Protein AF-M3AFD2-F1 (afdb_monomer_lite)

Structure (mmCIF, N/CA/C/O backbone):
data_AF-M3AFD2-F1
#
_entry.id   AF-M3AFD2-F1
#
loop_
_atom_site.group_PDB
_atom_site.id
_atom_site.type_symbol
_atom_site.label_atom_id
_atom_site.label_alt_id
_atom_site.label_comp_id
_atom_site.label_asym_id
_atom_site.label_entity_id
_atom_site.label_seq_id
_atom_site.pdbx_PDB_ins_code
_atom_site.Cartn_x
_atom_site.Cartn_y
_atom_site.Cartn_z
_atom_site.occupancy
_atom_site.B_iso_or_equiv
_atom_site.auth_seq_id
_atom_site.auth_comp_id
_atom_site.auth_asym_id
_atom_site.auth_atom_id
_atom_site.pdbx_PDB_model_num
ATOM 1 N N . MET A 1 1 ? -12.419 -19.091 -5.450 1.00 85.62 1 MET A N 1
ATOM 2 C CA . MET A 1 1 ? -12.060 -19.313 -4.032 1.00 85.62 1 MET A CA 1
ATOM 3 C C . MET A 1 1 ? -11.513 -18.037 -3.408 1.00 85.62 1 MET A C 1
ATOM 5 O O . MET A 1 1 ? -12.274 -17.398 -2.707 1.00 85.62 1 MET A O 1
ATOM 9 N N . PHE A 1 2 ? -10.280 -17.598 -3.708 1.00 81.25 2 PHE A N 1
ATOM 10 C CA . PHE A 1 2 ? -9.711 -16.387 -3.085 1.00 81.25 2 PHE A CA 1
ATOM 11 C C . PHE A 1 2 ? -10.548 -15.117 -3.270 1.00 81.25 2 PHE A C 1
ATOM 13 O O . PHE A 1 2 ? -10.800 -14.411 -2.307 1.00 81.25 2 PHE A O 1
ATOM 20 N N . GLU A 1 3 ? -11.010 -14.840 -4.490 1.00 85.50 3 GLU A N 1
ATOM 21 C CA . GLU A 1 3 ? -11.864 -13.674 -4.758 1.00 85.50 3 GLU A CA 1
ATOM 22 C C . GLU A 1 3 ? -13.161 -13.707 -3.952 1.00 85.50 3 GLU A C 1
ATOM 24 O O . GLU A 1 3 ? -13.565 -12.674 -3.440 1.00 85.50 3 GLU A O 1
ATOM 29 N N . ALA A 1 4 ? -13.772 -14.884 -3.780 1.00 89.06 4 ALA A N 1
ATOM 30 C CA . ALA A 1 4 ? -14.963 -15.043 -2.947 1.00 89.06 4 ALA A CA 1
ATOM 31 C C . ALA A 1 4 ? -14.654 -14.808 -1.463 1.00 89.06 4 ALA A C 1
ATOM 33 O O . ALA A 1 4 ? -15.423 -14.139 -0.783 1.00 89.06 4 ALA A O 1
ATOM 34 N N . ALA A 1 5 ? -13.496 -15.282 -0.996 1.00 88.12 5 ALA A N 1
ATOM 35 C CA . ALA A 1 5 ? -13.005 -15.018 0.352 1.00 88.12 5 ALA A CA 1
ATOM 36 C C . ALA A 1 5 ? -12.844 -13.510 0.606 1.00 88.12 5 ALA A C 1
ATOM 38 O O . ALA A 1 5 ? -13.357 -12.983 1.584 1.00 88.12 5 ALA A O 1
ATOM 39 N N . VAL A 1 6 ? -12.196 -12.801 -0.326 1.00 84.75 6 VAL A N 1
ATOM 40 C CA . VAL A 1 6 ? -12.014 -11.343 -0.255 1.00 84.75 6 VAL A CA 1
ATOM 41 C C . VAL A 1 6 ? -13.343 -10.608 -0.383 1.00 84.75 6 VAL A C 1
ATOM 43 O O . VAL A 1 6 ? -13.569 -9.647 0.343 1.00 84.75 6 VAL A O 1
ATOM 46 N N . ALA A 1 7 ? -14.225 -11.039 -1.286 1.00 86.94 7 ALA A N 1
ATOM 47 C CA . ALA A 1 7 ? -15.531 -10.425 -1.495 1.00 86.94 7 ALA A CA 1
ATOM 48 C C . ALA A 1 7 ? -16.411 -10.488 -0.242 1.00 86.94 7 ALA A C 1
ATOM 50 O O . ALA A 1 7 ? -17.068 -9.498 0.067 1.00 86.94 7 ALA A O 1
ATOM 51 N N . ALA A 1 8 ? -16.366 -11.597 0.503 1.00 88.56 8 ALA A N 1
ATOM 52 C CA . ALA A 1 8 ? -17.115 -11.770 1.748 1.00 88.56 8 ALA A CA 1
ATOM 53 C C . ALA A 1 8 ? -16.735 -10.751 2.838 1.00 88.56 8 ALA A C 1
ATOM 55 O O . ALA A 1 8 ? -17.563 -10.414 3.679 1.00 88.56 8 ALA A O 1
ATOM 56 N N . ALA A 1 9 ? -15.509 -10.225 2.803 1.00 88.50 9 ALA A N 1
ATOM 57 C CA . ALA A 1 9 ? -15.011 -9.238 3.758 1.00 88.50 9 ALA A CA 1
ATOM 58 C C . ALA A 1 9 ? -15.078 -7.784 3.251 1.00 88.50 9 ALA A C 1
ATOM 60 O O . ALA A 1 9 ? -14.616 -6.872 3.938 1.00 88.50 9 ALA A O 1
ATOM 61 N N . ARG A 1 10 ? -15.616 -7.535 2.046 1.00 90.06 10 ARG A N 1
ATOM 62 C CA . ARG A 1 10 ? -15.718 -6.171 1.503 1.00 90.06 10 ARG A CA 1
ATOM 63 C C . ARG A 1 10 ? -16.777 -5.373 2.258 1.00 90.06 10 ARG A C 1
ATOM 65 O O . ARG A 1 10 ? -17.917 -5.839 2.315 1.00 90.06 10 ARG A O 1
ATOM 72 N N . PRO A 1 11 ? -16.478 -4.134 2.696 1.00 92.44 11 PRO A N 1
ATOM 73 C CA . PRO A 1 11 ? -17.458 -3.290 3.374 1.00 92.44 11 PRO A CA 1
ATOM 74 C C . PRO A 1 11 ? -18.758 -3.106 2.590 1.00 92.44 11 PRO A C 1
ATOM 76 O O . PRO A 1 11 ? -19.829 -3.209 3.164 1.00 92.44 11 PRO A O 1
ATOM 79 N N . SER A 1 12 ? -18.700 -2.945 1.265 1.00 91.50 12 SER A N 1
ATOM 80 C CA . SER A 1 12 ? -19.905 -2.799 0.433 1.00 91.50 12 SER A CA 1
ATOM 81 C C . SER A 1 12 ? -20.804 -4.045 0.381 1.00 91.50 12 SER A C 1
ATOM 83 O O . SER A 1 12 ? -21.891 -3.971 -0.173 1.00 91.50 12 SER A O 1
ATOM 85 N N . VAL A 1 13 ? -20.334 -5.199 0.867 1.00 91.62 13 VAL A N 1
ATOM 86 C CA . VAL A 1 13 ? -21.078 -6.469 0.880 1.00 91.62 13 VAL A CA 1
ATOM 87 C C . VAL A 1 13 ? -21.511 -6.815 2.301 1.00 91.62 13 VAL A C 1
ATOM 89 O O . VAL A 1 13 ? -22.676 -7.121 2.525 1.00 91.62 13 VAL A O 1
ATOM 92 N N . CYS A 1 14 ? -20.589 -6.764 3.266 1.00 92.50 14 CYS A N 1
ATOM 93 C CA . CYS A 1 14 ? -20.866 -7.205 4.633 1.00 92.50 14 CYS A CA 1
ATOM 94 C C . CYS A 1 14 ? -21.534 -6.139 5.512 1.00 92.50 14 CYS A C 1
ATOM 96 O O . CYS A 1 14 ? -22.181 -6.492 6.494 1.00 92.50 14 CYS A O 1
ATOM 98 N N . LEU A 1 15 ? -21.391 -4.850 5.183 1.00 95.25 15 LEU A N 1
ATOM 99 C CA . LEU A 1 15 ? -21.905 -3.753 6.004 1.00 95.25 15 LEU A CA 1
ATOM 100 C C . LEU A 1 15 ? -23.412 -3.503 5.830 1.00 95.25 15 LEU A C 1
ATOM 102 O O . LEU A 1 15 ? -24.079 -3.405 6.858 1.00 95.25 15 LEU A O 1
ATOM 106 N N . PRO A 1 16 ? -23.985 -3.433 4.606 1.00 95.00 16 PRO A N 1
ATOM 107 C CA . PRO A 1 16 ? -25.407 -3.127 4.422 1.00 95.00 16 PRO A CA 1
ATOM 108 C C . PRO A 1 16 ? -26.380 -4.001 5.234 1.00 95.00 16 PRO A C 1
ATOM 110 O O . PRO A 1 16 ? -27.239 -3.429 5.901 1.00 95.00 16 PRO A O 1
ATOM 113 N N . PRO A 1 17 ? -26.249 -5.347 5.276 1.00 94.81 17 PRO A N 1
ATOM 114 C CA . PRO A 1 17 ? -27.170 -6.178 6.058 1.00 94.81 17 PRO A CA 1
ATOM 115 C C . PRO A 1 17 ? -26.987 -6.031 7.577 1.00 94.81 17 PRO A C 1
ATOM 117 O O . PRO A 1 17 ? -27.821 -6.505 8.340 1.00 94.81 17 PRO A O 1
ATOM 120 N N . ALA A 1 18 ? -25.896 -5.407 8.026 1.00 95.88 18 ALA A N 1
ATOM 121 C CA . ALA A 1 18 ? -25.581 -5.213 9.435 1.00 95.88 18 ALA A CA 1
ATOM 122 C C . ALA A 1 18 ? -25.920 -3.805 9.948 1.00 95.88 18 ALA A C 1
ATOM 124 O O . ALA A 1 18 ? -25.705 -3.537 11.132 1.00 95.88 18 ALA A O 1
ATOM 125 N N . LEU A 1 19 ? -26.430 -2.908 9.098 1.00 96.62 19 LEU A N 1
ATOM 126 C CA . LEU A 1 19 ? -26.840 -1.567 9.509 1.00 96.62 19 LEU A CA 1
ATOM 127 C C . LEU A 1 19 ? -28.057 -1.632 10.451 1.00 96.62 19 LEU A C 1
ATOM 129 O O . LEU A 1 19 ? -28.998 -2.381 10.186 1.00 96.62 19 LEU A O 1
ATOM 133 N N . PRO A 1 20 ? -28.064 -0.881 11.566 1.00 94.81 20 PRO A N 1
ATOM 134 C CA . PRO A 1 20 ? -29.269 -0.699 12.369 1.00 94.81 20 PRO A CA 1
ATOM 135 C C . PRO A 1 20 ? -30.275 0.217 11.651 1.00 94.81 20 PRO A C 1
ATOM 137 O O . PRO A 1 20 ? -29.936 0.891 10.679 1.00 94.81 20 PRO A O 1
ATOM 140 N N . ALA A 1 21 ? -31.510 0.272 12.151 1.00 92.69 21 ALA A N 1
ATOM 141 C CA . ALA A 1 21 ? -32.467 1.282 11.710 1.00 92.69 21 ALA A CA 1
ATOM 142 C C . ALA A 1 21 ? -32.006 2.693 12.139 1.00 92.69 21 ALA A C 1
ATOM 144 O O . ALA A 1 21 ? -31.410 2.823 13.217 1.00 92.69 21 ALA A O 1
ATOM 145 N N . PRO A 1 22 ? -32.279 3.744 11.341 1.00 93.81 22 PRO A N 1
ATOM 146 C CA . PRO A 1 22 ? -32.016 5.118 11.752 1.00 93.81 22 PRO A CA 1
ATOM 147 C C . PRO A 1 22 ? -32.754 5.481 13.048 1.00 93.81 22 PRO A C 1
ATOM 149 O O . PRO A 1 22 ? -33.904 5.067 13.218 1.00 93.81 22 PRO A O 1
ATOM 152 N N . PRO A 1 23 ? -32.118 6.230 13.965 1.00 94.31 23 PRO A N 1
ATOM 153 C CA . PRO A 1 23 ? -32.773 6.677 15.185 1.00 94.31 23 PRO A CA 1
ATOM 154 C C . PRO A 1 23 ? -33.737 7.849 14.902 1.00 94.31 23 PRO A C 1
ATOM 156 O O . PRO A 1 23 ? -33.683 8.434 13.817 1.00 94.31 23 PRO A O 1
ATOM 159 N N . PRO A 1 24 ? -34.577 8.246 15.877 1.00 91.75 24 PRO A N 1
ATOM 160 C CA . PRO A 1 24 ? -35.361 9.480 15.792 1.00 91.75 24 PRO A CA 1
ATOM 161 C C . PRO A 1 24 ? -34.487 10.745 15.747 1.00 91.75 24 PRO A C 1
ATOM 163 O O . PRO A 1 24 ? -34.844 11.718 15.085 1.00 91.75 24 PRO A O 1
ATOM 166 N N . GLY A 1 25 ? -33.352 10.732 16.455 1.00 92.25 25 GLY A N 1
ATOM 167 C CA . GLY A 1 25 ? -32.385 11.825 16.500 1.00 92.25 25 GLY A CA 1
ATOM 168 C C . GLY A 1 25 ? -31.321 11.755 15.401 1.00 92.25 25 GLY A C 1
ATOM 169 O O . GLY A 1 25 ? -31.545 11.313 14.273 1.00 92.25 25 GLY A O 1
ATOM 170 N N . ARG A 1 26 ? -30.119 12.237 15.718 1.00 93.19 26 ARG A N 1
ATOM 171 C CA . ARG A 1 26 ? -28.987 12.337 14.788 1.00 93.19 26 ARG A CA 1
ATOM 172 C C . ARG A 1 26 ? -28.217 11.023 14.723 1.00 93.19 26 ARG A C 1
ATOM 174 O O . ARG A 1 26 ? -28.050 10.325 15.717 1.00 93.19 26 ARG A O 1
ATOM 181 N N . THR A 1 27 ? -27.667 10.725 13.547 1.00 97.44 27 THR A N 1
ATOM 182 C CA . THR A 1 27 ? -26.688 9.642 13.376 1.00 97.44 27 THR A CA 1
ATOM 183 C C . THR A 1 27 ? -25.282 10.219 13.262 1.00 97.44 27 THR A C 1
ATOM 185 O O . THR A 1 27 ? -24.976 10.923 12.296 1.00 97.44 27 THR A O 1
ATOM 188 N N . LEU A 1 28 ? -24.416 9.885 14.216 1.00 98.06 28 LEU A N 1
ATOM 189 C CA . LEU A 1 28 ? -22.996 10.207 14.181 1.00 98.06 28 LEU A CA 1
ATOM 190 C C . LEU A 1 28 ? -22.181 8.959 13.829 1.00 98.06 28 LEU A C 1
ATOM 192 O O . LEU A 1 28 ? -22.187 7.967 14.555 1.00 98.06 28 LEU A O 1
ATOM 196 N N . VAL A 1 29 ? -21.429 9.021 12.734 1.00 98.44 29 VAL A N 1
ATOM 197 C CA . VAL A 1 29 ? -20.534 7.944 12.308 1.00 98.44 29 VAL A CA 1
ATOM 198 C C . VAL A 1 29 ? -19.108 8.254 12.749 1.00 98.44 29 VAL A C 1
ATOM 200 O O . VAL A 1 29 ? -18.509 9.239 12.322 1.00 98.44 29 VAL A O 1
ATOM 203 N N . ILE A 1 30 ? -18.532 7.394 13.580 1.00 98.38 30 ILE A N 1
ATOM 204 C CA . ILE A 1 30 ? -17.130 7.500 14.003 1.00 98.38 30 ILE A CA 1
ATOM 205 C C . ILE A 1 30 ? -16.401 6.195 13.751 1.00 98.38 30 ILE A C 1
ATOM 207 O O . ILE A 1 30 ? -17.026 5.161 13.547 1.00 98.38 30 ILE A O 1
ATOM 211 N N . GLY A 1 31 ? -15.073 6.194 13.780 1.00 97.12 31 GLY A N 1
ATOM 212 C CA . GLY A 1 31 ? -14.350 4.933 13.680 1.00 97.12 31 GLY A CA 1
ATOM 213 C C . GLY A 1 31 ? -12.926 5.053 13.187 1.00 97.12 31 GLY A C 1
ATOM 214 O O . GLY A 1 31 ? -12.468 6.115 12.765 1.00 97.12 31 GLY A O 1
ATOM 215 N N . ALA A 1 32 ? -12.213 3.934 13.226 1.00 97.81 32 ALA A N 1
ATOM 216 C CA . ALA A 1 32 ? -10.872 3.871 12.681 1.00 97.81 32 ALA A CA 1
ATOM 217 C C . ALA A 1 32 ? -10.442 2.461 12.302 1.00 97.81 32 ALA A C 1
ATOM 219 O O . ALA A 1 32 ? -10.865 1.459 12.880 1.00 97.81 32 ALA A O 1
ATOM 220 N N . GLY A 1 33 ? -9.521 2.415 11.350 1.00 95.81 33 GLY A N 1
ATOM 221 C CA . GLY A 1 33 ? -8.950 1.185 10.831 1.00 95.81 33 GLY A CA 1
ATOM 222 C C . GLY A 1 33 ? -8.622 1.317 9.351 1.00 95.81 33 GLY A C 1
ATOM 223 O O . GLY A 1 33 ? -8.991 2.295 8.699 1.00 95.81 33 GLY A O 1
ATOM 224 N N . LYS A 1 34 ? -7.923 0.322 8.808 1.00 92.62 34 LYS A N 1
ATOM 225 C CA . LYS A 1 34 ? -7.521 0.282 7.393 1.00 92.62 34 LYS A CA 1
ATOM 226 C C . LYS A 1 34 ? -8.730 0.406 6.458 1.00 92.62 34 LYS A C 1
ATOM 228 O O . LYS A 1 34 ? -8.663 1.157 5.493 1.00 92.62 34 LYS A O 1
ATOM 233 N N . ALA A 1 35 ? -9.839 -0.249 6.805 1.00 93.75 35 ALA A N 1
ATOM 234 C CA . ALA A 1 35 ? -11.072 -0.249 6.023 1.00 93.75 35 ALA A CA 1
ATOM 235 C C . ALA A 1 35 ? -12.083 0.826 6.469 1.00 93.75 35 ALA A C 1
ATOM 237 O O . ALA A 1 35 ? -13.173 0.890 5.911 1.00 93.75 35 ALA A O 1
ATOM 238 N N . ALA A 1 36 ? -11.768 1.684 7.449 1.00 96.19 36 ALA A N 1
ATOM 239 C CA . ALA A 1 36 ? -12.758 2.601 8.026 1.00 96.19 36 ALA A CA 1
ATOM 240 C C . ALA A 1 36 ? -13.325 3.602 7.006 1.00 96.19 36 ALA A C 1
ATOM 242 O O . ALA A 1 36 ? -14.523 3.866 7.011 1.00 96.19 36 ALA A O 1
ATOM 243 N N . ALA A 1 37 ? -12.499 4.101 6.080 1.00 96.00 37 ALA A N 1
ATOM 244 C CA . ALA A 1 37 ? -12.966 4.972 4.999 1.00 96.00 37 ALA A CA 1
ATOM 245 C C . ALA A 1 37 ? -13.908 4.238 4.026 1.00 96.00 37 ALA A C 1
ATOM 247 O O . ALA A 1 37 ? -14.947 4.765 3.635 1.00 96.00 37 ALA A O 1
ATOM 248 N N . ALA A 1 38 ? -13.577 2.991 3.683 1.00 94.75 38 ALA A N 1
ATOM 249 C CA . ALA A 1 38 ? -14.403 2.134 2.840 1.00 94.75 38 ALA A CA 1
ATOM 250 C C . ALA A 1 38 ? -15.747 1.788 3.505 1.00 94.75 38 ALA A C 1
ATOM 252 O O . ALA A 1 38 ? -16.781 1.771 2.839 1.00 94.75 38 ALA A O 1
ATOM 253 N N . MET A 1 39 ? -15.729 1.540 4.817 1.00 97.50 39 MET A N 1
ATOM 254 C CA . MET A 1 39 ? -16.923 1.315 5.631 1.00 97.50 39 MET A CA 1
ATOM 255 C C . MET A 1 39 ? -17.785 2.575 5.707 1.00 97.50 39 MET A C 1
ATOM 257 O O . MET A 1 39 ? -18.984 2.485 5.480 1.00 97.50 39 MET A O 1
ATOM 261 N N . ALA A 1 40 ? -17.188 3.747 5.943 1.00 97.81 40 ALA A N 1
ATOM 262 C CA . ALA A 1 40 ? -17.909 5.020 5.971 1.00 97.81 40 ALA A CA 1
ATOM 263 C C . ALA A 1 40 ? -18.625 5.295 4.645 1.00 97.81 40 ALA A C 1
ATOM 265 O O . ALA A 1 40 ? -19.799 5.659 4.637 1.00 97.81 40 ALA A O 1
ATOM 266 N N . ARG A 1 41 ? -17.955 5.035 3.517 1.00 96.56 41 ARG A N 1
ATOM 267 C CA . ARG A 1 41 ? -18.592 5.137 2.205 1.00 96.56 41 ARG A CA 1
ATOM 268 C C . ARG A 1 41 ? -19.771 4.171 2.059 1.00 96.56 41 ARG A C 1
ATOM 270 O O . ARG A 1 41 ? -20.840 4.584 1.628 1.00 96.56 41 ARG A O 1
ATOM 277 N N . ALA A 1 42 ? -19.603 2.911 2.463 1.00 96.50 42 ALA A N 1
ATOM 278 C CA . ALA A 1 42 ? -20.684 1.929 2.406 1.00 96.50 42 ALA A CA 1
ATOM 279 C C . ALA A 1 42 ? -21.885 2.319 3.288 1.00 96.50 42 ALA A C 1
ATOM 281 O O . ALA A 1 42 ? -23.018 2.088 2.872 1.00 96.50 42 ALA A O 1
ATOM 282 N N . VAL A 1 43 ? -21.651 2.942 4.452 1.00 97.69 43 VAL A N 1
ATOM 283 C CA . VAL A 1 43 ? -22.717 3.531 5.279 1.00 97.69 43 VAL A CA 1
ATOM 284 C C . VAL A 1 43 ? -23.447 4.615 4.493 1.00 97.69 43 VAL A C 1
ATOM 286 O O . VAL A 1 43 ? -24.655 4.524 4.338 1.00 97.69 43 VAL A O 1
ATOM 289 N N . GLU A 1 44 ? -22.745 5.606 3.938 1.00 95.69 44 GLU A N 1
ATOM 290 C CA . GLU A 1 44 ? -23.394 6.683 3.174 1.00 95.69 44 GLU A CA 1
ATOM 291 C C . GLU A 1 44 ? -24.191 6.206 1.962 1.00 95.69 44 GLU A C 1
ATOM 293 O O . GLU A 1 44 ? -25.154 6.862 1.574 1.00 95.69 44 GLU A O 1
ATOM 298 N N . ASP A 1 45 ? -23.760 5.122 1.324 1.00 94.81 45 ASP A N 1
ATOM 299 C CA . ASP A 1 45 ? -24.439 4.573 0.153 1.00 94.81 45 ASP A CA 1
ATOM 300 C C . ASP A 1 45 ? -25.740 3.831 0.523 1.00 94.81 45 ASP A C 1
ATOM 302 O O . ASP A 1 45 ? -26.614 3.704 -0.329 1.00 94.81 45 ASP A O 1
ATOM 306 N N . HIS A 1 46 ? -25.892 3.373 1.775 1.00 95.81 46 HIS A N 1
ATOM 307 C CA . HIS A 1 46 ? -27.027 2.542 2.217 1.00 95.81 46 HIS A CA 1
ATOM 308 C C . HIS A 1 46 ? -27.835 3.141 3.380 1.00 95.81 46 HIS A C 1
ATOM 310 O O . HIS A 1 46 ? -28.832 2.555 3.798 1.00 95.81 46 HIS A O 1
ATOM 316 N N . TRP A 1 47 ? -27.431 4.293 3.917 1.00 95.81 47 TRP A N 1
ATOM 317 C CA . TRP A 1 47 ? -28.129 4.965 5.009 1.00 95.81 47 TRP A CA 1
ATOM 318 C C . TRP A 1 47 ? -29.183 5.937 4.479 1.00 95.81 47 TRP A C 1
ATOM 320 O O . TRP A 1 47 ? -28.879 6.833 3.693 1.00 95.81 47 TRP A O 1
ATOM 330 N N . SER A 1 48 ? -30.425 5.789 4.939 1.00 87.81 48 SER A N 1
ATOM 331 C CA . SER A 1 48 ? -31.569 6.586 4.480 1.00 87.81 48 SER A CA 1
ATOM 332 C C . SER A 1 48 ? -31.778 7.901 5.246 1.00 87.81 48 SER A C 1
ATOM 334 O O . SER A 1 48 ? -32.536 8.752 4.787 1.00 87.81 48 SER A O 1
ATOM 336 N N . GLY A 1 49 ? -31.107 8.101 6.387 1.00 87.69 49 GLY A N 1
ATOM 337 C CA . GLY A 1 49 ? -31.271 9.280 7.249 1.00 87.69 49 GLY A CA 1
ATOM 338 C C . GLY A 1 49 ? -30.190 10.366 7.101 1.00 87.69 49 GLY A C 1
ATOM 339 O O . GLY A 1 49 ? -29.201 10.199 6.372 1.00 87.69 49 GLY A O 1
ATOM 340 N N . PRO A 1 50 ? -30.335 11.500 7.815 1.00 90.31 50 PRO A N 1
ATOM 341 C CA . PRO A 1 50 ? -29.242 12.444 8.004 1.00 90.31 50 PRO A CA 1
ATOM 342 C C . PRO A 1 50 ? -28.123 11.780 8.813 1.00 90.31 50 PRO A C 1
ATOM 344 O O . PRO A 1 50 ? -28.367 11.068 9.787 1.00 90.31 50 PRO A O 1
ATOM 347 N N . LEU A 1 51 ? -26.882 12.014 8.397 1.00 95.88 51 LEU A N 1
ATOM 348 C CA . LEU A 1 51 ? -25.702 11.536 9.104 1.00 95.88 51 LEU A CA 1
ATOM 349 C C . LEU A 1 51 ? -24.574 12.552 8.971 1.00 95.88 51 LEU A C 1
ATOM 351 O O . LEU A 1 51 ? -24.485 13.259 7.964 1.00 95.88 51 LEU A O 1
ATOM 355 N N . SER A 1 52 ? -23.701 12.579 9.966 1.00 96.88 52 SER A N 1
ATOM 356 C CA . SER A 1 52 ? -22.418 13.282 9.954 1.00 96.88 52 SER A CA 1
ATOM 357 C C . SER A 1 52 ? -21.372 12.396 10.622 1.00 96.88 52 SER A C 1
ATOM 359 O O . SER A 1 52 ? -21.708 11.358 11.197 1.00 96.88 52 SER A O 1
ATOM 361 N N . GLY A 1 53 ? -20.090 12.743 10.534 1.00 97.25 53 GLY A N 1
ATOM 362 C CA . GLY A 1 53 ? -19.094 11.906 11.182 1.00 97.25 53 GLY A CA 1
ATOM 363 C C . GLY A 1 53 ? -17.648 12.213 10.860 1.00 97.25 53 GLY A C 1
ATOM 364 O O . GLY A 1 53 ? -17.342 13.071 10.036 1.00 97.25 53 GLY A O 1
ATOM 365 N N . LEU A 1 54 ? -16.769 11.450 11.502 1.00 98.06 54 LEU A N 1
ATOM 366 C CA . LEU A 1 54 ? -15.330 11.460 11.281 1.00 98.06 54 LEU A CA 1
ATOM 367 C C . LEU A 1 54 ? -14.785 10.042 11.444 1.00 98.06 54 LEU A C 1
ATOM 369 O O . LEU A 1 54 ? -14.882 9.457 12.521 1.00 98.06 54 LEU A O 1
ATOM 373 N N . VAL A 1 55 ? -14.134 9.518 10.408 1.00 98.38 55 VAL A N 1
ATOM 374 C CA . VAL A 1 55 ? -13.378 8.261 10.476 1.00 98.38 55 VAL A CA 1
ATOM 375 C C . VAL A 1 55 ? -11.897 8.486 10.198 1.00 98.38 55 VAL A C 1
ATOM 377 O O . VAL A 1 55 ? -11.522 9.416 9.486 1.00 98.38 55 VAL A O 1
ATOM 380 N N . VAL A 1 56 ? -11.035 7.624 10.742 1.00 98.00 56 VAL A N 1
ATOM 381 C CA . VAL A 1 56 ? -9.583 7.676 10.506 1.00 98.00 56 VAL A CA 1
ATOM 382 C C . VAL A 1 56 ? -9.099 6.425 9.788 1.00 98.00 56 VAL A C 1
ATOM 384 O O . VAL A 1 56 ? -9.276 5.301 10.259 1.00 98.00 56 VAL A O 1
ATOM 387 N N . THR A 1 57 ? -8.411 6.630 8.670 1.00 97.19 57 THR A N 1
ATOM 388 C CA . THR A 1 57 ? -7.717 5.583 7.912 1.00 97.19 57 THR A CA 1
ATOM 389 C C . THR A 1 57 ? -6.224 5.900 7.777 1.00 97.19 57 THR A C 1
ATOM 391 O O . THR A 1 57 ? -5.728 6.909 8.272 1.00 97.19 57 THR A O 1
ATOM 394 N N . ARG A 1 58 ? -5.469 5.024 7.118 1.00 94.06 58 ARG A N 1
ATOM 395 C CA . ARG A 1 58 ? -4.043 5.217 6.830 1.00 94.06 58 ARG A CA 1
ATOM 396 C C . ARG A 1 58 ? -3.820 6.182 5.657 1.00 94.06 58 ARG A C 1
ATOM 398 O O . ARG A 1 58 ? -4.650 6.286 4.751 1.00 94.06 58 ARG A O 1
ATOM 405 N N . TYR A 1 59 ? -2.665 6.849 5.630 1.00 87.50 59 TYR A N 1
ATOM 406 C CA . TYR A 1 59 ? -2.269 7.705 4.502 1.00 87.50 59 TYR A CA 1
ATOM 407 C C . TYR A 1 59 ? -2.388 6.990 3.147 1.00 87.50 59 TYR A C 1
ATOM 409 O O . TYR A 1 59 ? -2.054 5.810 3.015 1.00 87.50 59 TYR A O 1
ATOM 417 N N . GLY A 1 60 ? -2.889 7.706 2.137 1.00 85.62 60 GLY A N 1
ATOM 418 C CA . GLY A 1 60 ? -3.107 7.183 0.781 1.00 85.62 60 GLY A CA 1
ATOM 419 C C . GLY A 1 60 ? -4.305 6.233 0.613 1.00 85.62 60 GLY A C 1
ATOM 420 O O . GLY A 1 60 ? -4.442 5.638 -0.456 1.00 85.62 60 GLY A O 1
ATOM 421 N N . HIS A 1 61 ? -5.151 6.079 1.640 1.00 84.19 61 HIS A N 1
ATOM 422 C CA . HIS A 1 61 ? -6.308 5.164 1.646 1.00 84.19 61 HIS A CA 1
ATOM 423 C C . HIS A 1 61 ? -7.632 5.858 2.003 1.00 84.19 61 HIS A C 1
ATOM 425 O O . HIS A 1 61 ? -8.535 5.236 2.556 1.00 84.19 61 HIS A O 1
ATOM 431 N N . ALA A 1 62 ? -7.745 7.159 1.723 1.00 86.06 62 ALA A N 1
ATOM 432 C CA . ALA A 1 62 ? -9.018 7.860 1.854 1.00 86.06 62 ALA A CA 1
ATOM 433 C C . ALA A 1 62 ? -10.018 7.348 0.803 1.00 86.06 62 ALA A C 1
ATOM 435 O O . ALA A 1 62 ? -9.624 6.980 -0.305 1.00 86.06 62 ALA A O 1
ATOM 436 N N . ALA A 1 63 ? -11.299 7.354 1.158 1.00 84.75 63 ALA A N 1
ATOM 437 C CA . ALA A 1 63 ? -12.408 7.110 0.246 1.00 84.75 63 ALA A CA 1
ATOM 438 C C . ALA A 1 63 ? -13.196 8.412 0.090 1.00 84.75 63 ALA A C 1
ATOM 440 O O . ALA A 1 63 ? -13.300 9.181 1.044 1.00 84.75 63 ALA A O 1
ATOM 441 N N . ALA A 1 64 ? -13.738 8.663 -1.101 1.00 88.19 64 ALA A N 1
ATOM 442 C CA . ALA A 1 64 ? -14.597 9.818 -1.322 1.00 88.19 64 ALA A CA 1
ATOM 443 C C . ALA A 1 64 ? -15.928 9.604 -0.589 1.00 88.19 64 ALA A C 1
ATOM 445 O O . ALA A 1 64 ? -16.700 8.725 -0.964 1.00 88.19 64 ALA A O 1
ATOM 446 N N . THR A 1 65 ? -16.188 10.399 0.438 1.00 93.31 65 THR A N 1
ATOM 447 C CA . THR A 1 65 ? -17.434 10.457 1.215 1.00 93.31 65 THR A CA 1
ATOM 448 C C . THR A 1 65 ? -18.071 11.838 1.041 1.00 93.31 65 THR A C 1
ATOM 450 O O . THR A 1 65 ? -17.402 12.800 0.667 1.00 93.31 65 THR A O 1
ATOM 453 N N . ARG A 1 66 ? -19.383 11.935 1.246 1.00 93.00 66 ARG A N 1
ATOM 454 C CA . ARG A 1 66 ? -20.201 13.138 1.027 1.00 93.00 66 ARG A CA 1
ATOM 455 C C . ARG A 1 66 ? -20.454 13.916 2.316 1.00 93.00 66 ARG A C 1
ATOM 457 O O . ARG A 1 66 ? -20.571 15.133 2.272 1.00 93.00 66 ARG A O 1
ATOM 464 N N . ARG A 1 67 ? -20.596 13.218 3.443 1.00 94.81 67 ARG A N 1
ATOM 465 C CA . ARG A 1 67 ? -21.050 13.755 4.737 1.00 94.81 67 ARG A CA 1
ATOM 466 C C . ARG A 1 67 ? -20.132 13.366 5.899 1.00 94.81 67 ARG A C 1
ATOM 468 O O . ARG A 1 67 ? -20.067 14.091 6.887 1.00 94.81 67 ARG A O 1
ATOM 475 N N . ILE A 1 68 ? -19.436 12.235 5.801 1.00 97.44 68 ILE A N 1
ATOM 476 C CA . ILE A 1 68 ? -18.483 11.758 6.811 1.00 97.44 68 ILE A CA 1
ATOM 477 C C . ILE A 1 68 ? -17.089 12.265 6.452 1.00 97.44 68 ILE A C 1
ATOM 479 O O . ILE A 1 68 ? -16.595 11.997 5.360 1.00 97.44 68 ILE A O 1
ATOM 483 N N . GLU A 1 69 ? -16.411 12.952 7.364 1.00 97.75 69 GLU A N 1
ATOM 484 C CA . GLU A 1 69 ? -15.016 13.339 7.170 1.00 97.75 69 GLU A CA 1
ATOM 485 C C . GLU A 1 69 ? -14.098 12.103 7.224 1.00 97.75 69 GLU A C 1
ATOM 487 O O . GLU A 1 69 ? -14.208 11.263 8.120 1.00 97.75 69 GLU A O 1
ATOM 492 N N . VAL A 1 70 ? -13.147 12.000 6.292 1.00 97.56 70 VAL A N 1
ATOM 493 C CA . VAL A 1 70 ? -12.120 10.948 6.293 1.00 97.56 70 VAL A CA 1
ATOM 494 C C . VAL A 1 70 ? -10.758 11.563 6.603 1.00 97.56 70 VAL A C 1
ATOM 496 O O . VAL A 1 70 ? -10.100 12.133 5.734 1.00 97.56 70 VAL A O 1
ATOM 499 N N . ALA A 1 71 ? -10.307 11.408 7.845 1.00 96.94 71 ALA A N 1
ATOM 500 C CA . ALA A 1 71 ? -8.960 11.781 8.255 1.00 96.94 71 ALA A CA 1
ATOM 501 C C . ALA A 1 71 ? -7.954 10.656 7.972 1.00 96.94 71 ALA A C 1
ATOM 503 O O . ALA A 1 71 ? -8.291 9.469 7.934 1.00 96.94 71 ALA A O 1
ATOM 504 N N . GLN A 1 72 ? -6.687 11.033 7.801 1.00 96.56 72 GLN A N 1
ATOM 505 C CA . GLN A 1 72 ? -5.590 10.097 7.570 1.00 96.56 72 GLN A CA 1
ATOM 506 C C . GLN A 1 72 ? -4.524 10.219 8.656 1.00 96.56 72 GLN A C 1
ATOM 508 O O . GLN A 1 72 ? -4.209 11.324 9.089 1.00 96.56 72 GLN A O 1
ATOM 513 N N . ALA A 1 73 ? -3.975 9.083 9.079 1.00 94.38 73 ALA A N 1
ATOM 514 C CA . ALA A 1 73 ? -2.952 9.001 10.117 1.00 94.38 73 ALA A CA 1
ATOM 515 C C . ALA A 1 73 ? -1.935 7.884 9.836 1.00 94.38 73 ALA A C 1
ATOM 517 O O . ALA A 1 73 ? -2.118 7.043 8.944 1.00 94.38 73 ALA A O 1
ATOM 518 N N . ALA A 1 74 ? -0.844 7.869 10.603 1.00 89.50 74 ALA A N 1
ATOM 519 C CA . ALA A 1 74 ? 0.200 6.861 10.467 1.00 89.50 74 ALA A CA 1
ATOM 520 C C . ALA A 1 74 ? -0.203 5.502 11.064 1.00 89.50 74 ALA A C 1
ATOM 522 O O . ALA A 1 74 ? -0.832 5.386 12.114 1.00 89.50 74 ALA A O 1
ATOM 523 N N . HIS A 1 75 ? 0.228 4.445 10.381 1.00 89.19 75 HIS A N 1
ATOM 524 C CA . HIS A 1 75 ? 0.158 3.055 10.817 1.00 89.19 75 HIS A CA 1
ATOM 525 C C . HIS A 1 75 ? 1.401 2.336 10.259 1.00 89.19 75 HIS A C 1
ATOM 527 O O . HIS A 1 75 ? 1.740 2.564 9.095 1.00 89.19 75 HIS A O 1
ATOM 533 N N . PRO A 1 76 ? 2.089 1.454 11.013 1.00 84.56 76 PRO A N 1
ATOM 534 C CA . PRO A 1 76 ? 1.681 0.842 12.286 1.00 84.56 76 PRO A CA 1
ATOM 535 C C . PRO A 1 76 ? 2.048 1.639 13.544 1.00 84.56 76 PRO A C 1
ATOM 537 O O . PRO A 1 76 ? 1.592 1.293 14.630 1.00 84.56 76 PRO A O 1
ATOM 540 N N . VAL A 1 77 ? 2.866 2.686 13.423 1.00 87.19 77 VAL A N 1
ATOM 541 C CA . VAL A 1 77 ? 3.226 3.555 14.550 1.00 87.19 77 VAL A CA 1
ATOM 542 C C . VAL A 1 77 ? 2.302 4.779 14.536 1.00 87.19 77 VAL A C 1
ATOM 544 O O . VAL A 1 77 ? 2.216 5.410 13.484 1.00 87.19 77 VAL A O 1
ATOM 547 N N . PRO A 1 78 ? 1.624 5.112 15.652 1.00 90.00 78 PRO A N 1
ATOM 548 C CA . PRO A 1 78 ? 0.754 6.287 15.746 1.00 90.00 78 PRO A CA 1
ATOM 549 C C . PRO A 1 78 ? 1.483 7.601 15.444 1.00 90.00 78 PRO A C 1
ATOM 551 O O . PRO A 1 78 ? 2.679 7.689 15.702 1.00 90.00 78 PRO A O 1
ATOM 554 N N . ASP A 1 79 ? 0.776 8.640 15.002 1.00 92.31 79 ASP A N 1
ATOM 555 C CA . ASP A 1 79 ? 1.315 9.994 14.811 1.00 92.31 79 ASP A CA 1
ATOM 556 C C . ASP A 1 79 ? 0.366 11.095 15.322 1.00 92.31 79 ASP A C 1
ATOM 558 O O . ASP A 1 79 ? -0.740 10.830 15.801 1.00 92.31 79 ASP A O 1
ATOM 562 N N . ALA A 1 80 ? 0.815 12.351 15.226 1.00 93.50 80 ALA A N 1
ATOM 563 C CA . ALA A 1 80 ? 0.060 13.520 15.674 1.00 93.50 80 ALA A CA 1
ATOM 564 C C . ALA A 1 80 ? -1.262 13.717 14.905 1.00 93.50 80 ALA A C 1
ATOM 566 O O . ALA A 1 80 ? -2.227 14.245 15.458 1.00 93.50 80 ALA A O 1
ATOM 567 N N . ALA A 1 81 ? -1.338 13.274 13.644 1.00 93.56 81 ALA A N 1
ATOM 568 C CA . ALA A 1 81 ? -2.572 13.336 12.864 1.00 93.56 81 ALA A CA 1
ATOM 569 C C . ALA A 1 81 ? -3.647 12.412 13.455 1.00 93.56 81 ALA A C 1
ATOM 571 O O . ALA A 1 81 ? -4.785 12.844 13.653 1.00 93.56 81 ALA A O 1
ATOM 572 N N . GLY A 1 82 ? -3.272 11.180 13.824 1.00 94.75 82 GLY A N 1
ATOM 573 C CA . GLY A 1 82 ? -4.159 10.251 14.530 1.00 94.75 82 GLY A CA 1
ATOM 574 C C . GLY A 1 82 ? -4.594 10.773 15.899 1.00 94.75 82 GLY A C 1
ATOM 575 O O . GLY A 1 82 ? -5.755 10.626 16.281 1.00 94.75 82 GLY A O 1
ATOM 576 N N . GLU A 1 83 ? -3.695 11.440 16.627 1.00 96.44 83 GLU A N 1
ATOM 577 C CA . GLU A 1 83 ? -4.023 12.065 17.911 1.00 96.44 83 GLU A CA 1
ATOM 578 C C . GLU A 1 83 ? -5.051 13.195 17.748 1.00 96.44 83 GLU A C 1
ATOM 580 O O . GLU A 1 83 ? -6.074 13.202 18.439 1.00 96.44 83 GLU A O 1
ATOM 585 N N . LYS A 1 84 ? -4.812 14.122 16.811 1.00 96.25 84 LYS A N 1
ATOM 586 C CA . LYS A 1 84 ? -5.715 15.247 16.529 1.00 96.25 84 LYS A CA 1
ATOM 587 C C . LYS A 1 84 ? -7.081 14.758 16.054 1.00 96.25 84 LYS A C 1
ATOM 589 O O . LYS A 1 84 ? -8.107 15.284 16.481 1.00 96.25 84 LYS A O 1
ATOM 594 N N . ALA A 1 85 ? -7.112 13.751 15.182 1.00 96.69 85 ALA A N 1
ATOM 595 C CA . ALA A 1 85 ? -8.361 13.193 14.683 1.00 96.69 85 ALA A CA 1
ATOM 596 C C . ALA A 1 85 ? -9.165 12.500 15.791 1.00 96.69 85 ALA A C 1
ATOM 598 O O . ALA A 1 85 ? -10.361 12.751 15.907 1.00 96.69 85 ALA A O 1
ATOM 599 N N . ALA A 1 86 ? -8.515 11.719 16.657 1.00 96.19 86 ALA A N 1
ATOM 600 C CA . ALA A 1 86 ? -9.174 11.128 17.818 1.00 96.19 86 ALA A CA 1
ATOM 601 C C . ALA A 1 86 ? -9.691 12.199 18.799 1.00 96.19 86 ALA A C 1
ATOM 603 O O . ALA A 1 86 ? -10.793 12.062 19.318 1.00 96.19 86 ALA A O 1
ATOM 604 N N . GLY A 1 87 ? -8.953 13.297 19.005 1.00 96.38 87 GLY A N 1
ATOM 605 C CA . GLY A 1 87 ? -9.432 14.442 19.789 1.00 96.38 87 GLY A CA 1
ATOM 606 C C . GLY A 1 87 ? -10.696 15.085 19.206 1.00 96.38 87 GLY A C 1
ATOM 607 O O . GLY A 1 87 ? -11.642 15.353 19.941 1.00 96.38 87 GLY A O 1
ATOM 608 N N . ARG A 1 88 ? -10.756 15.265 17.880 1.00 97.06 88 ARG A N 1
ATOM 609 C CA . ARG A 1 88 ? -11.967 15.760 17.203 1.00 97.06 88 ARG A CA 1
ATOM 610 C C . ARG A 1 88 ? -13.139 14.784 17.308 1.00 97.06 88 ARG A C 1
ATOM 612 O O . ARG A 1 88 ? -14.250 15.239 17.533 1.00 97.06 88 ARG A O 1
ATOM 619 N N . MET A 1 89 ? -12.903 13.472 17.205 1.00 96.69 89 MET A N 1
ATOM 620 C CA . MET A 1 89 ? -13.963 12.471 17.412 1.00 96.69 89 MET A CA 1
ATOM 621 C C . MET A 1 89 ? -14.580 12.571 18.807 1.00 96.69 89 MET A C 1
ATOM 623 O O . MET A 1 89 ? -15.796 12.523 18.922 1.00 96.69 89 MET A O 1
ATOM 627 N N . ILE A 1 90 ? -13.761 12.751 19.850 1.00 95.94 90 ILE A N 1
ATOM 628 C CA . ILE A 1 90 ? -14.261 12.972 21.216 1.00 95.94 90 ILE A CA 1
ATOM 629 C C . ILE A 1 90 ? -15.132 14.234 21.266 1.00 95.94 90 ILE A C 1
ATOM 631 O O . ILE A 1 90 ? -16.208 14.208 21.849 1.00 95.94 90 ILE A O 1
ATOM 635 N N . GLY A 1 91 ? -14.700 15.318 20.615 1.00 96.19 91 GLY A N 1
ATOM 636 C CA . GLY A 1 91 ? -15.490 16.549 20.528 1.00 96.19 91 GLY A CA 1
ATOM 637 C C . GLY A 1 91 ? -16.846 16.362 19.836 1.00 96.19 91 GLY A C 1
ATOM 638 O O . GLY A 1 91 ? -17.823 16.960 20.266 1.00 96.19 91 GLY A O 1
ATOM 639 N N . LEU A 1 92 ? -16.927 15.505 18.812 1.00 95.94 92 LEU A N 1
ATOM 640 C CA . LEU A 1 92 ? -18.183 15.192 18.113 1.00 95.94 92 LEU A CA 1
ATOM 641 C C . LEU A 1 92 ? -19.162 14.362 18.955 1.00 95.94 92 LEU A C 1
ATOM 643 O O . LEU A 1 92 ? -20.358 14.403 18.691 1.00 95.94 92 LEU A O 1
ATOM 647 N N . LEU A 1 93 ? -18.665 13.608 19.940 1.00 95.12 93 LEU A N 1
ATOM 648 C CA . LEU A 1 93 ? -19.504 12.842 20.866 1.00 95.12 93 LEU A CA 1
ATOM 649 C C . LEU A 1 93 ? -20.167 13.728 21.931 1.00 95.12 93 LEU A C 1
ATOM 651 O O . LEU A 1 93 ? -21.157 13.325 22.537 1.00 95.12 93 LEU A O 1
ATOM 655 N N . ALA A 1 94 ? -19.647 14.937 22.159 1.00 92.25 94 ALA A N 1
ATOM 656 C CA . ALA A 1 94 ? -20.207 15.851 23.142 1.00 92.25 94 ALA A CA 1
ATOM 657 C C . ALA A 1 94 ? -21.594 16.361 22.711 1.00 92.25 94 ALA A C 1
ATOM 659 O O . ALA A 1 94 ? -21.794 16.791 21.575 1.00 92.25 94 ALA A O 1
ATOM 660 N N . GLY A 1 95 ? -22.548 16.363 23.646 1.00 88.00 95 GLY A N 1
ATOM 661 C CA . GLY A 1 95 ? -23.898 16.884 23.412 1.00 88.00 95 GLY A CA 1
ATOM 662 C C . GLY A 1 95 ? -24.805 15.960 22.593 1.00 88.00 95 GLY A C 1
ATOM 663 O O . GLY A 1 95 ? -25.788 16.438 22.021 1.00 88.00 95 GLY A O 1
ATOM 664 N N . LEU A 1 96 ? -24.479 14.667 22.502 1.00 94.19 96 LEU A N 1
ATOM 665 C CA . LEU A 1 96 ? -25.411 13.655 22.010 1.00 94.19 96 LEU A CA 1
ATOM 666 C C . LEU A 1 96 ? -26.442 13.292 23.090 1.00 94.19 96 LEU A C 1
ATOM 668 O O . LEU A 1 96 ? -26.115 13.226 24.274 1.00 94.19 96 LEU A O 1
ATOM 672 N N . GLY A 1 97 ? -27.690 13.084 22.676 1.00 94.62 97 GLY A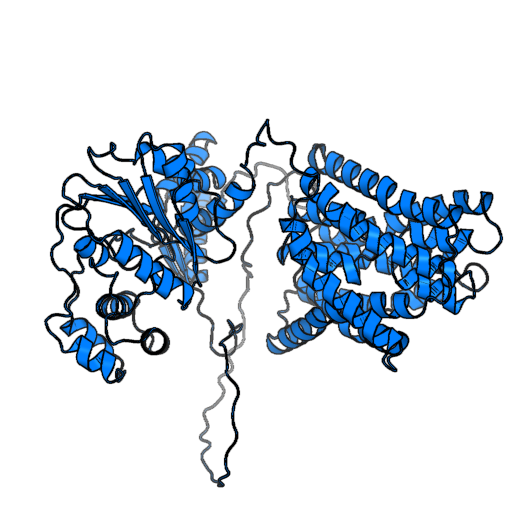 N 1
ATOM 673 C CA . GLY A 1 97 ? -28.809 12.693 23.535 1.00 94.62 97 GLY A CA 1
ATOM 674 C C . GLY A 1 97 ? -29.179 11.208 23.408 1.00 94.62 97 GLY A C 1
ATOM 675 O O . GLY A 1 97 ? -28.629 10.508 22.561 1.00 94.62 97 GLY A O 1
ATOM 676 N N . PRO A 1 98 ? -30.137 10.716 24.214 1.00 94.50 98 PRO A N 1
ATOM 677 C CA . PRO A 1 98 ? -30.583 9.317 24.181 1.00 94.50 98 PRO A CA 1
ATOM 678 C C . PRO A 1 98 ? -31.264 8.916 22.860 1.00 94.50 98 PRO A C 1
ATOM 680 O O . PRO A 1 98 ? -31.245 7.743 22.497 1.00 94.50 98 PRO A O 1
ATOM 683 N N . ASP A 1 99 ? -31.814 9.884 22.121 1.00 94.75 99 ASP A N 1
ATOM 684 C CA . ASP A 1 99 ? -32.414 9.668 20.798 1.00 94.75 99 ASP A CA 1
ATOM 685 C C . ASP A 1 99 ? -31.384 9.664 19.657 1.00 94.75 99 ASP A C 1
ATOM 687 O O . ASP A 1 99 ? -31.751 9.430 18.507 1.00 94.75 99 ASP A O 1
ATOM 691 N N . ASP A 1 100 ? -30.107 9.948 19.936 1.00 95.81 100 ASP A N 1
ATOM 692 C CA . ASP A 1 100 ? -29.037 9.923 18.938 1.00 95.81 100 ASP A CA 1
ATOM 693 C C . ASP A 1 100 ? -28.423 8.508 18.815 1.00 95.81 100 ASP A C 1
ATOM 695 O O . ASP A 1 100 ? -28.408 7.710 19.757 1.00 95.81 100 ASP A O 1
ATOM 699 N N . LEU A 1 101 ? -27.865 8.201 17.639 1.00 96.50 101 LEU A N 1
ATOM 700 C CA . LEU A 1 101 ? -27.122 6.968 17.357 1.00 96.50 101 LEU A CA 1
ATOM 701 C C . LEU A 1 101 ? -25.662 7.286 17.051 1.00 96.50 101 LEU A C 1
ATOM 703 O O . LEU A 1 101 ? -25.361 8.029 16.116 1.00 96.50 101 LEU A O 1
ATOM 707 N N . VAL A 1 102 ? -24.752 6.614 17.749 1.00 97.75 102 VAL A N 1
ATOM 708 C CA . VAL A 1 102 ? -23.342 6.529 17.377 1.00 97.75 102 VAL A CA 1
ATOM 709 C C . VAL A 1 102 ? -23.097 5.212 16.647 1.00 97.75 102 VAL A C 1
ATOM 711 O O . VAL A 1 102 ? -23.176 4.131 17.232 1.00 97.75 102 VAL A O 1
ATOM 714 N N . LEU A 1 103 ? -22.761 5.295 15.361 1.00 98.00 103 LEU A N 1
ATOM 715 C CA . LEU A 1 103 ? -22.339 4.152 14.557 1.00 98.00 103 LEU A CA 1
ATOM 716 C C . LEU A 1 103 ? -20.806 4.108 14.507 1.00 98.00 103 LEU A C 1
ATOM 718 O O . LEU A 1 103 ? -20.172 4.907 13.817 1.00 98.00 103 LEU A O 1
ATOM 722 N N . CYS A 1 104 ? -20.201 3.180 15.249 1.00 98.19 104 CYS A N 1
ATOM 723 C CA . CYS A 1 104 ? -18.752 3.036 15.342 1.00 98.19 104 CYS A CA 1
ATOM 724 C C . CYS A 1 104 ? -18.219 1.998 14.341 1.00 98.19 104 CYS A C 1
ATOM 726 O O . CYS A 1 104 ? -18.545 0.816 14.418 1.00 98.19 104 CYS A O 1
ATOM 728 N N . LEU A 1 105 ? -17.374 2.422 13.403 1.00 98.25 105 LEU A N 1
ATOM 729 C CA . LEU A 1 105 ? -16.804 1.595 12.340 1.00 98.25 105 LEU A CA 1
ATOM 730 C C . LEU A 1 105 ? -15.364 1.198 12.682 1.00 98.25 105 LEU A C 1
ATOM 732 O O . LEU A 1 105 ? -14.444 2.017 12.612 1.00 98.25 105 LEU A O 1
ATOM 736 N N . ILE A 1 106 ? -15.147 -0.067 13.034 1.00 97.88 106 ILE A N 1
ATOM 737 C CA . ILE A 1 106 ? -13.838 -0.555 13.480 1.00 97.88 106 ILE A CA 1
ATOM 738 C C . ILE A 1 106 ? -13.273 -1.579 12.496 1.00 97.88 106 ILE A C 1
ATOM 740 O O . ILE A 1 106 ? -13.959 -2.484 12.031 1.00 97.88 106 ILE A O 1
ATOM 744 N N . SER A 1 107 ? -11.985 -1.452 12.180 1.00 94.88 107 SER A N 1
ATOM 745 C CA . SER A 1 107 ? -11.248 -2.488 11.453 1.00 94.88 107 SER A CA 1
ATOM 746 C C . SER A 1 107 ? -9.783 -2.555 11.886 1.00 94.88 107 SER A C 1
ATOM 748 O O . SER A 1 107 ? -9.301 -1.738 12.681 1.00 94.88 107 SER A O 1
ATOM 750 N N . GLY A 1 108 ? -9.062 -3.535 11.342 1.00 88.38 108 GLY A N 1
ATOM 751 C CA . GLY A 1 108 ? -7.638 -3.741 11.581 1.00 88.38 108 GLY A CA 1
ATOM 752 C C . GLY A 1 108 ? -6.794 -2.469 11.509 1.00 88.38 108 GLY A C 1
ATOM 753 O O . GLY A 1 108 ? -7.008 -1.594 10.670 1.00 88.38 108 GLY A O 1
ATOM 754 N N . GLY A 1 109 ? -5.815 -2.345 12.406 1.00 87.00 109 GLY A N 1
ATOM 755 C CA . GLY A 1 109 ? -4.955 -1.160 12.519 1.00 87.00 109 GLY A CA 1
ATOM 756 C C . GLY A 1 109 ? -5.546 0.026 13.301 1.00 87.00 109 GLY A C 1
ATOM 757 O O . GLY A 1 109 ? -4.810 0.971 13.595 1.00 87.00 109 GLY A O 1
ATOM 758 N N . GLY A 1 110 ? -6.817 -0.028 13.728 1.00 90.12 110 GLY A N 1
ATOM 759 C CA . GLY A 1 110 ? -7.457 1.034 14.528 1.00 90.12 110 GLY A CA 1
ATOM 760 C C . GLY A 1 110 ? -6.697 1.388 15.816 1.00 90.12 110 GLY A C 1
ATOM 761 O O . GLY A 1 110 ? -6.671 2.537 16.247 1.00 90.12 110 GLY A O 1
ATOM 762 N N . SER A 1 111 ? -5.961 0.422 16.367 1.00 89.94 111 SER A N 1
ATOM 763 C CA . SER A 1 111 ? -5.084 0.577 17.529 1.00 89.94 111 SER A CA 1
ATOM 764 C C . SER A 1 111 ? -4.052 1.710 17.391 1.00 89.94 111 SER A C 1
ATOM 766 O O . SER A 1 111 ? -3.785 2.417 18.371 1.00 89.94 111 SER A O 1
ATOM 768 N N . ALA A 1 112 ? -3.471 1.862 16.195 1.00 90.50 112 ALA A N 1
ATOM 769 C CA . ALA A 1 112 ? -2.487 2.898 15.893 1.00 90.50 112 ALA A CA 1
ATOM 770 C C . ALA A 1 112 ? -3.137 4.205 15.424 1.00 90.50 112 ALA A C 1
ATOM 772 O O . ALA A 1 112 ? -2.627 5.277 15.723 1.00 90.50 112 ALA A O 1
ATOM 773 N N . LEU A 1 113 ? -4.276 4.102 14.735 1.00 94.06 113 LEU A N 1
ATOM 774 C CA . LEU A 1 113 ? -4.985 5.231 14.133 1.00 94.06 113 LEU A CA 1
ATOM 775 C C . LEU A 1 113 ? -5.783 6.056 15.163 1.00 94.06 113 LEU A C 1
ATOM 777 O O . LEU A 1 113 ? -5.795 7.281 15.085 1.00 94.06 113 LEU A O 1
ATOM 781 N N . LEU A 1 114 ? -6.391 5.417 16.173 1.00 92.38 114 LEU A N 1
ATOM 782 C CA . LEU A 1 114 ? -7.043 6.089 17.312 1.00 92.38 114 LEU A CA 1
ATOM 783 C C . LEU A 1 114 ? -6.024 6.420 18.404 1.00 92.38 114 LEU A C 1
ATOM 785 O O . LEU A 1 114 ? -5.955 5.769 19.451 1.00 92.38 114 LEU A O 1
ATOM 789 N N . ALA A 1 115 ? -5.182 7.414 18.144 1.00 89.88 115 ALA A N 1
ATOM 790 C CA . ALA A 1 115 ? -3.947 7.634 18.888 1.00 89.88 115 ALA A CA 1
ATOM 791 C C . ALA A 1 115 ? -4.043 8.605 20.077 1.00 89.88 115 ALA A C 1
ATOM 793 O O . ALA A 1 115 ? -3.027 9.184 20.435 1.00 89.88 115 ALA A O 1
ATOM 794 N N . ARG A 1 116 ? -5.203 8.797 20.722 1.00 95.75 116 ARG A N 1
ATOM 795 C CA . ARG A 1 116 ? -5.318 9.768 21.831 1.00 95.75 116 ARG A CA 1
ATOM 796 C C . ARG A 1 116 ? -4.752 9.217 23.156 1.00 95.75 116 ARG A C 1
ATOM 798 O O . ARG A 1 116 ? -5.303 8.231 23.675 1.00 95.75 116 ARG A O 1
ATOM 805 N N . PRO A 1 117 ? -3.660 9.785 23.710 1.00 96.31 117 PRO A N 1
ATOM 806 C CA . PRO A 1 117 ? -3.199 9.465 25.063 1.00 96.31 117 PRO A CA 1
ATOM 807 C C . PRO A 1 117 ? -4.208 9.950 26.110 1.00 96.31 117 PRO A C 1
ATOM 809 O O . PRO A 1 117 ? -5.083 10.755 25.793 1.00 96.31 117 PRO A O 1
ATOM 812 N N . ALA A 1 118 ? -4.126 9.433 27.334 1.00 95.19 118 ALA A N 1
ATOM 813 C CA . ALA A 1 118 ? -4.923 9.974 28.431 1.00 95.19 118 ALA A CA 1
ATOM 814 C C . ALA A 1 118 ? -4.439 11.392 28.825 1.00 95.19 118 ALA A C 1
ATOM 816 O O . ALA A 1 118 ? -3.305 11.753 28.489 1.00 95.19 118 ALA A O 1
ATOM 817 N N . PRO A 1 119 ? -5.278 12.213 29.487 1.00 91.88 119 PRO A N 1
ATOM 818 C CA . PRO A 1 119 ? -4.898 13.562 29.905 1.00 91.88 119 PRO A CA 1
ATOM 819 C C . PRO A 1 119 ? -3.576 13.579 30.686 1.00 91.88 119 PRO A C 1
ATOM 821 O O . PRO A 1 119 ? -3.334 12.713 31.521 1.00 91.88 119 PRO A O 1
ATOM 824 N N . GLY A 1 120 ? -2.707 14.547 30.387 1.00 91.31 120 GLY A N 1
ATOM 825 C CA . GLY A 1 120 ? -1.388 14.682 31.018 1.00 91.31 120 GLY A CA 1
ATOM 826 C C . GLY A 1 120 ? -0.273 13.819 30.413 1.00 91.31 120 GLY A C 1
ATOM 827 O O . GLY A 1 120 ? 0.889 14.080 30.700 1.00 91.31 120 GLY A O 1
ATOM 828 N N . ILE A 1 121 ? -0.585 12.852 29.542 1.00 96.06 121 ILE A N 1
ATOM 829 C CA . ILE A 1 121 ? 0.415 12.018 28.856 1.00 96.06 121 ILE A CA 1
ATOM 830 C C . ILE A 1 121 ? 0.602 12.504 27.417 1.00 96.06 121 ILE A C 1
ATOM 832 O O . ILE A 1 121 ? -0.362 12.682 26.673 1.00 96.06 121 ILE A O 1
ATOM 836 N N . THR A 1 122 ? 1.848 12.659 26.980 1.00 95.56 122 THR A N 1
ATOM 837 C CA . THR A 1 122 ? 2.158 12.996 25.586 1.00 95.56 122 THR A CA 1
ATOM 838 C C . THR A 1 122 ? 2.153 11.758 24.685 1.00 95.56 122 THR A C 1
ATOM 840 O O . THR A 1 122 ? 2.425 10.626 25.106 1.00 95.56 122 THR A O 1
ATOM 843 N N . LEU A 1 123 ? 1.902 11.957 23.387 1.00 93.81 123 LEU A N 1
ATOM 844 C CA . LEU A 1 123 ? 1.994 10.873 22.407 1.00 93.81 123 LEU A CA 1
ATOM 845 C C . LEU A 1 123 ? 3.400 10.255 22.360 1.00 93.81 123 LEU A C 1
ATOM 847 O O . LEU A 1 123 ? 3.530 9.036 22.232 1.00 93.81 123 LEU A O 1
ATOM 851 N N . ALA A 1 124 ? 4.440 11.080 22.504 1.00 92.88 124 ALA A N 1
ATOM 852 C CA . ALA A 1 124 ? 5.831 10.641 22.491 1.00 92.88 124 ALA A CA 1
ATOM 853 C C . ALA A 1 124 ? 6.150 9.701 23.665 1.00 92.88 124 ALA A C 1
ATOM 855 O O . ALA A 1 124 ? 6.757 8.648 23.461 1.00 92.88 124 ALA A O 1
ATOM 856 N N . GLU A 1 125 ? 5.687 10.019 24.877 1.00 93.25 125 GLU A N 1
ATOM 857 C CA . GLU A 1 125 ? 5.852 9.148 26.049 1.00 93.25 125 GLU A CA 1
ATOM 858 C C . GLU A 1 125 ? 5.141 7.807 25.855 1.00 93.25 125 GLU A C 1
ATOM 860 O O . GLU A 1 125 ? 5.726 6.742 26.073 1.00 93.25 125 GLU A O 1
ATOM 865 N N . LYS A 1 126 ? 3.901 7.837 25.352 1.00 93.31 126 LYS A N 1
ATOM 866 C CA . LYS A 1 126 ? 3.132 6.624 25.044 1.00 93.31 126 LYS A CA 1
ATOM 867 C C . LYS A 1 126 ? 3.828 5.743 24.000 1.00 93.31 126 LYS A C 1
ATOM 869 O O . LYS A 1 126 ? 3.873 4.517 24.151 1.00 93.31 126 LYS A O 1
ATOM 874 N N . GLN A 1 127 ? 4.378 6.344 22.943 1.00 91.44 127 GLN A N 1
ATOM 875 C CA . GLN A 1 127 ? 5.159 5.637 21.924 1.00 91.44 127 GLN A CA 1
ATOM 876 C C . GLN A 1 127 ? 6.434 5.026 22.517 1.00 91.44 127 GLN A C 1
ATOM 878 O O . GLN A 1 127 ? 6.739 3.864 22.239 1.00 91.44 127 GLN A O 1
ATOM 883 N N . ALA A 1 128 ? 7.163 5.782 23.342 1.00 92.00 128 ALA A N 1
ATOM 884 C CA . ALA A 1 128 ? 8.404 5.336 23.965 1.00 92.00 128 ALA A CA 1
ATOM 885 C C . ALA A 1 128 ? 8.179 4.129 24.889 1.00 92.00 128 ALA A C 1
ATOM 887 O O . ALA A 1 128 ? 8.906 3.137 24.777 1.00 92.00 128 ALA A O 1
ATOM 888 N N . LEU A 1 129 ? 7.141 4.172 25.731 1.00 93.62 129 LEU A N 1
ATOM 889 C CA . LEU A 1 129 ? 6.779 3.067 26.622 1.00 93.62 129 LEU A CA 1
ATOM 890 C C . LEU A 1 129 ? 6.336 1.825 25.835 1.00 93.62 129 LEU A C 1
ATOM 892 O O . LEU A 1 129 ? 6.804 0.718 26.098 1.00 93.62 129 LEU A O 1
ATOM 896 N N . THR A 1 130 ? 5.505 2.005 24.804 1.00 91.38 130 THR A N 1
ATOM 897 C CA . THR A 1 130 ? 5.071 0.895 23.934 1.00 91.38 130 THR A CA 1
ATOM 898 C C . THR A 1 130 ? 6.267 0.244 23.231 1.00 91.38 130 THR A C 1
ATOM 900 O O . THR A 1 130 ? 6.362 -0.979 23.144 1.00 91.38 130 THR A O 1
ATOM 903 N N . ALA A 1 131 ? 7.226 1.047 22.760 1.00 89.81 131 ALA A N 1
ATOM 904 C CA . ALA A 1 131 ? 8.453 0.543 22.156 1.00 89.81 131 ALA A CA 1
ATOM 905 C C . ALA A 1 131 ? 9.368 -0.165 23.169 1.00 89.81 131 ALA A C 1
ATOM 907 O O . ALA A 1 131 ? 10.113 -1.065 22.781 1.00 89.81 131 ALA A O 1
ATOM 908 N N . ALA A 1 132 ? 9.351 0.233 24.446 1.00 90.50 132 ALA A N 1
ATOM 909 C CA . ALA A 1 132 ? 10.050 -0.482 25.509 1.00 90.50 132 ALA A CA 1
ATOM 910 C C . ALA A 1 132 ? 9.439 -1.871 25.722 1.00 90.50 132 ALA A C 1
ATOM 912 O O . ALA A 1 132 ? 10.163 -2.848 25.577 1.00 90.50 132 ALA A O 1
ATOM 913 N N . LEU A 1 133 ? 8.119 -1.962 25.906 1.00 89.88 133 LEU A N 1
ATOM 914 C CA . LEU A 1 133 ? 7.408 -3.235 26.073 1.00 89.88 133 LEU A CA 1
ATOM 915 C C . LEU A 1 133 ? 7.661 -4.216 24.916 1.00 89.88 133 LEU A C 1
ATOM 917 O O . LEU A 1 133 ? 7.983 -5.380 25.143 1.00 89.88 133 LEU A O 1
ATOM 921 N N . LEU A 1 134 ? 7.602 -3.729 23.671 1.00 86.88 134 LEU A N 1
ATOM 922 C CA . LEU A 1 134 ? 7.902 -4.543 22.487 1.00 86.88 134 LEU A CA 1
ATOM 923 C C . LEU A 1 134 ? 9.346 -5.068 22.479 1.00 86.88 134 LEU A C 1
ATOM 925 O O . LEU A 1 134 ? 9.585 -6.199 22.064 1.00 86.88 134 LEU A O 1
ATOM 929 N N . ARG A 1 135 ? 10.322 -4.263 22.921 1.00 86.69 135 ARG A N 1
ATOM 930 C CA . ARG A 1 135 ? 11.732 -4.690 23.000 1.00 86.69 135 ARG A CA 1
ATOM 931 C C . ARG A 1 135 ? 11.981 -5.682 24.129 1.00 86.69 135 ARG A C 1
ATOM 933 O O . ARG A 1 135 ? 12.878 -6.506 23.987 1.00 86.69 135 ARG A O 1
ATOM 940 N N . SER A 1 136 ? 11.208 -5.602 25.207 1.00 84.62 136 SER A N 1
ATOM 941 C CA . SER A 1 136 ? 11.291 -6.525 26.341 1.00 84.62 136 SER A CA 1
ATOM 942 C C . SER A 1 136 ? 10.703 -7.905 26.036 1.00 84.62 136 SER A C 1
ATOM 944 O O . SER A 1 136 ? 10.862 -8.817 26.838 1.00 84.62 136 SER A O 1
ATOM 946 N N . GLY A 1 137 ? 10.044 -8.074 24.882 1.00 83.06 137 GLY A N 1
ATOM 947 C CA . GLY A 1 137 ? 9.394 -9.329 24.511 1.00 83.06 137 GLY A CA 1
ATOM 948 C C . GLY A 1 137 ? 8.071 -9.564 25.238 1.00 83.06 137 GLY A C 1
ATOM 949 O O . GLY A 1 137 ? 7.655 -10.714 25.349 1.00 83.06 137 GLY A O 1
ATOM 950 N N . ALA A 1 138 ? 7.423 -8.498 25.725 1.00 83.31 138 ALA A N 1
ATOM 951 C CA . ALA A 1 138 ? 6.133 -8.604 26.393 1.00 83.31 138 ALA A CA 1
ATOM 952 C C . ALA A 1 138 ? 5.073 -9.232 25.480 1.00 83.31 138 ALA A C 1
ATOM 954 O O . ALA A 1 138 ? 5.028 -8.953 24.276 1.00 83.31 138 ALA A O 1
ATOM 955 N N . ALA A 1 139 ? 4.206 -10.069 26.050 1.00 84.00 139 ALA A N 1
ATOM 956 C CA . ALA A 1 139 ? 3.121 -10.686 25.308 1.00 84.00 139 ALA A CA 1
ATOM 957 C C . ALA A 1 139 ? 2.120 -9.619 24.840 1.00 84.00 139 ALA A C 1
ATOM 959 O O . ALA A 1 139 ? 1.912 -8.592 25.490 1.00 84.00 139 ALA A O 1
ATOM 960 N N . ILE A 1 140 ? 1.448 -9.861 23.711 1.00 83.44 140 ILE A N 1
ATOM 961 C CA . ILE A 1 140 ? 0.535 -8.870 23.122 1.00 83.44 140 ILE A CA 1
ATOM 962 C C . ILE A 1 140 ? -0.621 -8.492 24.062 1.00 83.44 140 ILE A C 1
ATOM 964 O O . ILE A 1 140 ? -1.019 -7.328 24.096 1.00 83.44 140 ILE A O 1
ATOM 968 N N . GLY A 1 141 ? -1.114 -9.442 24.865 1.00 87.25 141 GLY A N 1
ATOM 969 C CA . GLY A 1 141 ? -2.130 -9.191 25.890 1.00 87.25 141 GLY A CA 1
ATOM 970 C C . GLY A 1 141 ? -1.648 -8.213 26.965 1.00 87.25 141 GLY A C 1
ATOM 971 O O . GLY A 1 141 ? -2.347 -7.252 27.275 1.00 87.25 141 GLY A O 1
ATOM 972 N N . GLU A 1 142 ? -0.415 -8.380 27.448 1.00 91.75 142 GLU A N 1
ATOM 973 C CA . GLU A 1 142 ? 0.213 -7.494 28.441 1.00 91.75 142 GLU A CA 1
ATOM 974 C C . GLU A 1 142 ? 0.451 -6.091 27.868 1.00 91.75 142 GLU A C 1
ATOM 976 O O . GLU A 1 142 ? 0.146 -5.080 28.503 1.00 91.75 142 GLU A O 1
ATOM 981 N N . ILE A 1 143 ? 0.932 -6.017 26.622 1.00 91.75 143 ILE A N 1
ATOM 982 C CA . ILE A 1 143 ? 1.094 -4.748 25.902 1.00 91.75 143 ILE A CA 1
ATOM 983 C C . ILE A 1 143 ? -0.256 -4.037 25.771 1.00 91.75 143 ILE A C 1
ATOM 985 O O . ILE A 1 143 ? -0.343 -2.822 25.962 1.00 91.75 143 ILE A O 1
ATOM 989 N N . ASN A 1 144 ? -1.312 -4.773 25.428 1.00 91.94 144 ASN A N 1
ATOM 990 C CA . ASN A 1 144 ? -2.648 -4.214 25.279 1.00 91.94 144 ASN A CA 1
ATOM 991 C C . ASN A 1 144 ? -3.228 -3.743 26.614 1.00 91.94 144 ASN A C 1
ATOM 993 O O . ASN A 1 144 ? -3.789 -2.650 26.626 1.00 91.94 144 ASN A O 1
ATOM 997 N N . CYS A 1 145 ? -3.029 -4.484 27.708 1.00 95.06 145 CYS A N 1
ATOM 998 C CA . CYS A 1 145 ? -3.395 -4.056 29.062 1.00 95.06 145 CYS A CA 1
ATOM 999 C C . CYS A 1 145 ? -2.825 -2.659 29.362 1.00 95.06 145 CYS A C 1
ATOM 1001 O O . CYS A 1 145 ? -3.582 -1.708 29.572 1.00 95.06 145 CYS A O 1
ATOM 1003 N N . VAL A 1 146 ? -1.508 -2.468 29.225 1.00 96.12 146 VAL A N 1
ATOM 1004 C CA . VAL A 1 146 ? -0.881 -1.152 29.453 1.00 96.12 146 VAL A CA 1
ATOM 1005 C C . VAL A 1 146 ? -1.402 -0.099 28.464 1.00 96.12 146 VAL A C 1
ATOM 1007 O O . VAL A 1 146 ? -1.735 1.024 28.841 1.00 96.12 146 VAL A O 1
ATOM 1010 N N . ARG A 1 147 ? -1.517 -0.430 27.171 1.00 94.00 147 ARG A N 1
ATOM 1011 C CA . ARG A 1 147 ? -1.951 0.533 26.140 1.00 94.00 147 ARG A CA 1
ATOM 1012 C C . ARG A 1 147 ? -3.379 1.039 26.333 1.00 94.00 147 ARG A C 1
ATOM 1014 O O . ARG A 1 147 ? -3.634 2.190 25.963 1.00 94.00 147 ARG A O 1
ATOM 1021 N N . LYS A 1 148 ? -4.293 0.203 26.837 1.00 95.69 148 LYS A N 1
ATOM 1022 C CA . LYS A 1 148 ? -5.676 0.593 27.145 1.00 95.69 148 LYS A CA 1
ATOM 1023 C C . LYS A 1 148 ? -5.695 1.595 28.300 1.00 95.69 148 LYS A C 1
ATOM 1025 O O . LYS A 1 148 ? -6.245 2.684 28.132 1.00 95.69 148 LYS A O 1
ATOM 1030 N N . HIS A 1 149 ? -4.967 1.311 29.379 1.00 96.88 149 HIS A N 1
ATOM 1031 C CA . HIS A 1 149 ? -4.855 2.186 30.551 1.00 96.88 149 HIS A CA 1
ATOM 1032 C C . HIS A 1 149 ? -4.188 3.538 30.265 1.00 96.88 149 HIS A C 1
ATOM 1034 O O . HIS A 1 149 ? -4.472 4.501 30.953 1.00 96.88 149 HIS A O 1
ATOM 1040 N N . LEU A 1 150 ? -3.396 3.666 29.196 1.00 96.19 150 LEU A N 1
ATOM 1041 C CA . LEU A 1 150 ? -2.759 4.933 28.793 1.00 96.19 150 LEU A CA 1
ATOM 1042 C C . LEU A 1 150 ? -3.479 5.658 27.640 1.00 96.19 150 LEU A C 1
ATOM 1044 O O . LEU A 1 150 ? -2.860 6.388 26.852 1.00 96.19 150 LEU A O 1
ATOM 1048 N N . SER A 1 151 ? -4.768 5.405 27.415 1.00 96.56 151 SER A N 1
ATOM 1049 C CA . SER A 1 151 ? -5.512 5.975 26.284 1.00 96.56 151 SER A CA 1
ATOM 1050 C C . SER A 1 151 ? -6.812 6.624 26.713 1.00 96.56 151 SER A C 1
ATOM 1052 O O . SER A 1 151 ? -7.574 6.009 27.438 1.00 96.56 151 SER A O 1
ATOM 1054 N N . ALA A 1 152 ? -7.151 7.776 26.135 1.00 96.06 152 ALA A N 1
ATOM 1055 C CA . ALA A 1 152 ? -8.458 8.398 26.360 1.00 96.06 152 ALA A CA 1
ATOM 1056 C C . ALA A 1 152 ? -9.626 7.702 25.628 1.00 96.06 152 ALA A C 1
ATOM 1058 O O . ALA A 1 152 ? -10.775 8.002 25.908 1.00 96.06 152 ALA A O 1
ATOM 1059 N N . VAL A 1 153 ? -9.351 6.802 24.672 1.00 95.56 153 VAL A N 1
ATOM 1060 C CA . VAL A 1 153 ? -10.376 6.225 23.768 1.00 95.56 153 VAL A CA 1
ATOM 1061 C C . VAL A 1 153 ? -10.416 4.696 23.733 1.00 95.56 153 VAL A C 1
ATOM 1063 O O . VAL A 1 153 ? -11.324 4.129 23.142 1.00 95.56 153 VAL A O 1
ATOM 1066 N N . LYS A 1 154 ? -9.424 4.005 24.302 1.00 95.50 154 LYS A N 1
ATOM 1067 C CA . LYS A 1 154 ? -9.344 2.529 24.288 1.00 95.50 154 LYS A CA 1
ATOM 1068 C C . LYS A 1 154 ? -9.963 1.944 25.557 1.00 95.50 154 LYS A C 1
ATOM 1070 O O . LYS A 1 154 ? -10.180 2.688 26.509 1.00 95.50 154 LYS A O 1
ATOM 1075 N N . GLY A 1 155 ? -10.196 0.631 25.567 1.00 95.00 155 GLY A N 1
ATOM 1076 C CA . GLY A 1 155 ? -10.719 -0.081 26.736 1.00 95.00 155 GLY A CA 1
ATOM 1077 C C . GLY A 1 155 ? -12.082 0.443 27.182 1.00 95.00 155 GLY A C 1
ATOM 1078 O O . GLY A 1 155 ? -12.243 0.839 28.326 1.00 95.00 155 GLY A O 1
ATOM 1079 N N . GLY A 1 156 ? -13.021 0.570 26.248 1.00 95.31 156 GLY A N 1
ATOM 1080 C CA . GLY A 1 156 ? -14.396 0.992 26.515 1.00 95.31 156 GLY A CA 1
ATOM 1081 C C . GLY A 1 156 ? -14.598 2.499 26.669 1.00 95.31 156 GLY A C 1
ATOM 1082 O O . GLY A 1 156 ? -15.735 2.963 26.681 1.00 95.31 156 GLY A O 1
ATOM 1083 N N . ARG A 1 157 ? -13.532 3.305 26.737 1.00 95.81 157 ARG A N 1
ATOM 1084 C CA . ARG A 1 157 ? -13.670 4.755 26.958 1.00 95.81 157 ARG A CA 1
ATOM 1085 C C . ARG A 1 157 ? -14.385 5.494 25.833 1.00 95.81 157 ARG A C 1
ATOM 1087 O O . ARG A 1 157 ? -15.087 6.456 26.113 1.00 95.81 157 ARG A O 1
ATOM 1094 N N . LEU A 1 158 ? -14.254 5.053 24.581 1.00 95.19 158 LEU A N 1
ATOM 1095 C CA . LEU A 1 158 ? -15.007 5.668 23.485 1.00 95.19 158 LEU A CA 1
ATOM 1096 C C . LEU A 1 158 ? -16.510 5.393 23.621 1.00 95.19 158 LEU A C 1
ATOM 1098 O O . LEU A 1 158 ? -17.305 6.279 23.331 1.00 95.19 158 LEU A O 1
ATOM 1102 N N . ALA A 1 159 ? -16.892 4.204 24.099 1.00 95.25 159 ALA A N 1
ATOM 1103 C CA .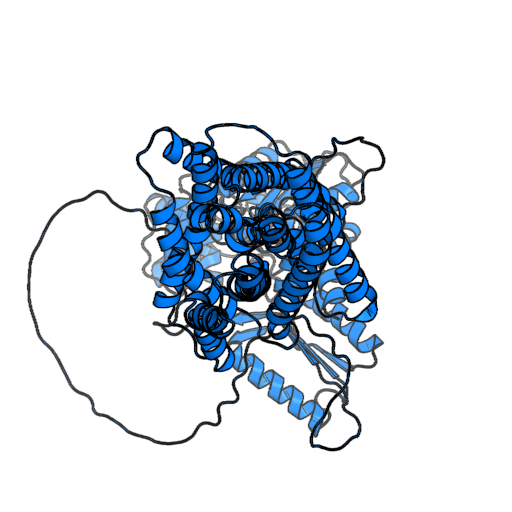 ALA A 1 159 ? -18.287 3.901 24.411 1.00 95.25 159 ALA A CA 1
ATOM 1104 C C . ALA A 1 159 ? -18.805 4.705 25.606 1.00 95.25 159 ALA A C 1
ATOM 1106 O O . ALA A 1 159 ? -19.902 5.248 25.539 1.00 95.25 159 ALA A O 1
ATOM 1107 N N . ALA A 1 160 ? -18.003 4.847 26.663 1.00 94.75 160 ALA A N 1
ATOM 1108 C CA . ALA A 1 160 ? -18.367 5.676 27.809 1.00 94.75 160 ALA A CA 1
ATOM 1109 C C . ALA A 1 160 ? -18.604 7.146 27.410 1.00 94.75 160 ALA A C 1
ATOM 1111 O O . ALA A 1 160 ? -19.538 7.769 27.898 1.00 94.75 160 ALA A O 1
ATOM 1112 N N . LEU A 1 161 ? -17.801 7.677 26.479 1.00 94.69 161 LEU A N 1
ATOM 1113 C CA . LEU A 1 161 ? -17.959 9.032 25.938 1.00 94.69 161 LEU A CA 1
ATOM 1114 C C . LEU A 1 161 ? -19.174 9.199 25.014 1.00 94.69 161 LEU A C 1
ATOM 1116 O O . LEU A 1 161 ? -19.577 10.329 24.769 1.00 94.69 161 LEU A O 1
ATOM 1120 N N . ALA A 1 162 ? -19.723 8.109 24.472 1.00 94.94 162 ALA A N 1
ATOM 1121 C CA . ALA A 1 162 ? -20.907 8.154 23.617 1.00 94.94 162 ALA A CA 1
ATOM 1122 C C . ALA A 1 162 ? -22.217 8.241 24.414 1.00 94.94 162 ALA A C 1
ATOM 1124 O O . ALA A 1 162 ? -23.233 8.652 23.862 1.00 94.94 162 ALA A O 1
ATOM 1125 N N . ALA A 1 163 ? -22.203 7.880 25.700 1.00 92.75 163 ALA A N 1
ATOM 1126 C CA . ALA A 1 163 ? -23.378 7.966 26.557 1.00 92.75 163 ALA A CA 1
ATOM 1127 C C . ALA A 1 163 ? -23.876 9.422 26.677 1.00 92.75 163 ALA A C 1
ATOM 1129 O O . ALA A 1 163 ? -23.053 10.331 26.806 1.00 92.75 163 ALA A O 1
ATOM 1130 N N . PRO A 1 164 ? -25.200 9.667 26.686 1.00 93.81 164 PRO A N 1
ATOM 1131 C CA . PRO A 1 164 ? -26.301 8.696 26.747 1.00 93.81 164 PRO A CA 1
ATOM 1132 C C . PRO A 1 164 ? -26.763 8.129 25.390 1.00 93.81 164 PRO A C 1
ATOM 1134 O O . PRO A 1 164 ? -27.728 7.370 25.370 1.00 93.81 164 PRO A O 1
ATOM 1137 N N . ALA A 1 165 ? -26.130 8.488 24.271 1.00 95.38 165 ALA A N 1
ATOM 1138 C CA . ALA A 1 165 ? -26.551 8.021 22.952 1.00 95.38 165 ALA A CA 1
ATOM 1139 C C . ALA A 1 165 ? -26.345 6.514 22.775 1.00 95.38 165 ALA A C 1
ATOM 1141 O O . ALA A 1 165 ? -25.384 5.927 23.286 1.00 95.38 165 ALA A O 1
ATOM 1142 N N . ARG A 1 166 ? -27.225 5.886 21.989 1.00 95.44 166 ARG A N 1
ATOM 1143 C CA . ARG A 1 166 ? -27.097 4.466 21.652 1.00 95.44 166 ARG A CA 1
ATOM 1144 C C . ARG A 1 166 ? -25.840 4.251 20.812 1.00 95.44 166 ARG A C 1
ATOM 1146 O O . ARG A 1 166 ? -25.637 4.938 19.813 1.00 95.44 166 ARG A O 1
ATOM 1153 N N . LEU A 1 167 ? -25.031 3.250 21.156 1.00 96.81 167 LEU A N 1
ATOM 1154 C CA . LEU A 1 167 ? -23.818 2.901 20.414 1.00 96.81 167 LEU A CA 1
ATOM 1155 C C . LEU A 1 167 ? -23.969 1.558 19.696 1.00 96.81 167 LEU A C 1
ATOM 1157 O O . LEU A 1 167 ? -24.221 0.535 20.328 1.00 96.81 167 LEU A O 1
ATOM 1161 N N . VAL A 1 168 ? -23.721 1.541 18.387 1.00 97.88 168 VAL A N 1
ATOM 1162 C CA . VAL A 1 168 ? -23.619 0.312 17.588 1.00 97.88 168 VAL A CA 1
ATOM 1163 C C . VAL A 1 168 ? -22.243 0.261 16.936 1.00 97.88 168 VAL A C 1
ATOM 1165 O O . VAL A 1 168 ? -21.891 1.118 16.129 1.00 97.88 168 VAL A O 1
ATOM 1168 N N . THR A 1 169 ? -21.451 -0.755 17.265 1.00 98.25 169 THR A N 1
ATOM 1169 C CA . THR A 1 169 ? -20.147 -1.009 16.653 1.00 98.25 169 THR A CA 1
ATOM 1170 C C . THR A 1 169 ? -20.280 -2.040 15.543 1.00 98.25 169 THR A C 1
ATOM 1172 O O . THR A 1 169 ? -20.713 -3.164 15.786 1.00 98.25 169 THR A O 1
ATOM 1175 N N . LEU A 1 170 ? -19.855 -1.682 14.333 1.00 98.25 170 LEU A N 1
ATOM 1176 C CA . LEU A 1 170 ? -19.687 -2.606 13.215 1.00 98.25 170 LEU A CA 1
ATOM 1177 C C . LEU A 1 170 ? -18.193 -2.843 13.006 1.00 98.25 170 LEU A C 1
ATOM 1179 O O . LEU A 1 170 ? -17.452 -1.914 12.672 1.00 98.25 170 LEU A O 1
ATOM 1183 N N . ALA A 1 171 ? -17.749 -4.079 13.216 1.00 97.31 171 ALA A N 1
ATOM 1184 C CA . ALA A 1 171 ? -16.337 -4.430 13.229 1.00 97.31 171 ALA A CA 1
ATOM 1185 C C . ALA A 1 171 ? -15.961 -5.455 12.150 1.00 97.31 171 ALA A C 1
ATOM 1187 O O . ALA A 1 171 ? -16.638 -6.467 11.956 1.00 97.31 171 ALA A O 1
ATOM 1188 N N . ILE A 1 172 ? -14.841 -5.197 11.472 1.00 94.94 172 ILE A N 1
ATOM 1189 C CA . ILE A 1 172 ? -14.138 -6.161 10.617 1.00 94.94 172 ILE A CA 1
ATOM 1190 C C . ILE A 1 172 ? -12.906 -6.647 11.378 1.00 94.94 172 ILE A C 1
ATOM 1192 O O . ILE A 1 172 ? -11.996 -5.857 11.646 1.00 94.94 172 ILE A O 1
ATOM 1196 N N . SER A 1 173 ? -12.871 -7.938 11.707 1.00 91.25 173 SER A N 1
ATOM 1197 C CA . SER A 1 173 ? -11.769 -8.530 12.465 1.00 91.25 173 SER A CA 1
ATOM 1198 C C . SER A 1 173 ? -10.592 -8.912 11.566 1.00 91.25 173 SER A C 1
ATOM 1200 O O . SER A 1 173 ? -10.756 -9.545 10.520 1.00 91.25 173 SER A O 1
ATOM 1202 N N . ASP A 1 174 ? -9.388 -8.539 11.998 1.00 83.69 174 ASP A N 1
ATOM 1203 C CA . ASP A 1 174 ? -8.113 -9.088 11.527 1.00 83.69 174 ASP A CA 1
ATOM 1204 C C . ASP A 1 174 ? -7.327 -9.775 12.658 1.00 83.69 174 ASP A C 1
ATOM 1206 O O . ASP A 1 174 ? -6.137 -10.046 12.497 1.00 83.69 174 ASP A O 1
ATOM 1210 N N . VAL A 1 175 ? -7.991 -10.052 13.786 1.00 81.94 175 VAL A N 1
ATOM 1211 C CA . VAL A 1 175 ? -7.403 -10.630 14.997 1.00 81.94 175 VAL A CA 1
ATOM 1212 C C . VAL A 1 175 ? -7.747 -12.121 15.067 1.00 81.94 175 VAL A C 1
ATOM 1214 O O . VAL A 1 175 ? -8.927 -12.463 14.997 1.00 81.94 175 VAL A O 1
ATOM 1217 N N . PRO A 1 176 ? -6.760 -13.017 15.234 1.00 75.94 176 PRO A N 1
ATOM 1218 C CA . PRO A 1 176 ? -7.018 -14.427 15.513 1.00 75.94 176 PRO A CA 1
ATOM 1219 C C . PRO A 1 176 ? -7.947 -14.609 16.724 1.00 75.94 176 PRO A C 1
ATOM 1221 O O . PRO A 1 176 ? -7.698 -14.051 17.790 1.00 75.94 176 PRO A O 1
ATOM 1224 N N . GLY A 1 177 ? -9.029 -15.372 16.553 1.00 81.44 177 GLY A N 1
ATOM 1225 C CA . GLY A 1 177 ? -10.033 -15.605 17.600 1.00 81.44 177 GLY A CA 1
ATOM 1226 C C . GLY A 1 177 ? -11.079 -14.495 17.768 1.00 81.44 177 GLY A C 1
ATOM 1227 O O . GLY A 1 177 ? -11.950 -14.629 18.620 1.00 81.44 177 GLY A O 1
ATOM 1228 N N . ASP A 1 178 ? -11.017 -13.426 16.965 1.00 88.00 178 ASP A N 1
ATOM 1229 C CA . ASP A 1 178 ? -12.049 -12.385 16.844 1.00 88.00 178 ASP A CA 1
ATOM 1230 C C . ASP A 1 178 ? -12.468 -11.671 18.149 1.00 88.00 178 ASP A C 1
ATOM 1232 O O . ASP A 1 178 ? -13.538 -11.065 18.197 1.00 88.00 178 ASP A O 1
ATOM 1236 N N . ASP A 1 179 ? -11.627 -11.680 19.192 1.00 89.50 179 ASP A N 1
ATOM 1237 C CA . ASP A 1 179 ? -11.932 -11.043 20.483 1.00 89.50 179 ASP A CA 1
ATOM 1238 C C . ASP A 1 179 ? -12.155 -9.516 20.329 1.00 89.50 179 ASP A C 1
ATOM 1240 O O . ASP A 1 179 ? -11.203 -8.768 20.042 1.00 89.50 179 ASP A O 1
ATOM 1244 N N . PRO A 1 180 ? -13.382 -9.010 20.583 1.00 91.56 180 PRO A N 1
ATOM 1245 C CA . PRO A 1 180 ? -13.713 -7.588 20.484 1.00 91.56 180 PRO A CA 1
ATOM 1246 C C . PRO A 1 180 ? -12.851 -6.670 21.361 1.00 91.56 180 PRO A C 1
ATOM 1248 O O . PRO A 1 180 ? -12.597 -5.519 20.993 1.00 91.56 180 PRO A O 1
ATOM 1251 N N . SER A 1 181 ? -12.373 -7.160 22.509 1.00 89.56 181 SER A N 1
ATOM 1252 C CA . SER A 1 181 ? -11.539 -6.398 23.447 1.00 89.56 181 SER A CA 1
ATOM 1253 C C . SER A 1 181 ? -10.118 -6.159 22.912 1.00 89.56 181 SER A C 1
ATOM 1255 O O . SER A 1 181 ? -9.426 -5.218 23.328 1.00 89.56 181 SER A O 1
ATOM 1257 N N . VAL A 1 182 ? -9.683 -6.992 21.960 1.00 88.06 182 VAL A N 1
ATOM 1258 C CA . VAL A 1 182 ? -8.370 -6.929 21.307 1.00 88.06 182 VAL A CA 1
ATOM 1259 C C . VAL A 1 182 ? -8.444 -6.117 20.015 1.00 88.06 182 VAL A C 1
ATOM 1261 O O . VAL A 1 182 ? -7.539 -5.316 19.744 1.00 88.06 182 VAL A O 1
ATOM 1264 N N . ILE A 1 183 ? -9.528 -6.246 19.243 1.00 91.50 183 ILE A N 1
ATOM 1265 C CA . ILE A 1 183 ? -9.730 -5.509 17.986 1.00 91.50 183 ILE A CA 1
ATOM 1266 C C . ILE A 1 183 ? -9.684 -3.999 18.255 1.00 91.50 183 ILE A C 1
ATOM 1268 O O . ILE A 1 183 ? -10.453 -3.447 19.037 1.00 91.50 183 ILE A O 1
ATOM 1272 N N . ALA A 1 184 ? -8.724 -3.314 17.624 1.00 90.88 184 ALA A N 1
ATOM 1273 C CA . ALA A 1 184 ? -8.422 -1.897 17.863 1.00 90.88 184 ALA A CA 1
ATOM 1274 C C . ALA A 1 184 ? -8.184 -1.514 19.347 1.00 90.88 184 ALA A C 1
ATOM 1276 O O . ALA A 1 184 ? -8.190 -0.329 19.683 1.00 90.88 184 ALA A O 1
ATOM 1277 N N . SER A 1 185 ? -7.874 -2.492 20.209 1.00 92.81 185 SER A N 1
ATOM 1278 C CA . SER A 1 185 ? -7.825 -2.369 21.676 1.00 92.81 185 SER A CA 1
ATOM 1279 C C . SER A 1 185 ? -9.166 -1.998 22.324 1.00 92.81 185 SER A C 1
ATOM 1281 O O . SER A 1 185 ? -9.189 -1.220 23.281 1.00 92.81 185 SER A O 1
ATOM 1283 N N . GLY A 1 186 ? -10.265 -2.529 21.780 1.00 94.00 186 GLY A N 1
ATOM 1284 C CA . GLY A 1 186 ? -11.598 -2.495 22.376 1.00 94.00 186 GLY A CA 1
ATOM 1285 C C . GLY A 1 186 ? -12.077 -1.095 22.755 1.00 94.00 186 GLY A C 1
ATOM 1286 O O . GLY A 1 186 ? -12.404 -0.881 23.916 1.00 94.00 186 GLY A O 1
ATOM 1287 N N . PRO A 1 187 ? -12.094 -0.099 21.849 1.00 95.69 187 PRO A N 1
ATOM 1288 C CA . PRO A 1 187 ? -12.533 1.256 22.200 1.00 95.69 187 PRO A CA 1
ATOM 1289 C C . PRO A 1 187 ? -13.989 1.309 22.684 1.00 95.69 187 PRO A C 1
ATOM 1291 O O . PRO A 1 187 ? -14.341 2.182 23.474 1.00 95.69 187 PRO A O 1
ATOM 1294 N N . THR A 1 188 ? -14.808 0.353 22.245 1.00 96.19 188 THR A N 1
ATOM 1295 C CA . THR A 1 188 ? -16.245 0.267 22.525 1.00 96.19 188 THR A CA 1
ATOM 1296 C C . THR A 1 188 ? -16.644 -0.978 23.322 1.00 96.19 188 THR A C 1
ATOM 1298 O O . THR A 1 188 ? -17.811 -1.342 23.345 1.00 96.19 188 THR A O 1
ATOM 1301 N N . VAL A 1 189 ? -15.677 -1.645 23.962 1.00 95.06 189 VAL A N 1
ATOM 1302 C CA . VAL A 1 189 ? -15.878 -2.891 24.721 1.00 95.06 189 VAL A CA 1
ATOM 1303 C C . VAL A 1 189 ? -15.282 -2.715 26.111 1.00 95.06 189 VAL A C 1
ATOM 1305 O O . VAL A 1 189 ? -14.207 -2.128 26.235 1.00 95.06 189 VAL A O 1
ATOM 1308 N N . ALA A 1 190 ? -15.971 -3.205 27.144 1.00 94.69 190 ALA A N 1
ATOM 1309 C CA . ALA A 1 190 ? -15.486 -3.141 28.518 1.00 94.69 190 ALA A CA 1
ATOM 1310 C C . ALA A 1 190 ? -14.118 -3.830 28.637 1.00 94.69 190 ALA A C 1
ATOM 1312 O O . ALA A 1 190 ? -13.878 -4.875 28.026 1.00 94.69 190 ALA A O 1
ATOM 1313 N N . ASP A 1 191 ? -13.207 -3.228 29.395 1.00 95.00 191 ASP A N 1
ATOM 1314 C CA . ASP A 1 191 ? -11.861 -3.764 29.565 1.00 95.00 191 ASP A CA 1
ATOM 1315 C C . ASP A 1 191 ? -11.759 -4.510 30.895 1.00 95.00 191 ASP A C 1
ATOM 1317 O O . ASP A 1 191 ? -11.794 -3.857 31.939 1.00 95.00 191 ASP A O 1
ATOM 1321 N N . PRO A 1 192 ? -11.618 -5.849 30.893 1.00 93.00 192 PRO A N 1
ATOM 1322 C CA . PRO A 1 192 ? -11.534 -6.615 32.133 1.00 93.00 192 PRO A CA 1
ATOM 1323 C C . PRO A 1 192 ? -10.219 -6.373 32.880 1.00 93.00 192 PRO A C 1
ATOM 1325 O O . PRO A 1 192 ? -10.151 -6.636 34.077 1.00 93.00 192 PRO A O 1
ATOM 1328 N N . THR A 1 193 ? -9.187 -5.876 32.187 1.00 96.31 193 THR A N 1
ATOM 1329 C CA . THR A 1 193 ? -7.879 -5.629 32.800 1.00 96.31 193 THR A CA 1
ATOM 1330 C C . THR A 1 193 ? -7.900 -4.409 33.715 1.00 96.31 193 THR A C 1
ATOM 1332 O O . THR A 1 193 ? -8.752 -3.537 33.558 1.00 96.31 193 THR A O 1
ATOM 1335 N N . THR A 1 194 ? -6.981 -4.339 34.675 1.00 97.62 194 THR A N 1
ATOM 1336 C CA . THR A 1 194 ? -6.969 -3.286 35.709 1.00 97.62 194 THR A CA 1
ATOM 1337 C C . THR A 1 194 ? -5.704 -2.432 35.688 1.00 97.62 194 THR A C 1
ATOM 1339 O O . THR A 1 194 ? -4.653 -2.838 35.180 1.00 97.62 194 THR A O 1
ATOM 1342 N N . LEU A 1 195 ? -5.763 -1.265 36.338 1.00 97.75 195 LEU A N 1
ATOM 1343 C CA . LEU A 1 195 ? -4.577 -0.442 36.592 1.00 97.75 195 LEU A CA 1
ATOM 1344 C C . LEU A 1 195 ? -3.488 -1.206 37.358 1.00 97.75 195 LEU A C 1
ATOM 1346 O O . LEU A 1 195 ? -2.301 -0.993 37.109 1.00 97.75 195 LEU A O 1
ATOM 1350 N N . ALA A 1 196 ? -3.874 -2.099 38.278 1.00 97.62 196 ALA A N 1
ATOM 1351 C CA . ALA A 1 196 ? -2.932 -2.931 39.024 1.00 97.62 196 ALA A CA 1
ATOM 1352 C C . ALA A 1 196 ? -2.144 -3.854 38.089 1.00 97.62 196 ALA A C 1
ATOM 1354 O O . ALA A 1 196 ? -0.917 -3.827 38.102 1.00 97.62 196 ALA A O 1
ATOM 1355 N N . GLU A 1 197 ? -2.832 -4.559 37.193 1.00 97.75 197 GLU A N 1
ATOM 1356 C CA . GLU A 1 197 ? -2.183 -5.417 36.199 1.00 97.75 197 GLU A CA 1
ATOM 1357 C C . GLU A 1 197 ? -1.287 -4.618 35.245 1.00 97.75 197 GLU A C 1
ATOM 1359 O O . GLU A 1 197 ? -0.198 -5.070 34.894 1.00 97.75 197 GLU A O 1
ATOM 1364 N N . ALA A 1 198 ? -1.700 -3.412 34.842 1.00 97.19 198 ALA A N 1
ATOM 1365 C CA . ALA A 1 198 ? -0.872 -2.551 34.001 1.00 97.19 198 ALA A CA 1
ATOM 1366 C C . ALA A 1 198 ? 0.446 -2.167 34.701 1.00 97.19 198 ALA A C 1
ATOM 1368 O O . ALA A 1 198 ? 1.507 -2.183 34.068 1.00 97.19 198 ALA A O 1
ATOM 1369 N N . ARG A 1 199 ? 0.403 -1.858 36.006 1.00 97.62 199 ARG A N 1
ATOM 1370 C CA . ARG A 1 199 ? 1.604 -1.600 36.820 1.00 97.62 199 ARG A CA 1
ATOM 1371 C C . ARG A 1 199 ? 2.457 -2.861 36.974 1.00 97.62 199 ARG A C 1
ATOM 1373 O O . ARG A 1 199 ? 3.672 -2.785 36.788 1.00 97.62 199 ARG A O 1
ATOM 1380 N N . ASP A 1 200 ? 1.834 -4.010 37.216 1.00 97.69 200 ASP A N 1
ATOM 1381 C CA . ASP A 1 200 ? 2.524 -5.296 37.363 1.00 97.69 200 ASP A CA 1
ATOM 1382 C C . ASP A 1 200 ? 3.251 -5.711 36.082 1.00 97.69 200 ASP A C 1
ATOM 1384 O O . ASP A 1 200 ? 4.378 -6.204 36.139 1.00 97.69 200 ASP A O 1
ATOM 1388 N N . VAL A 1 201 ? 2.655 -5.465 34.911 1.00 97.19 201 VAL A N 1
ATOM 1389 C CA . VAL A 1 201 ? 3.313 -5.679 33.616 1.00 97.19 201 VAL A CA 1
ATOM 1390 C C . VAL A 1 201 ? 4.572 -4.818 33.510 1.00 97.19 201 VAL A C 1
ATOM 1392 O O . VAL A 1 201 ? 5.636 -5.328 33.161 1.00 97.19 201 VAL A O 1
ATOM 1395 N N . LEU A 1 202 ? 4.494 -3.523 33.830 1.00 96.50 202 LEU A N 1
ATOM 1396 C CA . LEU A 1 202 ? 5.668 -2.644 33.773 1.00 96.50 202 LEU A CA 1
ATOM 1397 C C . LEU A 1 202 ? 6.770 -3.094 34.742 1.00 96.50 202 LEU A C 1
ATOM 1399 O O . LEU A 1 202 ? 7.939 -3.138 34.350 1.00 96.50 202 LEU A O 1
ATOM 1403 N N . ALA A 1 203 ? 6.396 -3.493 35.960 1.00 96.00 203 ALA A N 1
ATOM 1404 C CA . ALA A 1 203 ? 7.321 -4.010 36.964 1.00 96.00 203 ALA A CA 1
ATOM 1405 C C . ALA A 1 203 ? 7.994 -5.318 36.514 1.00 96.00 203 ALA A C 1
ATOM 1407 O O . ALA A 1 203 ? 9.218 -5.433 36.582 1.00 96.00 203 ALA A O 1
ATOM 1408 N N . ARG A 1 204 ? 7.222 -6.270 35.969 1.00 95.62 204 ARG A N 1
ATOM 1409 C CA . ARG A 1 204 ? 7.706 -7.570 35.465 1.00 95.62 204 ARG A CA 1
ATOM 1410 C C . ARG A 1 204 ? 8.801 -7.424 34.412 1.00 95.62 204 ARG A C 1
ATOM 1412 O O . ARG A 1 204 ? 9.744 -8.210 34.395 1.00 95.62 204 ARG A O 1
ATOM 1419 N N . TYR A 1 205 ? 8.687 -6.417 33.550 1.00 93.12 205 TYR A N 1
ATOM 1420 C CA . TYR A 1 205 ? 9.664 -6.142 32.494 1.00 93.12 205 TYR A CA 1
ATOM 1421 C C . TYR A 1 205 ? 10.733 -5.111 32.887 1.00 93.12 205 TYR A C 1
ATOM 1423 O O . TYR A 1 205 ? 11.540 -4.733 32.035 1.00 93.12 205 TYR A O 1
ATOM 1431 N N . GLY A 1 206 ? 10.752 -4.644 34.143 1.00 94.38 206 GLY A N 1
ATOM 1432 C CA . GLY A 1 206 ? 11.718 -3.655 34.631 1.00 94.38 206 GLY A CA 1
ATOM 1433 C C . GLY A 1 206 ? 11.638 -2.309 33.904 1.00 94.38 206 GLY A C 1
ATOM 1434 O O . GLY A 1 206 ? 12.654 -1.638 33.723 1.00 94.38 206 GLY A O 1
ATOM 1435 N N . ILE A 1 207 ? 10.451 -1.925 33.425 1.00 94.56 207 ILE A N 1
ATOM 1436 C CA . ILE A 1 207 ? 10.244 -0.695 32.657 1.00 94.56 207 ILE A CA 1
ATOM 1437 C C . ILE A 1 207 ? 9.796 0.409 33.611 1.00 94.56 207 ILE A C 1
ATOM 1439 O O . ILE A 1 207 ? 8.659 0.407 34.073 1.00 94.56 207 ILE A O 1
ATOM 1443 N N . ALA A 1 208 ? 10.668 1.387 33.860 1.00 93.50 208 ALA A N 1
ATOM 1444 C CA . ALA A 1 208 ? 10.314 2.578 34.625 1.00 93.50 208 ALA A CA 1
ATOM 1445 C C . ALA A 1 208 ? 9.450 3.533 33.770 1.00 93.50 208 ALA A C 1
ATOM 1447 O O . ALA A 1 208 ? 9.934 4.028 32.743 1.00 93.50 208 ALA A O 1
ATOM 1448 N N . PRO A 1 209 ? 8.182 3.799 34.141 1.00 93.06 209 PRO A N 1
ATOM 1449 C CA . PRO A 1 209 ? 7.354 4.761 33.424 1.00 93.06 209 PRO A CA 1
ATOM 1450 C C . PRO A 1 209 ? 7.812 6.210 33.685 1.00 93.06 209 PRO A C 1
ATOM 1452 O O . PRO A 1 209 ? 8.234 6.527 34.797 1.00 93.06 209 PRO A O 1
ATOM 1455 N N . PRO A 1 210 ? 7.690 7.121 32.698 1.00 93.31 210 PRO A N 1
ATOM 1456 C CA . PRO A 1 210 ? 7.829 8.562 32.922 1.00 93.31 210 PRO A CA 1
ATOM 1457 C C . PRO A 1 210 ? 6.887 9.078 34.028 1.00 93.31 210 PRO A C 1
ATOM 1459 O O . PRO A 1 210 ? 5.809 8.500 34.198 1.00 93.31 210 PRO A O 1
ATOM 1462 N N . PRO A 1 211 ? 7.214 10.188 34.722 1.00 94.06 211 PRO A N 1
ATOM 1463 C CA . PRO A 1 211 ? 6.430 10.687 35.857 1.00 94.06 211 PRO A CA 1
ATOM 1464 C C . PRO A 1 211 ? 4.939 10.889 35.563 1.00 94.06 211 PRO A C 1
ATOM 1466 O O . PRO A 1 211 ? 4.105 10.496 36.373 1.00 94.06 211 PRO A O 1
ATOM 1469 N N . ALA A 1 212 ? 4.588 11.424 34.389 1.00 94.69 212 ALA A N 1
ATOM 1470 C CA . ALA A 1 212 ? 3.192 11.623 33.993 1.00 94.69 212 ALA A CA 1
ATOM 1471 C C . ALA A 1 212 ? 2.428 10.296 33.833 1.00 94.69 212 ALA A C 1
ATOM 1473 O O . ALA A 1 212 ? 1.282 10.177 34.260 1.00 94.69 212 ALA A O 1
ATOM 1474 N N . ILE A 1 213 ? 3.076 9.273 33.264 1.00 96.06 213 ILE A N 1
ATOM 1475 C CA . ILE A 1 213 ? 2.490 7.933 33.123 1.00 96.06 213 ILE A CA 1
ATOM 1476 C C . ILE A 1 213 ? 2.393 7.252 34.492 1.00 96.06 213 ILE A C 1
ATOM 1478 O O . ILE A 1 213 ? 1.372 6.640 34.786 1.00 96.06 213 ILE A O 1
ATOM 1482 N N . ALA A 1 214 ? 3.409 7.387 35.347 1.00 95.56 214 ALA A N 1
ATOM 1483 C CA . ALA A 1 214 ? 3.376 6.856 36.707 1.00 95.56 214 ALA A CA 1
ATOM 1484 C C . ALA A 1 214 ? 2.229 7.468 37.528 1.00 95.56 214 ALA A C 1
ATOM 1486 O O . ALA A 1 214 ? 1.468 6.736 38.154 1.00 95.56 214 ALA A O 1
ATOM 1487 N N . ALA A 1 215 ? 2.070 8.795 37.476 1.00 95.56 215 ALA A N 1
ATOM 1488 C CA . ALA A 1 215 ? 0.981 9.503 38.141 1.00 95.56 215 ALA A CA 1
ATOM 1489 C C . ALA A 1 215 ? -0.388 9.037 37.627 1.00 95.56 215 ALA A C 1
ATOM 1491 O O . ALA A 1 215 ? -1.244 8.679 38.428 1.00 95.56 215 ALA A O 1
ATOM 1492 N N . HIS A 1 216 ? -0.564 8.952 36.303 1.00 96.94 216 HIS A N 1
ATOM 1493 C CA . HIS A 1 216 ? -1.809 8.471 35.703 1.00 96.94 216 HIS A CA 1
ATOM 1494 C C . HIS A 1 216 ? -2.133 7.026 36.096 1.00 96.94 216 HIS A C 1
ATOM 1496 O O . HIS A 1 216 ? -3.269 6.717 36.423 1.00 96.94 216 HIS A O 1
ATOM 1502 N N . LEU A 1 217 ? -1.139 6.134 36.096 1.00 96.38 217 LEU A N 1
ATOM 1503 C CA . LEU A 1 217 ? -1.348 4.740 36.483 1.00 96.38 217 LEU A CA 1
ATOM 1504 C C . LEU A 1 217 ? -1.639 4.571 37.975 1.00 96.38 217 LEU A C 1
ATOM 1506 O O . LEU A 1 217 ? -2.173 3.533 38.345 1.00 96.38 217 LEU A O 1
ATOM 1510 N N . ASN A 1 218 ? -1.284 5.534 38.826 1.00 96.00 218 ASN A N 1
ATOM 1511 C CA . ASN A 1 218 ? -1.554 5.499 40.265 1.00 96.00 218 ASN A CA 1
ATOM 1512 C C . ASN A 1 218 ? -2.874 6.177 40.654 1.00 96.00 218 ASN A C 1
ATOM 1514 O O . ASN A 1 218 ? -3.289 6.047 41.802 1.00 96.00 218 ASN A O 1
ATOM 1518 N N . ASP A 1 219 ? -3.529 6.872 39.726 1.00 96.56 219 ASP A N 1
ATOM 1519 C CA . ASP A 1 219 ? -4.819 7.515 39.949 1.00 96.56 219 ASP A CA 1
ATOM 1520 C C . ASP A 1 219 ? -5.965 6.492 39.807 1.00 96.56 219 ASP A C 1
ATOM 1522 O O . ASP A 1 219 ? -6.187 5.978 38.708 1.00 96.56 219 ASP A O 1
ATOM 1526 N N . PRO A 1 220 ? -6.736 6.189 40.870 1.00 94.94 220 PRO A N 1
ATOM 1527 C CA . PRO A 1 220 ? -7.882 5.285 40.772 1.00 94.94 220 PRO A CA 1
ATOM 1528 C C . PRO A 1 220 ? -8.961 5.764 39.788 1.00 94.94 220 PRO A C 1
ATOM 1530 O O . PRO A 1 220 ? -9.671 4.938 39.216 1.00 94.94 220 PRO A O 1
ATOM 1533 N N . ALA A 1 221 ? -9.077 7.077 39.545 1.00 93.94 221 ALA A N 1
ATOM 1534 C CA . ALA A 1 221 ? -10.021 7.634 38.575 1.00 93.94 221 ALA A CA 1
ATOM 1535 C C . ALA A 1 221 ? -9.613 7.353 37.116 1.00 93.94 221 ALA A C 1
ATOM 1537 O O . ALA A 1 221 ? -10.431 7.478 36.203 1.00 93.94 221 ALA A O 1
ATOM 1538 N N . ALA A 1 222 ? -8.365 6.933 36.884 1.00 94.69 222 ALA A N 1
ATOM 1539 C CA . ALA A 1 222 ? -7.848 6.552 35.575 1.00 94.69 222 ALA A CA 1
ATOM 1540 C C . ALA A 1 222 ? -8.160 5.096 35.185 1.00 94.69 222 ALA A C 1
ATOM 1542 O O . ALA A 1 222 ? -7.621 4.599 34.193 1.00 94.69 222 ALA A O 1
ATOM 1543 N N . GLU A 1 223 ? -9.007 4.383 35.930 1.00 97.19 223 GLU A N 1
ATOM 1544 C CA . GLU A 1 223 ? -9.391 3.010 35.597 1.00 97.19 223 GLU A CA 1
ATOM 1545 C C . GLU A 1 223 ? -10.166 2.955 34.262 1.00 97.19 223 GLU A C 1
ATOM 1547 O O . GLU A 1 223 ? -10.765 3.932 33.793 1.00 97.19 223 GLU A O 1
ATOM 1552 N N . THR A 1 224 ? -10.074 1.829 33.560 1.00 96.56 224 THR A N 1
ATOM 1553 C CA . THR A 1 224 ? -10.860 1.572 32.350 1.00 96.56 224 THR A CA 1
ATOM 1554 C C . THR A 1 224 ? -12.274 1.101 32.722 1.00 96.56 224 THR A C 1
ATOM 1556 O O . THR A 1 224 ? -12.437 0.356 33.694 1.00 96.56 224 THR A O 1
ATOM 1559 N N . PRO A 1 225 ? -13.320 1.496 31.970 1.00 94.75 225 PRO A N 1
ATOM 1560 C CA . PRO A 1 225 ? -14.682 1.020 32.198 1.00 94.75 225 PRO A CA 1
ATOM 1561 C C . PRO A 1 225 ? -14.792 -0.512 32.246 1.00 94.75 225 PRO A C 1
ATOM 1563 O O . PRO A 1 225 ? -14.490 -1.203 31.270 1.00 94.75 225 PRO A O 1
ATOM 1566 N N . LYS A 1 226 ? -15.262 -1.031 33.387 1.00 94.62 226 LYS A N 1
ATOM 1567 C CA . LYS A 1 226 ? -15.542 -2.463 33.614 1.00 94.62 226 LYS A CA 1
ATOM 1568 C C . LYS A 1 226 ? -16.961 -2.860 33.204 1.00 94.62 226 LYS A C 1
ATOM 1570 O O . LYS A 1 226 ? -17.221 -4.020 32.912 1.00 94.62 226 LYS A O 1
ATOM 1575 N N . ALA A 1 227 ? -17.854 -1.879 33.149 1.00 91.56 227 ALA A N 1
ATOM 1576 C CA . ALA A 1 227 ? -19.194 -1.985 32.602 1.00 91.56 227 ALA A CA 1
ATOM 1577 C C . ALA A 1 227 ? -19.419 -0.811 31.645 1.00 91.56 227 ALA A C 1
ATOM 1579 O O . ALA A 1 227 ? -18.883 0.280 31.857 1.00 91.56 227 ALA A O 1
ATOM 1580 N N . LEU A 1 228 ? -20.187 -1.050 30.586 1.00 90.25 228 LEU A N 1
ATOM 1581 C CA . LEU A 1 228 ? -20.565 -0.038 29.608 1.00 90.25 228 LEU A CA 1
ATOM 1582 C C . LEU A 1 228 ? -22.088 0.121 29.586 1.00 90.25 228 LEU A C 1
ATOM 1584 O O . LEU A 1 228 ? -22.797 -0.838 29.897 1.00 90.25 228 LEU A O 1
ATOM 1588 N N . PRO A 1 229 ? -22.592 1.309 29.213 1.00 80.25 229 PRO A N 1
ATOM 1589 C CA . PRO A 1 229 ? -23.999 1.485 28.872 1.00 80.25 229 PRO A CA 1
ATOM 1590 C C . PRO A 1 229 ? -24.388 0.592 27.684 1.00 80.25 229 PRO A C 1
ATOM 1592 O O . PRO A 1 229 ? -23.513 0.037 27.008 1.00 80.25 229 PRO A O 1
ATOM 1595 N N . ASP A 1 230 ? -25.696 0.456 27.445 1.00 77.62 230 ASP A N 1
ATOM 1596 C CA . ASP A 1 230 ? -26.235 -0.406 26.389 1.00 77.62 230 ASP A CA 1
ATOM 1597 C C . ASP A 1 230 ? -25.557 -0.107 25.042 1.00 77.62 230 ASP A C 1
ATOM 1599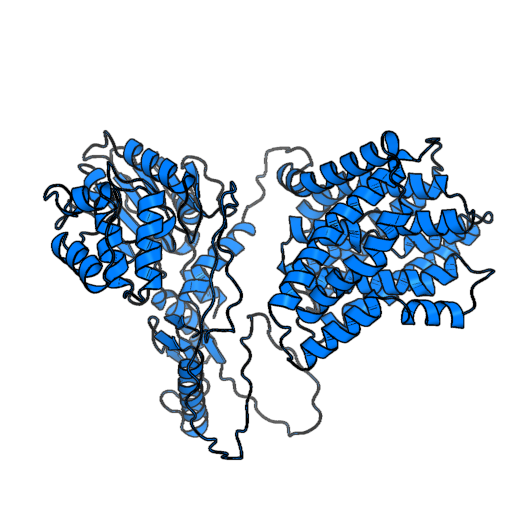 O O . ASP A 1 230 ? -25.689 0.972 24.455 1.00 77.62 230 ASP A O 1
ATOM 1603 N N . SER A 1 231 ? -24.730 -1.055 24.610 1.00 88.25 231 SER A N 1
ATOM 1604 C CA . SER A 1 231 ? -23.871 -0.936 23.444 1.00 88.25 231 SER A CA 1
ATOM 1605 C C . SER A 1 231 ? -23.874 -2.251 22.694 1.00 88.25 231 SER A C 1
ATOM 1607 O O . SER A 1 231 ? -23.717 -3.335 23.253 1.00 88.25 231 SER A O 1
ATOM 1609 N N . GLU A 1 232 ? -24.061 -2.146 21.388 1.00 94.75 232 GLU A N 1
ATOM 1610 C CA . GLU A 1 232 ? -24.163 -3.294 20.512 1.00 94.75 232 GLU A CA 1
ATOM 1611 C C . GLU A 1 232 ? -22.852 -3.471 19.747 1.00 94.75 232 GLU A C 1
ATOM 1613 O O . GLU A 1 232 ? -22.327 -2.515 19.174 1.00 94.75 232 GLU A O 1
ATOM 1618 N N . TYR A 1 233 ? -22.318 -4.690 19.700 1.00 95.94 233 TYR A N 1
ATOM 1619 C CA . TYR A 1 233 ? -21.097 -4.996 18.955 1.00 95.94 233 TYR A CA 1
ATOM 1620 C C . TYR A 1 233 ? -21.357 -6.110 17.945 1.00 95.94 233 TYR A C 1
ATOM 1622 O O . TYR A 1 233 ? -21.661 -7.244 18.310 1.00 95.94 233 TYR A O 1
ATOM 1630 N N . ARG A 1 234 ? -21.211 -5.800 16.654 1.00 97.00 234 ARG A N 1
ATOM 1631 C CA . ARG A 1 234 ? -21.442 -6.734 15.549 1.00 97.00 234 ARG A CA 1
ATOM 1632 C C . ARG A 1 234 ? -20.149 -6.973 14.781 1.00 97.00 234 ARG A C 1
ATOM 1634 O O . ARG A 1 234 ? -19.617 -6.068 14.134 1.00 97.00 234 ARG A O 1
ATOM 1641 N N . LEU A 1 235 ? -19.683 -8.219 14.776 1.00 95.94 235 LEU A N 1
ATOM 1642 C CA . LEU A 1 235 ? -18.654 -8.677 13.842 1.00 95.94 235 LEU A CA 1
ATOM 1643 C C . LEU A 1 235 ? -19.295 -8.914 12.471 1.00 95.94 235 LEU A C 1
ATOM 1645 O O . LEU A 1 235 ? -19.999 -9.904 12.242 1.00 95.94 235 LEU A O 1
ATOM 1649 N N . ILE A 1 236 ? -19.073 -7.983 11.546 1.00 95.94 236 ILE A N 1
ATOM 1650 C CA . ILE A 1 236 ? -19.682 -8.024 10.209 1.00 95.94 236 ILE A CA 1
ATOM 1651 C C . ILE A 1 236 ? -18.846 -8.855 9.232 1.00 95.94 236 ILE A C 1
ATOM 1653 O O . ILE A 1 236 ? -19.393 -9.497 8.336 1.00 95.94 236 ILE A O 1
ATOM 1657 N N . ALA A 1 237 ? -17.534 -8.940 9.454 1.00 93.31 237 ALA A N 1
ATOM 1658 C CA . ALA A 1 237 ? -16.643 -9.820 8.711 1.00 93.31 237 ALA A CA 1
ATOM 1659 C C . ALA A 1 237 ? -15.563 -10.406 9.625 1.00 93.31 237 ALA A C 1
ATOM 1661 O O . ALA A 1 237 ? -14.945 -9.682 10.408 1.00 93.31 237 ALA A O 1
ATOM 1662 N N . THR A 1 238 ? -15.335 -11.710 9.475 1.00 92.00 238 THR A N 1
ATOM 1663 C CA . THR A 1 238 ? -14.313 -12.472 10.197 1.00 92.00 238 THR A CA 1
ATOM 1664 C C . THR A 1 238 ? -13.463 -13.295 9.223 1.00 92.00 238 THR A C 1
ATOM 1666 O O . THR A 1 238 ? -13.908 -13.599 8.099 1.00 92.00 238 THR A O 1
ATOM 1669 N N . PRO A 1 239 ? -12.237 -13.678 9.617 1.00 88.62 239 PRO A N 1
ATOM 1670 C CA . PRO A 1 239 ? -11.420 -14.608 8.850 1.00 88.62 239 PRO A CA 1
ATOM 1671 C C . PRO A 1 239 ? -12.150 -15.931 8.554 1.00 88.62 239 PRO A C 1
ATOM 1673 O O . PRO A 1 239 ? -12.140 -16.362 7.397 1.00 88.62 239 PRO A O 1
ATOM 1676 N N . GLN A 1 240 ? -12.866 -16.508 9.528 1.00 91.12 240 GLN A N 1
ATOM 1677 C CA . GLN A 1 240 ? -13.674 -17.721 9.346 1.00 91.12 240 GLN A CA 1
ATOM 1678 C C . GLN A 1 240 ? -14.720 -17.598 8.224 1.00 91.12 240 GLN A C 1
ATOM 1680 O O . GLN A 1 240 ? -14.726 -18.420 7.306 1.00 91.12 240 GLN A O 1
ATOM 1685 N N . ARG A 1 241 ? -15.543 -16.535 8.208 1.00 91.62 241 ARG A N 1
ATOM 1686 C CA . ARG A 1 241 ? -16.545 -16.314 7.138 1.00 91.62 241 ARG A CA 1
ATOM 1687 C C . ARG A 1 241 ? -15.907 -16.238 5.750 1.00 91.62 241 ARG A C 1
ATOM 1689 O O . ARG A 1 241 ? -16.475 -16.677 4.749 1.00 91.62 241 ARG A O 1
ATOM 1696 N N . SER A 1 242 ? -14.694 -15.698 5.680 1.00 91.06 242 SER A N 1
ATOM 1697 C CA . SER A 1 242 ? -13.940 -15.616 4.430 1.00 91.06 242 SER A CA 1
ATOM 1698 C C . SER A 1 242 ? -13.435 -16.997 3.977 1.00 91.06 242 SER A C 1
ATOM 1700 O O . SER A 1 242 ? -13.449 -17.299 2.779 1.00 91.06 242 SER A O 1
ATOM 1702 N N . LEU A 1 243 ? -13.020 -17.866 4.909 1.00 91.06 243 LEU A N 1
ATOM 1703 C CA . LEU A 1 243 ? -12.677 -19.263 4.608 1.00 91.06 243 LEU A CA 1
ATOM 1704 C C . LEU A 1 243 ? -13.900 -20.055 4.137 1.00 91.06 243 LEU A C 1
ATOM 1706 O O . LEU A 1 243 ? -13.801 -20.786 3.154 1.00 91.06 243 LEU A O 1
ATOM 1710 N N . GLU A 1 244 ? -15.055 -19.868 4.770 1.00 94.56 244 GLU A N 1
ATOM 1711 C CA . GLU A 1 244 ? -16.319 -20.504 4.381 1.00 94.56 244 GLU A CA 1
ATOM 1712 C C . GLU A 1 244 ? -16.756 -20.087 2.972 1.00 94.56 244 GLU A C 1
ATOM 1714 O O . GLU A 1 244 ? -17.090 -20.936 2.143 1.00 94.56 244 GLU A O 1
ATOM 1719 N N . ALA A 1 245 ? -16.645 -18.800 2.632 1.00 92.94 245 ALA A N 1
ATOM 1720 C CA . ALA A 1 245 ? -16.903 -18.320 1.275 1.00 92.94 245 ALA A CA 1
ATOM 1721 C C . ALA A 1 245 ? -15.964 -18.968 0.239 1.00 92.94 245 ALA A C 1
ATOM 1723 O O . ALA A 1 245 ? -16.382 -19.315 -0.871 1.00 92.94 245 ALA A O 1
ATOM 1724 N N . ALA A 1 246 ? -14.690 -19.183 0.588 1.00 92.56 246 ALA A N 1
ATOM 1725 C CA . ALA A 1 246 ? -13.764 -19.924 -0.264 1.00 92.56 246 ALA A CA 1
ATOM 1726 C C . ALA A 1 246 ? -14.153 -21.406 -0.391 1.00 92.56 246 ALA A C 1
ATOM 1728 O O . ALA A 1 246 ? -14.080 -21.954 -1.496 1.00 92.56 246 ALA A O 1
ATOM 1729 N N . ALA A 1 247 ? -14.579 -22.027 0.710 1.00 94.25 247 ALA A N 1
ATOM 1730 C CA . ALA A 1 247 ? -14.998 -23.422 0.785 1.00 94.25 247 ALA A CA 1
ATOM 1731 C C . ALA A 1 247 ? -16.231 -23.699 -0.074 1.00 94.25 247 ALA A C 1
ATOM 1733 O O . ALA A 1 247 ? -16.239 -24.668 -0.827 1.00 94.25 247 ALA A O 1
ATOM 1734 N N . LEU A 1 248 ? -17.220 -22.802 -0.057 1.00 95.75 248 LEU A N 1
ATOM 1735 C CA . LEU A 1 248 ? -18.405 -22.889 -0.912 1.00 95.75 248 LEU A CA 1
ATOM 1736 C C . LEU A 1 248 ? -18.033 -22.909 -2.398 1.00 95.75 248 LEU A C 1
ATOM 1738 O O . LEU A 1 248 ? -18.569 -23.703 -3.170 1.00 95.75 248 LEU A O 1
ATOM 1742 N N . VAL A 1 249 ? -17.077 -22.073 -2.813 1.00 94.94 249 VAL A N 1
ATOM 1743 C CA . VAL A 1 249 ? -16.594 -22.085 -4.202 1.00 94.94 249 VAL A CA 1
ATOM 1744 C C . VAL A 1 249 ? -15.833 -23.371 -4.526 1.00 94.94 249 VAL A C 1
ATOM 1746 O O . VAL A 1 249 ? -15.916 -23.850 -5.653 1.00 94.94 249 VAL A O 1
ATOM 1749 N N . ALA A 1 250 ? -15.095 -23.932 -3.568 1.00 92.56 250 ALA A N 1
ATOM 1750 C CA . ALA A 1 250 ? -14.407 -25.205 -3.757 1.00 92.56 250 ALA A CA 1
ATOM 1751 C C . ALA A 1 250 ? -15.388 -26.371 -3.930 1.00 92.56 250 ALA A C 1
ATOM 1753 O O . ALA A 1 250 ? -15.264 -27.131 -4.889 1.00 92.56 250 ALA A O 1
ATOM 1754 N N . ALA A 1 251 ? -16.391 -26.449 -3.054 1.00 93.88 251 ALA A N 1
ATOM 1755 C CA . ALA A 1 251 ? -17.428 -27.471 -3.090 1.00 93.88 251 ALA A CA 1
ATOM 1756 C C . ALA A 1 251 ? -18.207 -27.427 -4.413 1.00 93.88 251 ALA A C 1
ATOM 1758 O O . ALA A 1 251 ? -18.373 -28.454 -5.066 1.00 93.88 251 ALA A O 1
ATOM 1759 N N . ARG A 1 252 ? -18.583 -26.227 -4.884 1.00 94.81 252 ARG A N 1
ATOM 1760 C CA . ARG A 1 252 ? -19.231 -26.036 -6.199 1.00 94.81 252 ARG A CA 1
ATOM 1761 C C . ARG A 1 252 ? -18.358 -26.459 -7.382 1.00 94.81 252 ARG A C 1
ATOM 1763 O O . ARG A 1 252 ? -18.885 -26.755 -8.445 1.00 94.81 252 ARG A O 1
ATOM 1770 N N . ALA A 1 253 ? -17.039 -26.486 -7.208 1.00 93.50 253 ALA A N 1
ATOM 1771 C CA . ALA A 1 253 ? -16.093 -26.971 -8.208 1.00 93.50 253 ALA A CA 1
ATOM 1772 C C . ALA A 1 253 ? -15.790 -28.479 -8.077 1.00 93.50 253 ALA A C 1
ATOM 1774 O O . ALA A 1 253 ? -14.864 -28.965 -8.726 1.00 93.50 253 ALA A O 1
ATOM 1775 N N . GLY A 1 254 ? -16.521 -29.214 -7.229 1.00 92.69 254 GLY A N 1
ATOM 1776 C CA . GLY A 1 254 ? -16.327 -30.650 -7.006 1.00 92.69 254 GLY A CA 1
ATOM 1777 C C . GLY A 1 254 ? -15.089 -31.002 -6.173 1.00 92.69 254 GLY A C 1
ATOM 1778 O O . GLY A 1 254 ? -14.615 -32.133 -6.234 1.00 92.69 254 GLY A O 1
ATOM 1779 N N . LEU A 1 255 ? -14.532 -30.046 -5.422 1.00 93.38 255 LEU A N 1
ATOM 1780 C CA . LEU A 1 255 ? -13.400 -30.267 -4.518 1.00 93.38 255 LEU A CA 1
ATOM 1781 C C . LEU A 1 255 ? -13.898 -30.355 -3.076 1.00 93.38 255 LEU A C 1
ATOM 1783 O O . LEU A 1 255 ? -14.660 -29.491 -2.651 1.00 93.38 255 LEU A O 1
ATOM 1787 N N . MET A 1 256 ? -13.412 -31.329 -2.303 1.00 95.25 256 MET A N 1
ATOM 1788 C CA . MET A 1 256 ? -13.730 -31.442 -0.876 1.00 95.25 256 MET A CA 1
ATOM 1789 C C . MET A 1 256 ? -12.951 -30.394 -0.057 1.00 95.25 256 MET A C 1
ATOM 1791 O O . MET A 1 256 ? -11.717 -30.467 -0.010 1.00 95.25 256 MET A O 1
ATOM 1795 N N . PRO A 1 257 ? -13.600 -29.399 0.576 1.00 95.00 257 PRO A N 1
ATOM 1796 C CA . PRO A 1 257 ? -12.894 -28.426 1.397 1.00 95.00 257 PRO A CA 1
ATOM 1797 C C . PRO A 1 257 ? -12.558 -28.987 2.783 1.00 95.00 257 PRO A C 1
ATOM 1799 O O . PRO A 1 257 ? -13.415 -29.520 3.477 1.00 95.00 257 PRO A O 1
ATOM 1802 N N . LEU A 1 258 ? -11.311 -28.801 3.210 1.00 94.88 258 LEU A N 1
ATOM 1803 C CA . LEU A 1 258 ? -10.846 -29.024 4.576 1.00 94.88 258 LEU A CA 1
ATOM 1804 C C . LEU A 1 258 ? -10.437 -27.679 5.179 1.00 94.88 258 LEU A C 1
ATOM 1806 O O . LEU A 1 258 ? -9.422 -27.106 4.775 1.00 94.88 258 LEU A O 1
ATOM 1810 N N . LEU A 1 259 ? -11.222 -27.174 6.130 1.00 93.12 259 LEU A N 1
ATOM 1811 C CA . LEU A 1 259 ? -10.911 -25.949 6.866 1.00 93.12 259 LEU A CA 1
ATOM 1812 C C . LEU A 1 259 ? -10.107 -26.323 8.110 1.00 93.12 259 LEU A C 1
ATOM 1814 O O . LEU A 1 259 ? -10.590 -27.059 8.962 1.00 93.12 259 LEU A O 1
ATOM 1818 N N . LEU A 1 260 ? -8.885 -25.807 8.216 1.00 90.69 260 LEU A N 1
ATOM 1819 C CA . LEU A 1 260 ? -8.013 -26.021 9.377 1.00 90.69 260 LEU A CA 1
ATOM 1820 C C . LEU A 1 260 ? -8.236 -24.992 10.497 1.00 90.69 260 LEU A C 1
ATOM 1822 O O . LEU A 1 260 ? -7.519 -25.016 11.492 1.00 90.69 260 LEU A O 1
ATOM 1826 N N . GLY A 1 261 ? -9.195 -24.084 10.318 1.00 86.75 261 GLY A N 1
ATOM 1827 C CA . GLY A 1 261 ? -9.442 -22.949 11.200 1.00 86.75 261 GLY A CA 1
ATOM 1828 C C . GLY A 1 261 ? -8.802 -21.653 10.706 1.00 86.75 261 GLY A C 1
ATOM 1829 O O . GLY A 1 261 ? -8.074 -21.617 9.703 1.00 86.75 261 GLY A O 1
ATOM 1830 N N . ASP A 1 262 ? -9.120 -20.576 11.410 1.00 83.88 262 ASP A N 1
ATOM 1831 C CA . ASP A 1 262 ? -8.829 -19.197 11.036 1.00 83.88 262 ASP A CA 1
ATOM 1832 C C . ASP A 1 262 ? -7.915 -18.452 12.027 1.00 83.88 262 ASP A C 1
ATOM 1834 O O . ASP A 1 262 ? -7.476 -17.337 11.740 1.00 83.88 262 ASP A O 1
ATOM 1838 N N . ALA A 1 263 ? -7.555 -19.112 13.129 1.00 84.69 263 ALA A N 1
ATOM 1839 C CA . ALA A 1 263 ? -6.671 -18.621 14.181 1.00 84.69 263 ALA A CA 1
ATOM 1840 C C . ALA A 1 263 ? -5.336 -19.393 14.253 1.00 84.69 263 ALA A C 1
ATOM 1842 O O . ALA A 1 263 ? -4.788 -19.607 15.332 1.00 84.69 263 ALA A O 1
ATOM 1843 N N . LEU A 1 264 ? -4.804 -19.864 13.119 1.00 84.50 264 LEU A N 1
ATOM 1844 C CA . LEU A 1 264 ? -3.513 -20.553 13.128 1.00 84.50 264 LEU A CA 1
ATOM 1845 C C . LEU A 1 264 ? -2.359 -19.566 13.347 1.00 84.50 264 LEU A C 1
ATOM 1847 O O . LEU A 1 264 ? -2.079 -18.720 12.496 1.00 84.50 264 LEU A O 1
ATOM 1851 N N . GLU A 1 265 ? -1.639 -19.741 14.448 1.00 80.62 265 GLU A N 1
ATOM 1852 C CA . GLU A 1 265 ? -0.464 -18.948 14.800 1.00 80.62 265 GLU A CA 1
ATOM 1853 C C . GLU A 1 265 ? 0.783 -19.826 14.929 1.00 80.62 265 GLU A C 1
ATOM 1855 O O . GLU A 1 265 ? 0.717 -21.016 15.242 1.00 80.62 265 GLU A O 1
ATOM 1860 N N . GLY A 1 266 ? 1.949 -19.229 14.690 1.00 81.31 266 GLY A N 1
ATOM 1861 C CA . GLY A 1 266 ? 3.235 -19.893 14.879 1.00 81.31 266 GLY A CA 1
ATOM 1862 C C . GLY A 1 266 ? 4.212 -19.656 13.739 1.00 81.31 266 GLY A C 1
ATOM 1863 O O . GLY A 1 266 ? 3.984 -18.849 12.842 1.00 81.31 266 GLY A O 1
ATOM 1864 N N . GLU A 1 267 ? 5.347 -20.345 13.791 1.00 82.50 267 GLU A N 1
ATOM 1865 C CA . GLU A 1 267 ? 6.415 -20.173 12.812 1.00 82.50 267 GLU A CA 1
ATOM 1866 C C . GLU A 1 267 ? 5.994 -20.730 11.438 1.00 82.50 267 GLU A C 1
ATOM 1868 O O . GLU A 1 267 ? 5.707 -21.923 11.289 1.00 82.50 267 GLU A O 1
ATOM 1873 N N . ALA A 1 268 ? 6.026 -19.876 10.409 1.00 81.12 268 ALA A N 1
ATOM 1874 C CA . ALA A 1 268 ? 5.512 -20.168 9.069 1.00 81.12 268 ALA A CA 1
ATOM 1875 C C . ALA A 1 268 ? 6.085 -21.463 8.470 1.00 81.12 268 ALA A C 1
ATOM 1877 O O . ALA A 1 268 ? 5.367 -22.242 7.835 1.00 81.12 268 ALA A O 1
ATOM 1878 N N . ARG A 1 269 ? 7.382 -21.729 8.695 1.00 83.75 269 ARG A N 1
ATOM 1879 C CA . ARG A 1 269 ? 8.027 -22.961 8.211 1.00 83.75 269 ARG A CA 1
ATOM 1880 C C . ARG A 1 269 ? 7.485 -24.228 8.873 1.00 83.75 269 ARG A C 1
ATOM 1882 O O . ARG A 1 269 ? 7.457 -25.265 8.219 1.00 83.75 269 ARG A O 1
ATOM 1889 N N . GLU A 1 270 ? 7.076 -24.175 10.138 1.00 88.56 270 GLU A N 1
ATOM 1890 C CA . GLU A 1 270 ? 6.543 -25.343 10.846 1.00 88.56 270 GLU A CA 1
ATOM 1891 C C . GLU A 1 270 ? 5.098 -25.603 10.418 1.00 88.56 270 GLU A C 1
ATOM 1893 O O . GLU A 1 270 ? 4.757 -26.733 10.070 1.00 88.56 270 GLU A O 1
ATOM 1898 N N . MET A 1 271 ? 4.294 -24.544 10.283 1.00 85.88 271 MET A N 1
ATOM 1899 C CA . MET A 1 271 ? 2.936 -24.637 9.734 1.00 85.88 271 MET A CA 1
ATOM 1900 C C . MET A 1 271 ? 2.930 -25.268 8.334 1.00 85.88 271 MET A C 1
ATOM 1902 O O . MET A 1 271 ? 2.136 -26.166 8.050 1.00 85.88 271 MET A O 1
ATOM 1906 N N . ALA A 1 272 ? 3.858 -24.858 7.462 1.00 85.19 272 ALA A N 1
ATOM 1907 C CA . ALA A 1 272 ? 3.982 -25.421 6.120 1.00 85.19 272 ALA A CA 1
ATOM 1908 C C . ALA A 1 272 ? 4.312 -26.925 6.130 1.00 85.19 272 ALA A C 1
ATOM 1910 O O . ALA A 1 272 ? 3.768 -27.674 5.316 1.00 85.19 272 ALA A O 1
ATOM 1911 N N . LYS A 1 273 ? 5.167 -27.391 7.055 1.00 88.69 273 LYS A N 1
ATOM 1912 C CA . LYS A 1 273 ? 5.488 -28.824 7.196 1.00 88.69 273 LYS A CA 1
ATOM 1913 C C . LYS A 1 273 ? 4.267 -29.632 7.620 1.00 88.69 273 LYS A C 1
ATOM 1915 O O . LYS A 1 273 ? 4.015 -30.679 7.027 1.00 88.69 273 LYS A O 1
ATOM 1920 N N . VAL A 1 274 ? 3.507 -29.139 8.601 1.00 91.06 274 VAL A N 1
ATOM 1921 C CA . VAL A 1 274 ? 2.279 -29.796 9.075 1.00 91.06 274 VAL A CA 1
ATOM 1922 C C . VAL A 1 274 ? 1.273 -29.913 7.931 1.00 91.06 274 VAL A C 1
ATOM 1924 O O . VAL A 1 274 ? 0.817 -31.012 7.622 1.00 91.06 274 VAL A O 1
ATOM 1927 N N . MET A 1 275 ? 1.010 -28.818 7.210 1.00 90.75 275 MET A N 1
ATOM 1928 C CA . MET A 1 275 ? 0.087 -28.836 6.069 1.00 90.75 275 MET A CA 1
ATOM 1929 C C . MET A 1 275 ? 0.569 -29.746 4.932 1.00 90.75 275 MET A C 1
ATOM 1931 O O . MET A 1 275 ? -0.239 -30.439 4.315 1.00 90.75 275 MET A O 1
ATOM 1935 N N . ALA A 1 276 ? 1.877 -29.808 4.666 1.00 89.44 276 ALA A N 1
ATOM 1936 C CA . ALA A 1 276 ? 2.438 -30.750 3.699 1.00 89.44 276 ALA A CA 1
ATOM 1937 C C . ALA A 1 276 ? 2.249 -32.216 4.133 1.00 89.44 276 ALA A C 1
ATOM 1939 O O . ALA A 1 276 ? 2.024 -33.078 3.283 1.00 89.44 276 ALA A O 1
ATOM 1940 N N . GLY A 1 277 ? 2.314 -32.501 5.437 1.00 92.56 277 GLY A N 1
ATOM 1941 C CA . GLY A 1 277 ? 1.971 -33.804 6.009 1.00 92.56 277 GLY A CA 1
ATOM 1942 C C . GLY A 1 277 ? 0.512 -34.181 5.745 1.00 92.56 277 GLY A C 1
ATOM 1943 O O . GLY A 1 277 ? 0.252 -35.248 5.191 1.00 92.56 277 GLY A O 1
ATOM 1944 N N . VAL A 1 278 ? -0.423 -33.267 6.026 1.00 92.94 278 VAL A N 1
ATOM 1945 C CA . VAL A 1 278 ? -1.860 -33.454 5.743 1.00 92.94 278 VAL A CA 1
ATOM 1946 C C . VAL A 1 278 ? -2.098 -33.706 4.252 1.00 92.94 278 VAL A C 1
ATOM 1948 O O . VAL A 1 278 ? -2.800 -34.641 3.882 1.00 92.94 278 VAL A O 1
ATOM 1951 N N . VAL A 1 279 ? -1.445 -32.939 3.375 1.00 91.81 279 VAL A N 1
ATOM 1952 C CA . VAL A 1 279 ? -1.503 -33.138 1.918 1.00 91.81 279 VAL A CA 1
ATOM 1953 C C . VAL A 1 279 ? -1.056 -34.543 1.503 1.00 91.81 279 VAL A C 1
ATOM 1955 O O . VAL A 1 279 ? -1.716 -35.180 0.679 1.00 91.81 279 VAL A O 1
ATOM 1958 N N . LYS A 1 280 ? 0.064 -35.032 2.050 1.00 91.50 280 LYS A N 1
ATOM 1959 C CA . LYS A 1 280 ? 0.561 -36.384 1.759 1.00 91.50 280 LYS A CA 1
ATOM 1960 C C . LYS A 1 280 ? -0.433 -37.447 2.226 1.00 91.50 280 LYS A C 1
ATOM 1962 O O . LYS A 1 280 ? -0.703 -38.368 1.460 1.00 91.50 280 LYS A O 1
ATOM 1967 N N . SER A 1 281 ? -1.012 -37.275 3.416 1.00 94.38 281 SER A N 1
ATOM 1968 C CA . SER A 1 281 ? -2.041 -38.167 3.962 1.00 94.38 281 SER A CA 1
ATOM 1969 C C . SER A 1 281 ? -3.294 -38.212 3.085 1.00 94.38 281 SER A C 1
ATOM 1971 O O . SER A 1 281 ? -3.735 -39.293 2.710 1.00 94.38 281 SER A O 1
ATOM 1973 N N . ILE A 1 282 ? -3.817 -37.063 2.648 1.00 94.81 282 ILE A N 1
ATOM 1974 C CA . ILE A 1 282 ? -4.991 -37.008 1.758 1.00 94.81 282 ILE A CA 1
ATOM 1975 C C . ILE A 1 282 ? -4.706 -37.740 0.443 1.00 94.81 282 ILE A C 1
ATOM 1977 O O . ILE A 1 282 ? -5.549 -38.474 -0.067 1.00 94.81 282 ILE A O 1
ATOM 1981 N N . ARG A 1 283 ? -3.504 -37.567 -0.118 1.00 91.00 283 ARG A N 1
ATOM 1982 C CA . ARG A 1 283 ? -3.144 -38.192 -1.394 1.00 91.00 283 ARG A CA 1
ATOM 1983 C C . ARG A 1 283 ? -2.932 -39.704 -1.284 1.00 91.00 283 ARG A C 1
ATOM 1985 O O . ARG A 1 283 ? -3.310 -40.413 -2.209 1.00 91.00 283 ARG A O 1
ATOM 1992 N N . ALA A 1 284 ? -2.284 -40.171 -0.218 1.00 94.38 284 ALA A N 1
ATOM 1993 C CA . ALA A 1 284 ? -1.925 -41.579 -0.050 1.00 94.38 284 ALA A CA 1
ATOM 1994 C C . ALA A 1 284 ? -3.042 -42.408 0.600 1.00 94.38 284 ALA A C 1
ATOM 1996 O O . ALA A 1 284 ? -3.239 -43.560 0.233 1.00 94.38 284 ALA A O 1
ATOM 1997 N N . HIS A 1 285 ? -3.768 -41.813 1.544 1.00 96.06 285 HIS A N 1
ATOM 1998 C CA . HIS A 1 285 ? -4.695 -42.512 2.435 1.00 96.06 285 HIS A CA 1
ATOM 1999 C C . HIS A 1 285 ? -6.120 -41.950 2.399 1.00 96.06 285 HIS A C 1
ATOM 2001 O O . HIS A 1 285 ? -6.982 -42.489 3.079 1.00 96.06 285 HIS A O 1
ATOM 2007 N N . GLN A 1 286 ? -6.387 -40.883 1.630 1.00 94.06 286 GLN A N 1
ATOM 2008 C CA . GLN A 1 286 ? -7.708 -40.233 1.565 1.00 94.06 286 GLN A CA 1
ATOM 2009 C C . GLN A 1 286 ? -8.237 -39.776 2.937 1.00 94.06 286 GLN A C 1
ATOM 2011 O O . GLN A 1 286 ? -9.439 -39.756 3.185 1.00 94.06 286 GLN A O 1
ATOM 2016 N N . GLN A 1 287 ? -7.321 -39.393 3.830 1.00 93.12 287 GLN A N 1
ATOM 2017 C CA . GLN A 1 287 ? -7.615 -38.935 5.186 1.00 93.12 287 GLN A CA 1
ATOM 2018 C C . GLN A 1 287 ? -6.910 -37.599 5.476 1.00 93.12 287 GLN A C 1
ATOM 2020 O O . GLN A 1 287 ? -5.762 -37.418 5.051 1.00 93.12 287 GLN A O 1
ATOM 2025 N N . PRO A 1 288 ? -7.546 -36.664 6.210 1.00 93.56 288 PRO A N 1
ATOM 2026 C CA . PRO A 1 288 ? -8.861 -36.796 6.854 1.00 93.56 288 PRO A CA 1
ATOM 2027 C C . PRO A 1 288 ? -10.052 -36.610 5.898 1.00 93.56 288 PRO A C 1
ATOM 2029 O O . PRO A 1 288 ? -11.192 -36.789 6.307 1.00 93.56 288 PRO A O 1
ATOM 2032 N N . VAL A 1 289 ? -9.803 -36.246 4.638 1.00 95.12 289 VAL A N 1
ATOM 2033 C CA . VAL A 1 289 ? -10.841 -36.036 3.620 1.00 95.12 289 VAL A CA 1
ATOM 2034 C C . VAL A 1 289 ? -10.498 -36.768 2.322 1.00 95.12 289 VAL A C 1
ATOM 2036 O O . VAL A 1 289 ? -9.308 -36.912 2.005 1.00 95.12 289 VAL A O 1
ATOM 2039 N N . PRO A 1 290 ? -11.510 -37.187 1.538 1.00 92.19 290 PRO A N 1
ATOM 2040 C CA . PRO A 1 290 ? -11.284 -37.833 0.257 1.00 92.19 290 PRO A CA 1
ATOM 2041 C C . PRO A 1 290 ? -10.645 -36.883 -0.756 1.00 92.19 290 PRO A C 1
ATOM 2043 O O . PRO A 1 290 ? -10.851 -35.669 -0.755 1.00 92.19 290 PRO A O 1
ATOM 2046 N N . PHE A 1 291 ? -9.872 -37.468 -1.663 1.00 88.31 291 PHE A N 1
ATOM 2047 C CA . PHE A 1 291 ? -9.279 -36.771 -2.793 1.00 88.31 291 PHE A CA 1
ATOM 2048 C C . PHE A 1 291 ? -10.276 -36.732 -3.978 1.00 88.31 291 PHE A C 1
ATOM 2050 O O . PHE A 1 291 ? -10.832 -37.786 -4.292 1.00 88.31 291 PHE A O 1
ATOM 2057 N N . PRO A 1 292 ? -10.443 -35.615 -4.726 1.00 92.81 292 PRO A N 1
ATOM 2058 C CA . PRO A 1 292 ? -9.695 -34.351 -4.681 1.00 92.81 292 PRO A CA 1
ATOM 2059 C C . PRO A 1 292 ? -10.182 -33.382 -3.596 1.00 92.81 292 PRO A C 1
ATOM 2061 O O . PRO A 1 292 ? -11.379 -33.165 -3.427 1.00 92.81 292 PRO A O 1
ATOM 2064 N N . ALA A 1 293 ? -9.234 -32.732 -2.917 1.00 91.75 293 ALA A N 1
ATOM 2065 C CA . ALA A 1 293 ? -9.517 -31.819 -1.813 1.00 91.75 293 ALA A CA 1
ATOM 2066 C C . ALA A 1 293 ? -8.864 -30.439 -1.993 1.00 91.75 293 ALA A C 1
ATOM 2068 O O . ALA A 1 293 ? -7.930 -30.254 -2.781 1.00 91.75 293 ALA A O 1
ATOM 2069 N N . VAL A 1 294 ? -9.326 -29.464 -1.216 1.00 92.62 294 VAL A N 1
ATOM 2070 C CA . VAL A 1 294 ? -8.650 -28.182 -0.994 1.00 92.62 294 VAL A CA 1
ATOM 2071 C C . VAL A 1 294 ? -8.441 -27.991 0.501 1.00 92.62 294 VAL A C 1
ATOM 2073 O O . VAL A 1 294 ? -9.340 -28.253 1.290 1.00 92.62 294 VAL A O 1
ATOM 2076 N N . ILE A 1 295 ? -7.259 -27.521 0.894 1.00 92.44 295 ILE A N 1
ATOM 2077 C CA . ILE A 1 295 ? -6.982 -27.180 2.292 1.00 92.44 295 ILE A CA 1
ATOM 2078 C C . ILE A 1 295 ? -7.049 -25.665 2.427 1.00 92.44 295 ILE A C 1
ATOM 2080 O O . ILE A 1 295 ? -6.333 -24.941 1.727 1.00 92.44 295 ILE A O 1
ATOM 2084 N N . LEU A 1 296 ? -7.912 -25.198 3.322 1.00 91.38 296 LEU A N 1
ATOM 2085 C CA . LEU A 1 296 ? -8.146 -23.793 3.616 1.00 91.38 296 LEU A CA 1
ATOM 2086 C C . LEU A 1 296 ? -7.701 -23.503 5.045 1.00 91.38 296 LEU A C 1
ATOM 2088 O O . LEU A 1 296 ? -8.008 -24.253 5.968 1.00 91.38 296 LEU A O 1
ATOM 2092 N N . SER A 1 297 ? -6.961 -22.416 5.222 1.00 88.56 297 SER A N 1
ATOM 2093 C CA . SER A 1 297 ? -6.454 -22.011 6.530 1.00 88.56 297 SER A CA 1
ATOM 2094 C C . SER A 1 297 ? -6.336 -20.493 6.638 1.00 88.56 297 SER A C 1
ATOM 2096 O O . SER A 1 297 ? -5.969 -19.812 5.670 1.00 88.56 297 SER A O 1
ATOM 2098 N N . GLY A 1 298 ? -6.643 -19.970 7.821 1.00 83.31 298 GLY A N 1
ATOM 2099 C CA . GLY A 1 298 ? -6.472 -18.573 8.208 1.00 83.31 298 GLY A CA 1
ATOM 2100 C C . GLY A 1 298 ? -5.645 -18.454 9.489 1.00 83.31 298 GLY A C 1
ATOM 2101 O O . GLY A 1 298 ? -5.448 -19.437 10.199 1.00 83.31 298 GLY A O 1
ATOM 2102 N N . GLY A 1 299 ? -5.123 -17.256 9.738 1.00 78.62 299 GLY A N 1
ATOM 2103 C CA . GLY A 1 299 ? -4.313 -16.938 10.912 1.00 78.62 299 GLY A CA 1
ATOM 2104 C C . GLY A 1 299 ? -3.108 -16.062 10.573 1.00 78.62 299 GLY A C 1
ATOM 2105 O O . GLY A 1 299 ? -2.971 -15.590 9.435 1.00 78.62 299 GLY A O 1
ATOM 2106 N N . GLU A 1 300 ? -2.233 -15.849 11.555 1.00 73.38 300 GLU A N 1
ATOM 2107 C CA . GLU A 1 300 ? -1.028 -15.030 11.424 1.00 73.38 300 GLU A CA 1
ATOM 2108 C C . GLU A 1 300 ? 0.237 -15.854 11.704 1.00 73.38 300 GLU A C 1
ATOM 2110 O O . GLU A 1 300 ? 0.605 -16.151 12.840 1.00 73.38 300 GLU A O 1
ATOM 2115 N N . ALA A 1 301 ? 0.937 -16.214 10.627 1.00 77.00 301 ALA A N 1
ATOM 2116 C CA . ALA A 1 301 ? 2.226 -16.880 10.729 1.00 77.00 301 ALA A CA 1
ATOM 2117 C C . ALA A 1 301 ? 3.337 -15.865 11.034 1.00 77.00 301 ALA A C 1
ATOM 2119 O O . ALA A 1 301 ? 3.444 -14.814 10.397 1.00 77.00 301 ALA A O 1
ATOM 2120 N N . THR A 1 302 ? 4.216 -16.215 11.963 1.00 72.38 302 THR A N 1
ATOM 2121 C CA . THR A 1 302 ? 5.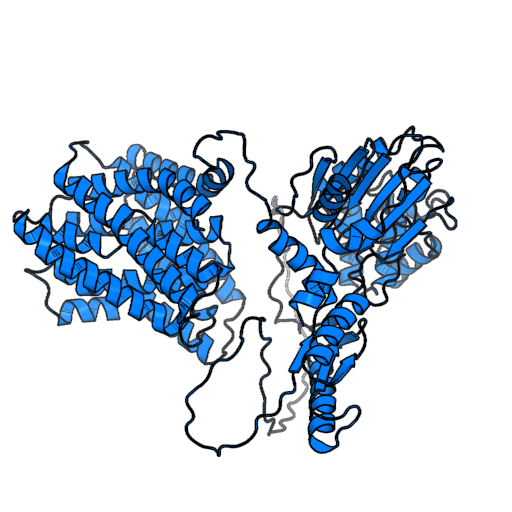414 -15.446 12.296 1.00 72.38 302 THR A CA 1
ATOM 2122 C C . THR A 1 302 ? 6.632 -16.011 11.572 1.00 72.38 302 THR A C 1
ATOM 2124 O O . THR A 1 302 ? 6.688 -17.188 11.213 1.00 72.38 302 THR A O 1
ATOM 2127 N N . VAL A 1 303 ? 7.619 -15.151 11.323 1.00 70.38 303 VAL A N 1
ATOM 2128 C CA . VAL A 1 303 ? 8.923 -15.557 10.793 1.00 70.38 303 VAL A CA 1
ATOM 2129 C C . VAL A 1 303 ? 9.983 -15.046 11.750 1.00 70.38 303 VAL A C 1
ATOM 2131 O O . VAL A 1 303 ? 10.215 -13.840 11.853 1.00 70.38 303 VAL A O 1
ATOM 2134 N N . THR A 1 304 ? 10.643 -15.964 12.448 1.00 74.81 304 THR A N 1
ATOM 2135 C CA . THR A 1 304 ? 11.704 -15.619 13.393 1.00 74.81 304 THR A CA 1
ATOM 2136 C C . THR A 1 304 ? 12.949 -15.157 12.636 1.00 74.81 304 THR A C 1
ATOM 2138 O O . THR A 1 304 ? 13.683 -15.961 12.049 1.00 74.81 304 THR A O 1
ATOM 2141 N N . LEU A 1 305 ? 13.226 -13.852 12.662 1.00 56.06 305 LEU A N 1
ATOM 2142 C CA . LEU A 1 305 ? 14.452 -13.286 12.104 1.00 56.06 305 LEU A CA 1
ATOM 2143 C C . LEU A 1 305 ? 15.601 -13.476 13.104 1.00 56.06 305 LEU A C 1
ATOM 2145 O O . LEU A 1 305 ? 15.629 -12.847 14.158 1.00 56.06 305 LEU A O 1
ATOM 2149 N N . ARG A 1 306 ? 16.571 -14.341 12.787 1.00 56.50 306 ARG A N 1
ATOM 2150 C CA . ARG A 1 306 ? 17.770 -14.510 13.626 1.00 56.50 306 ARG A CA 1
ATOM 2151 C C . ARG A 1 306 ? 18.615 -13.230 13.592 1.00 56.50 306 ARG A C 1
ATOM 2153 O O . ARG A 1 306 ? 18.804 -12.640 12.524 1.00 56.50 306 ARG A O 1
ATOM 2160 N N . ALA A 1 307 ? 19.120 -12.806 14.754 1.00 39.19 307 ALA A N 1
ATOM 2161 C CA . ALA A 1 307 ? 19.953 -11.611 14.890 1.00 39.19 307 ALA A CA 1
ATOM 2162 C C . ALA A 1 307 ? 21.124 -11.645 13.886 1.00 39.19 307 ALA A C 1
ATOM 2164 O O . ALA A 1 307 ? 21.811 -12.656 13.754 1.00 39.19 307 ALA A O 1
ATOM 2165 N N . GLY A 1 308 ? 21.294 -10.557 13.128 1.00 44.62 308 GLY A N 1
ATOM 2166 C CA . GLY A 1 308 ? 22.216 -10.474 11.985 1.00 44.62 308 GLY A CA 1
ATOM 2167 C C . GLY A 1 308 ? 21.562 -10.648 10.603 1.00 44.62 308 GLY A C 1
ATOM 2168 O O . GLY A 1 308 ? 22.233 -10.461 9.593 1.00 44.62 308 GLY A O 1
ATOM 2169 N N . GLN A 1 309 ? 20.256 -10.947 10.533 1.00 36.91 309 GLN A N 1
ATOM 2170 C CA . GLN A 1 309 ? 19.482 -11.058 9.282 1.00 36.91 309 GLN A CA 1
ATOM 2171 C C . GLN A 1 309 ? 18.213 -10.181 9.255 1.00 36.91 309 GLN A C 1
ATOM 2173 O O . GLN A 1 309 ? 17.225 -10.509 8.598 1.00 36.91 309 GLN A O 1
ATOM 2178 N N . GLY A 1 310 ? 18.227 -9.042 9.950 1.00 32.09 310 GLY A N 1
ATOM 2179 C CA . GLY A 1 310 ? 17.137 -8.067 9.905 1.00 32.09 310 GLY A CA 1
ATOM 2180 C C . GLY A 1 310 ? 17.300 -7.085 8.746 1.00 32.09 310 GLY A C 1
ATOM 2181 O O . GLY A 1 310 ? 18.170 -6.218 8.787 1.00 32.09 310 GLY A O 1
ATOM 2182 N N . ARG A 1 311 ? 16.430 -7.169 7.729 1.00 34.09 311 ARG A N 1
ATOM 2183 C CA . ARG A 1 311 ? 16.097 -5.999 6.901 1.00 34.09 311 ARG A CA 1
ATOM 2184 C C . ARG A 1 311 ? 15.509 -4.948 7.845 1.00 34.09 311 ARG A C 1
ATOM 2186 O O . ARG A 1 311 ? 14.462 -5.182 8.442 1.00 34.09 311 ARG A O 1
ATOM 2193 N N . ALA A 1 312 ? 16.205 -3.828 8.017 1.00 32.28 312 ALA A N 1
ATOM 2194 C CA . ALA A 1 312 ? 15.751 -2.732 8.857 1.00 32.28 312 ALA A CA 1
ATOM 2195 C C . ALA A 1 312 ? 14.438 -2.153 8.305 1.00 32.28 312 ALA A C 1
ATOM 2197 O O . ALA A 1 312 ? 14.429 -1.453 7.294 1.00 32.28 312 ALA A O 1
ATOM 2198 N N . GLN A 1 313 ? 13.332 -2.402 9.007 1.00 28.95 313 GLN A N 1
ATOM 2199 C CA . GLN A 1 313 ? 12.274 -1.404 9.101 1.00 28.95 313 GLN A CA 1
ATOM 2200 C C . GLN A 1 313 ? 12.931 -0.154 9.696 1.00 28.95 313 GLN A C 1
ATOM 2202 O O . GLN A 1 313 ? 13.485 -0.195 10.797 1.00 28.95 313 GLN A O 1
ATOM 2207 N N . ARG A 1 314 ? 12.988 0.919 8.901 1.00 27.72 314 ARG A N 1
ATOM 2208 C CA . ARG A 1 314 ? 13.663 2.169 9.256 1.00 27.72 314 ARG A CA 1
ATOM 2209 C C . ARG A 1 314 ? 13.140 2.687 10.596 1.00 27.72 314 ARG A C 1
ATOM 2211 O O . ARG A 1 314 ? 12.006 3.145 10.692 1.00 27.72 314 ARG A O 1
ATOM 2218 N N . ARG A 1 315 ? 14.014 2.683 11.604 1.00 27.34 315 ARG A N 1
ATOM 2219 C CA . ARG A 1 315 ? 13.958 3.649 12.698 1.00 27.34 315 ARG A CA 1
ATOM 2220 C C . ARG A 1 315 ? 14.394 5.004 12.153 1.00 27.34 315 ARG A C 1
ATOM 2222 O O . ARG A 1 315 ? 15.472 5.136 11.578 1.00 27.34 315 ARG A O 1
ATOM 2229 N N . ILE A 1 316 ? 13.535 5.987 12.383 1.00 27.45 316 ILE A N 1
ATOM 2230 C CA . ILE A 1 316 ? 13.869 7.403 12.479 1.00 27.45 316 ILE A CA 1
ATOM 2231 C C . ILE A 1 316 ? 15.051 7.527 13.447 1.00 27.45 316 ILE A C 1
ATOM 2233 O O . ILE A 1 316 ? 14.994 7.014 14.568 1.00 27.45 316 ILE A O 1
ATOM 2237 N N . ARG A 1 317 ? 16.124 8.185 13.013 1.00 23.33 317 ARG A N 1
ATOM 2238 C CA . ARG A 1 317 ? 17.134 8.724 13.922 1.00 23.33 317 ARG A CA 1
ATOM 2239 C C . ARG A 1 317 ? 17.160 10.240 13.723 1.00 23.33 317 ARG A C 1
ATOM 2241 O O . ARG A 1 317 ? 17.416 10.664 12.598 1.00 23.33 317 ARG A O 1
ATOM 2248 N N . PRO A 1 318 ? 16.897 11.037 14.769 1.00 25.38 318 PRO A N 1
ATOM 2249 C CA . PRO A 1 318 ? 17.284 12.435 14.786 1.00 25.38 318 PRO A CA 1
ATOM 2250 C C . PRO A 1 318 ? 18.806 12.489 14.981 1.00 25.38 318 PRO A C 1
ATOM 2252 O O . PRO A 1 318 ? 19.340 11.857 15.893 1.00 25.38 318 PRO A O 1
ATOM 2255 N N . GLY A 1 319 ? 19.514 13.184 14.097 1.00 26.12 319 GLY A N 1
ATOM 2256 C CA . GLY A 1 319 ? 20.802 13.784 14.445 1.00 26.12 319 GLY A CA 1
ATOM 2257 C C . GLY A 1 319 ? 20.540 15.242 14.825 1.00 26.12 319 GLY A C 1
ATOM 2258 O O . GLY A 1 319 ? 19.618 15.828 14.267 1.00 26.12 319 GLY A O 1
ATOM 2259 N N . ALA A 1 320 ? 21.251 15.928 15.709 1.00 26.59 320 ALA A N 1
ATOM 2260 C CA . ALA A 1 320 ? 22.373 15.671 16.616 1.00 26.59 320 ALA A CA 1
ATOM 2261 C C . ALA A 1 320 ? 23.021 17.061 16.768 1.00 26.59 320 ALA A C 1
ATOM 2263 O O . ALA A 1 320 ? 23.448 17.632 15.768 1.00 26.59 320 ALA A O 1
ATOM 2264 N N . GLY A 1 321 ? 23.074 17.604 17.984 1.00 20.23 321 GLY A N 1
ATOM 2265 C CA . GLY A 1 321 ? 24.010 18.674 18.349 1.00 20.23 321 GLY A CA 1
ATOM 2266 C C . GLY A 1 321 ? 25.203 18.073 19.113 1.00 20.23 321 GLY A C 1
ATOM 2267 O O . GLY A 1 321 ? 25.045 16.988 19.680 1.00 20.23 321 GLY A O 1
ATOM 2268 N N . PRO A 1 322 ? 26.395 18.699 19.083 1.00 30.91 322 PRO A N 1
ATOM 2269 C CA . PRO A 1 322 ? 27.659 18.040 19.407 1.00 30.91 322 PRO A CA 1
ATOM 2270 C C . PRO A 1 322 ? 28.106 18.270 20.858 1.00 30.91 322 PRO A C 1
ATOM 2272 O O . PRO A 1 322 ? 27.768 19.285 21.460 1.00 30.91 322 PRO A O 1
ATOM 2275 N N . GLY A 1 323 ? 28.943 17.370 21.387 1.00 22.30 323 GLY A N 1
ATOM 2276 C CA . GLY A 1 323 ? 29.688 17.645 22.617 1.00 22.30 323 GLY A CA 1
ATOM 2277 C C . GLY A 1 323 ? 30.421 16.451 23.234 1.00 22.30 323 GLY A C 1
ATOM 2278 O O . GLY A 1 323 ? 29.784 15.555 23.769 1.00 22.30 323 GLY A O 1
ATOM 2279 N N . ALA A 1 324 ? 31.754 16.543 23.197 1.00 24.09 324 ALA A N 1
ATOM 2280 C CA . ALA A 1 324 ? 32.732 16.082 24.193 1.00 24.09 324 ALA A CA 1
ATOM 2281 C C . ALA A 1 324 ? 33.037 14.574 24.387 1.00 24.09 324 ALA A C 1
ATOM 2283 O O . ALA A 1 324 ? 32.281 13.808 24.971 1.00 24.09 324 ALA A O 1
ATOM 2284 N N . GLU A 1 325 ? 34.228 14.213 23.887 1.00 24.06 325 GLU A N 1
ATOM 2285 C CA . GLU A 1 325 ? 35.406 13.711 24.629 1.00 24.06 325 GLU A CA 1
ATOM 2286 C C . GLU A 1 325 ? 35.270 12.652 25.741 1.00 24.06 325 GLU A C 1
ATOM 2288 O O . GLU A 1 325 ? 34.523 12.807 26.698 1.00 24.06 325 GLU A O 1
ATOM 2293 N N . GLY A 1 326 ? 36.176 11.657 25.704 1.00 23.73 326 GLY A N 1
ATOM 2294 C CA . GLY A 1 326 ? 36.654 11.014 26.939 1.00 23.73 326 GLY A CA 1
ATOM 2295 C C . GLY A 1 326 ? 37.008 9.522 26.888 1.00 23.73 326 GLY A C 1
ATOM 2296 O O . GLY A 1 326 ? 36.276 8.697 27.409 1.00 23.73 326 GLY A O 1
ATOM 2297 N N . LEU A 1 327 ? 38.172 9.188 26.317 1.00 23.42 327 LEU A N 1
ATOM 2298 C CA . LEU A 1 327 ? 39.235 8.385 26.963 1.00 23.42 327 LEU A CA 1
ATOM 2299 C C . LEU A 1 327 ? 38.887 7.130 27.821 1.00 23.42 327 LEU A C 1
ATOM 2301 O O . LEU A 1 327 ? 38.461 7.257 28.959 1.00 23.42 327 LEU A O 1
ATOM 2305 N N . ARG A 1 328 ? 39.344 5.948 27.349 1.00 23.78 328 ARG A N 1
ATOM 2306 C CA . ARG A 1 328 ? 40.328 5.004 27.981 1.00 23.78 328 ARG A CA 1
ATOM 2307 C C . ARG A 1 328 ? 39.994 3.496 27.894 1.00 23.78 328 ARG A C 1
ATOM 2309 O O . ARG A 1 328 ? 39.054 2.995 28.483 1.00 23.78 328 ARG A O 1
ATOM 2316 N N . ARG A 1 329 ? 40.893 2.812 27.166 1.00 24.00 329 ARG A N 1
ATOM 2317 C CA . ARG A 1 329 ? 41.669 1.572 27.432 1.00 24.00 329 ARG A CA 1
ATOM 2318 C C . ARG A 1 329 ? 41.194 0.510 28.451 1.00 24.00 329 ARG A C 1
ATOM 2320 O O . ARG A 1 329 ? 40.970 0.809 29.613 1.00 24.00 329 ARG A O 1
ATOM 2327 N N . GLY A 1 330 ? 41.411 -0.746 28.026 1.00 23.61 330 GLY A N 1
ATOM 2328 C CA . GLY A 1 330 ? 41.659 -1.950 28.846 1.00 23.61 330 GLY A CA 1
ATOM 2329 C C . GLY A 1 330 ? 40.471 -2.915 28.818 1.00 23.61 330 GLY A C 1
ATOM 2330 O O . GLY A 1 330 ? 39.352 -2.485 29.016 1.00 23.61 330 GLY A O 1
ATOM 2331 N N . GLY A 1 331 ? 40.558 -4.213 28.537 1.00 22.27 331 GLY A N 1
ATOM 2332 C CA . GLY A 1 331 ? 41.661 -5.166 28.494 1.00 22.27 331 GLY A CA 1
ATOM 2333 C C . GLY A 1 331 ? 41.133 -6.491 29.070 1.00 22.27 331 GLY A C 1
ATOM 2334 O O . GLY A 1 331 ? 40.565 -6.484 30.149 1.00 22.27 331 GLY A O 1
ATOM 2335 N N . GLY A 1 332 ? 41.316 -7.608 28.354 1.00 22.34 332 GLY A N 1
ATOM 2336 C CA . GLY A 1 332 ? 41.284 -8.968 28.923 1.00 22.34 332 GLY A CA 1
ATOM 2337 C C . GLY A 1 332 ? 39.922 -9.660 29.103 1.00 22.34 332 GLY A C 1
ATOM 2338 O O . GLY A 1 332 ? 39.198 -9.397 30.048 1.00 22.34 332 GLY A O 1
ATOM 2339 N N . HIS A 1 333 ? 39.616 -10.642 28.249 1.00 26.39 333 HIS A N 1
ATOM 2340 C CA . HIS A 1 333 ? 39.691 -12.071 28.604 1.00 26.39 333 HIS A CA 1
ATOM 2341 C C . HIS A 1 333 ? 39.136 -12.936 27.462 1.00 26.39 333 HIS A C 1
ATOM 2343 O O . HIS A 1 333 ? 37.955 -12.907 27.128 1.00 26.39 333 HIS A O 1
ATOM 2349 N N . ARG A 1 334 ? 40.018 -13.740 26.856 1.00 24.05 334 ARG A N 1
ATOM 2350 C CA . ARG A 1 334 ? 39.653 -14.865 25.988 1.00 24.05 334 ARG A CA 1
ATOM 2351 C C . ARG A 1 334 ? 39.692 -16.136 26.826 1.00 24.05 334 ARG A C 1
ATOM 2353 O O . ARG A 1 334 ? 40.758 -16.496 27.315 1.00 24.05 334 ARG A O 1
ATOM 2360 N N . LEU A 1 335 ? 38.573 -16.849 26.901 1.00 25.41 335 LEU A N 1
ATOM 2361 C CA . LEU A 1 335 ? 38.543 -18.261 27.273 1.00 25.41 335 LEU A CA 1
ATOM 2362 C C . LEU A 1 335 ? 37.919 -19.078 26.139 1.00 25.41 335 LEU A C 1
ATOM 2364 O O . LEU A 1 335 ? 36.944 -18.693 25.500 1.00 25.41 335 LEU A O 1
ATOM 2368 N N . ARG A 1 336 ? 38.613 -20.176 25.848 1.00 23.27 336 ARG A N 1
ATOM 2369 C CA . ARG A 1 336 ? 38.397 -21.143 24.772 1.00 23.27 336 ARG A CA 1
ATOM 2370 C C . ARG A 1 336 ? 37.113 -21.936 25.015 1.00 23.27 336 ARG A C 1
ATOM 2372 O O . ARG A 1 336 ? 36.889 -22.333 26.145 1.00 23.27 336 ARG A O 1
ATOM 2379 N N . HIS A 1 337 ? 36.419 -22.359 23.956 1.00 25.56 337 HIS A N 1
ATOM 2380 C CA . HIS A 1 337 ? 35.987 -23.758 23.873 1.00 25.56 337 HIS A CA 1
ATOM 2381 C C . HIS A 1 337 ? 35.920 -24.276 22.432 1.00 25.56 337 HIS A C 1
ATOM 2383 O O . HIS A 1 337 ? 35.685 -23.552 21.467 1.00 25.56 337 HIS A O 1
ATOM 2389 N N . ARG A 1 338 ? 36.281 -25.556 22.335 1.00 23.09 338 ARG A N 1
ATOM 2390 C CA . ARG A 1 338 ? 36.699 -26.325 21.165 1.00 23.09 338 ARG A CA 1
ATOM 2391 C C . ARG A 1 338 ? 35.585 -26.609 20.156 1.00 23.09 338 ARG A C 1
ATOM 2393 O O . ARG A 1 338 ? 34.421 -26.790 20.486 1.00 23.09 338 ARG A O 1
ATOM 2400 N N . ARG A 1 339 ? 36.053 -26.769 18.916 1.00 22.14 339 ARG A N 1
ATOM 2401 C CA . ARG A 1 339 ? 35.393 -27.366 17.753 1.00 22.14 339 ARG A CA 1
ATOM 2402 C C . ARG A 1 339 ? 34.813 -28.753 18.068 1.00 22.14 339 ARG A C 1
ATOM 2404 O O . ARG A 1 339 ? 35.563 -29.631 18.480 1.00 22.14 339 ARG A O 1
ATOM 2411 N N . HIS A 1 340 ? 33.561 -28.987 17.680 1.00 24.08 340 HIS A N 1
ATOM 2412 C CA . HIS A 1 340 ? 33.120 -30.298 17.201 1.00 24.08 340 HIS A CA 1
ATOM 2413 C C . HIS A 1 340 ? 32.642 -30.179 15.753 1.00 24.08 340 HIS A C 1
ATOM 2415 O O . HIS A 1 340 ? 31.685 -29.482 15.427 1.00 24.08 340 HIS A O 1
ATOM 2421 N N . ARG A 1 341 ? 33.377 -30.865 14.878 1.00 21.52 341 ARG A N 1
ATOM 2422 C CA . ARG A 1 341 ? 33.049 -31.156 13.483 1.00 21.52 341 ARG A CA 1
ATOM 2423 C C . ARG A 1 341 ? 32.063 -32.334 13.498 1.00 21.52 341 ARG A C 1
ATOM 2425 O O . ARG A 1 341 ? 32.434 -33.411 13.953 1.00 21.52 341 ARG A O 1
ATOM 2432 N N . ARG A 1 342 ? 30.850 -32.165 12.967 1.00 21.45 342 ARG A N 1
ATOM 2433 C CA . ARG A 1 342 ? 30.077 -33.266 12.368 1.00 21.45 342 ARG A CA 1
ATOM 2434 C C . ARG A 1 342 ? 29.649 -32.849 10.964 1.00 21.45 342 ARG A C 1
ATOM 2436 O O . ARG A 1 342 ? 29.157 -31.747 10.747 1.00 21.45 342 ARG A O 1
ATOM 2443 N N . LEU A 1 343 ? 29.955 -33.732 10.023 1.00 20.08 343 LEU A N 1
ATOM 2444 C CA . LEU A 1 343 ? 29.769 -33.626 8.582 1.00 20.08 343 LEU A CA 1
ATOM 2445 C C . LEU A 1 343 ? 28.532 -34.437 8.175 1.00 20.08 343 LEU A C 1
ATOM 2447 O O . LEU A 1 343 ? 28.384 -35.560 8.642 1.00 20.08 343 LEU A O 1
ATOM 2451 N N . ARG A 1 344 ? 27.782 -33.875 7.212 1.00 20.78 344 ARG A N 1
ATOM 2452 C CA . ARG A 1 344 ? 26.795 -34.491 6.291 1.00 20.78 344 ARG A CA 1
ATOM 2453 C C . ARG A 1 344 ? 25.483 -34.998 6.922 1.00 20.78 344 ARG A C 1
ATOM 2455 O O . ARG A 1 344 ? 25.482 -35.591 7.983 1.00 20.78 344 ARG A O 1
ATOM 2462 N N . GLY A 1 345 ? 24.314 -34.812 6.314 1.00 23.12 345 GLY A N 1
ATOM 2463 C CA . GLY A 1 345 ? 23.948 -34.188 5.043 1.00 23.12 345 GLY A CA 1
ATOM 2464 C C . GLY A 1 345 ? 22.456 -33.850 5.081 1.00 23.12 345 GLY A C 1
ATOM 2465 O O . GLY A 1 345 ? 21.657 -34.621 5.601 1.00 23.12 345 GLY A O 1
ATOM 2466 N N . GLN A 1 346 ? 22.083 -32.669 4.591 1.00 21.45 346 GLN A N 1
ATOM 2467 C CA . GLN A 1 346 ? 20.701 -32.193 4.605 1.00 21.45 346 GLN A CA 1
ATOM 2468 C C . GLN A 1 346 ? 20.293 -31.865 3.172 1.00 21.45 346 GLN A C 1
ATOM 2470 O O . GLN A 1 346 ? 20.762 -30.885 2.593 1.00 21.45 346 GLN A O 1
ATOM 2475 N N . CYS A 1 347 ? 19.425 -32.706 2.609 1.00 21.47 347 CYS A N 1
ATOM 2476 C CA . CYS A 1 347 ? 18.673 -32.397 1.401 1.00 21.47 347 CYS A CA 1
ATOM 2477 C C . CYS A 1 347 ? 17.777 -31.188 1.703 1.00 21.47 347 CYS A C 1
ATOM 2479 O O . CYS A 1 347 ? 16.780 -31.304 2.416 1.00 21.47 347 CYS A O 1
ATOM 2481 N N . ARG A 1 348 ? 18.168 -30.008 1.215 1.00 22.86 348 ARG A N 1
ATOM 2482 C CA . ARG A 1 348 ? 17.373 -28.780 1.302 1.00 22.86 348 ARG A CA 1
ATOM 2483 C C . ARG A 1 348 ? 16.421 -28.716 0.113 1.00 22.86 348 ARG A C 1
ATOM 2485 O O . ARG A 1 348 ? 16.822 -28.358 -0.987 1.00 22.86 348 ARG A O 1
ATOM 2492 N N . GLY A 1 349 ? 15.157 -29.050 0.354 1.00 24.00 349 GLY A N 1
ATOM 2493 C CA . GLY A 1 349 ? 14.052 -28.560 -0.464 1.00 24.00 349 GLY A CA 1
ATOM 2494 C C . GLY A 1 349 ? 13.735 -27.129 -0.039 1.00 24.00 349 GLY A C 1
ATOM 2495 O O . GLY A 1 349 ? 13.096 -26.921 0.992 1.00 24.00 349 GLY A O 1
ATOM 2496 N N . ASP A 1 350 ? 14.232 -26.150 -0.793 1.00 24.41 350 ASP A N 1
ATOM 2497 C CA . ASP A 1 350 ? 13.973 -24.727 -0.562 1.00 24.41 350 ASP A CA 1
ATOM 2498 C C . ASP A 1 350 ? 12.533 -24.373 -0.970 1.00 24.41 350 ASP A C 1
ATOM 2500 O O . ASP A 1 350 ? 12.190 -24.292 -2.151 1.00 24.41 350 ASP A O 1
ATOM 2504 N N . HIS A 1 351 ? 11.676 -24.124 0.020 1.00 24.88 351 HIS A N 1
ATOM 2505 C CA . HIS A 1 351 ? 10.365 -23.513 -0.183 1.00 24.88 351 HIS A CA 1
ATOM 2506 C C . HIS A 1 351 ? 10.487 -21.981 -0.120 1.00 24.88 351 HIS A C 1
ATOM 2508 O O . HIS A 1 351 ? 10.673 -21.395 0.945 1.00 24.88 351 HIS A O 1
ATOM 2514 N N . ARG A 1 352 ? 10.376 -21.330 -1.288 1.00 25.30 352 ARG A N 1
ATOM 2515 C CA . ARG A 1 352 ? 10.194 -19.873 -1.443 1.00 25.30 352 ARG A CA 1
ATOM 2516 C C . ARG A 1 352 ? 8.741 -19.468 -1.106 1.00 25.30 352 ARG A C 1
ATOM 2518 O O . ARG A 1 352 ? 7.831 -20.238 -1.423 1.00 25.30 352 ARG A O 1
ATOM 2525 N N . PRO A 1 353 ? 8.482 -18.263 -0.563 1.00 25.38 353 PRO A N 1
ATOM 2526 C CA . PRO A 1 353 ? 7.132 -17.709 -0.486 1.00 25.38 353 PRO A CA 1
ATOM 2527 C C . PRO A 1 353 ? 6.672 -17.289 -1.893 1.00 25.38 353 PRO A C 1
ATOM 2529 O O . PRO A 1 353 ? 7.364 -16.539 -2.579 1.00 25.38 353 PRO A O 1
ATOM 2532 N N . ARG A 1 354 ? 5.526 -17.806 -2.350 1.00 24.28 354 ARG A N 1
ATOM 2533 C CA . ARG A 1 354 ? 4.901 -17.438 -3.632 1.00 24.28 354 ARG A CA 1
ATOM 2534 C C . ARG A 1 354 ? 3.926 -16.279 -3.413 1.00 24.28 354 ARG A C 1
ATOM 2536 O O . ARG A 1 354 ? 3.030 -16.403 -2.583 1.00 24.28 354 ARG A O 1
ATOM 2543 N N . HIS A 1 355 ? 4.053 -15.204 -4.191 1.00 27.28 355 HIS A N 1
ATOM 2544 C CA . HIS A 1 355 ? 2.962 -14.244 -4.380 1.00 27.28 355 HIS A CA 1
ATOM 2545 C C . HIS A 1 355 ? 1.877 -14.838 -5.311 1.00 27.28 355 HIS A C 1
ATOM 2547 O O . HIS A 1 355 ? 2.189 -15.674 -6.165 1.00 27.28 355 HIS A O 1
ATOM 2553 N N . PRO A 1 356 ? 0.592 -14.470 -5.143 1.00 28.66 356 PRO A N 1
ATOM 2554 C CA . PRO A 1 356 ? -0.532 -15.163 -5.762 1.00 28.66 356 PRO A CA 1
ATOM 2555 C C . PRO A 1 356 ? -0.921 -14.510 -7.096 1.00 28.66 356 PRO A C 1
ATOM 2557 O O . PRO A 1 356 ? -1.542 -13.448 -7.122 1.00 28.66 356 PRO A O 1
ATOM 2560 N N . GLY A 1 357 ? -0.583 -15.169 -8.204 1.00 27.58 357 GLY A N 1
ATOM 2561 C CA . GLY A 1 357 ? -0.916 -14.689 -9.547 1.00 27.58 357 GLY A CA 1
ATOM 2562 C C . GLY A 1 357 ? -0.524 -15.661 -10.656 1.00 27.58 357 GLY A C 1
ATOM 2563 O O . GLY A 1 357 ? 0.190 -15.281 -11.566 1.00 27.58 357 GLY A O 1
ATOM 2564 N N . ALA A 1 358 ? -0.954 -16.923 -10.578 1.00 25.03 358 ALA A N 1
ATOM 2565 C CA . ALA A 1 358 ? -0.819 -17.856 -11.698 1.00 25.03 358 ALA A CA 1
ATOM 2566 C C . ALA A 1 358 ? -2.035 -18.795 -11.767 1.00 25.03 358 ALA A C 1
ATOM 2568 O O . ALA A 1 358 ? -2.268 -19.617 -10.867 1.00 25.03 358 ALA A O 1
ATOM 2569 N N . ARG A 1 359 ? -2.829 -18.671 -12.837 1.00 26.12 359 ARG A N 1
ATOM 2570 C CA . ARG A 1 359 ? -3.665 -19.766 -13.357 1.00 26.12 359 ARG A CA 1
ATOM 2571 C C . ARG A 1 359 ? -2.900 -20.407 -14.530 1.00 26.12 359 ARG A C 1
ATOM 2573 O O . ARG A 1 359 ? -2.302 -19.661 -15.294 1.00 26.12 359 ARG A O 1
ATOM 2580 N N . PRO A 1 360 ? -2.860 -21.745 -14.655 1.00 27.62 360 PRO A N 1
ATOM 2581 C CA . PRO A 1 360 ? -2.062 -22.411 -15.682 1.00 27.62 360 PRO A CA 1
ATOM 2582 C C . PRO A 1 360 ? -2.868 -22.645 -16.974 1.00 27.62 360 PRO A C 1
ATOM 2584 O O . PRO A 1 360 ? -4.020 -23.063 -16.898 1.00 27.62 360 PRO A O 1
ATOM 2587 N N . HIS A 1 361 ? -2.235 -22.459 -18.135 1.00 26.50 361 HIS A N 1
ATOM 2588 C CA . HIS A 1 361 ? -2.625 -23.044 -19.430 1.00 26.50 361 HIS A CA 1
ATOM 2589 C C . HIS A 1 361 ? -1.388 -23.720 -20.084 1.00 26.50 361 HIS A C 1
ATOM 2591 O O . HIS A 1 361 ? -0.282 -23.539 -19.569 1.00 26.50 361 HIS A O 1
ATOM 2597 N N . PRO A 1 362 ? -1.556 -24.622 -21.076 1.00 31.88 362 PRO A N 1
ATOM 2598 C CA . PRO A 1 362 ? -0.903 -25.932 -21.107 1.00 31.88 362 PRO A CA 1
ATOM 2599 C C . PRO A 1 362 ? 0.172 -26.084 -22.203 1.00 31.88 362 PRO A C 1
ATOM 2601 O O . PRO A 1 362 ? 0.138 -25.403 -23.219 1.00 31.88 362 PRO A O 1
ATOM 2604 N N . GLY A 1 363 ? 1.068 -27.064 -22.021 1.00 23.58 363 GLY A N 1
ATOM 2605 C CA . GLY A 1 363 ? 2.128 -27.454 -22.971 1.00 23.58 363 GLY A CA 1
ATOM 2606 C C . GLY A 1 363 ? 3.444 -26.721 -22.680 1.00 23.58 363 GLY A C 1
ATOM 2607 O O . GLY A 1 363 ? 3.446 -25.517 -22.501 1.00 23.58 363 GLY A O 1
ATOM 2608 N N . THR A 1 364 ? 4.607 -27.348 -22.524 1.00 24.02 364 THR A N 1
ATOM 2609 C CA . THR A 1 364 ? 5.119 -28.603 -23.083 1.00 24.02 364 THR A CA 1
ATOM 2610 C C . THR A 1 364 ? 6.021 -29.326 -22.080 1.00 24.02 364 THR A C 1
ATOM 2612 O O . THR A 1 364 ? 6.803 -28.728 -21.344 1.00 24.02 364 THR A O 1
ATOM 2615 N N . SER A 1 365 ? 5.893 -30.648 -22.070 1.00 25.97 365 SER A N 1
ATOM 2616 C CA . SER A 1 365 ? 6.737 -31.619 -21.381 1.00 25.97 365 SER A CA 1
ATOM 2617 C C . SER A 1 365 ? 8.049 -31.878 -22.120 1.00 25.97 365 SER A C 1
ATOM 2619 O O . SER A 1 365 ? 8.046 -31.965 -23.344 1.00 25.97 365 SER A O 1
ATOM 2621 N N . SER A 1 366 ? 9.091 -32.249 -21.380 1.00 23.58 366 SER A N 1
ATOM 2622 C CA . SER A 1 366 ? 9.954 -33.359 -21.794 1.00 23.58 366 SER A CA 1
ATOM 2623 C C . SER A 1 366 ? 10.201 -34.271 -20.593 1.00 23.58 366 SER A C 1
ATOM 2625 O O . SER A 1 366 ? 10.861 -33.874 -19.635 1.00 23.58 366 SER A O 1
ATOM 2627 N N . GLY A 1 367 ? 9.633 -35.478 -20.657 1.00 25.03 367 GLY A N 1
ATOM 2628 C CA . GLY A 1 367 ? 9.988 -36.613 -19.803 1.00 25.03 367 GLY A CA 1
ATOM 2629 C C . GLY A 1 367 ? 9.202 -36.750 -18.499 1.00 25.03 367 GLY A C 1
ATOM 2630 O O . GLY A 1 367 ? 9.707 -36.393 -17.444 1.00 25.03 367 GLY A O 1
ATOM 2631 N N . ILE A 1 368 ? 7.975 -37.276 -18.580 1.00 24.44 368 ILE A N 1
ATOM 2632 C CA . ILE A 1 368 ? 7.412 -38.376 -17.760 1.00 24.44 368 ILE A CA 1
ATOM 2633 C C . ILE A 1 368 ? 5.891 -38.401 -18.002 1.00 24.44 368 ILE A C 1
ATOM 2635 O O . ILE A 1 368 ? 5.162 -37.503 -17.581 1.00 24.44 368 ILE A O 1
ATOM 2639 N N . SER A 1 369 ? 5.477 -39.444 -18.725 1.00 22.38 369 SER A N 1
ATOM 2640 C CA . SER A 1 369 ? 4.168 -40.108 -18.799 1.00 22.38 369 SER A CA 1
ATOM 2641 C C . SER A 1 369 ? 2.894 -39.291 -18.543 1.00 22.38 369 SER A C 1
ATOM 2643 O O . SER A 1 369 ? 2.581 -38.859 -17.433 1.00 22.38 369 SER A O 1
ATOM 2645 N N . SER A 1 370 ? 2.090 -39.218 -19.598 1.00 28.80 370 SER A N 1
ATOM 2646 C CA . SER A 1 370 ? 0.665 -38.911 -19.630 1.00 28.80 370 SER A CA 1
ATOM 2647 C C . SER A 1 370 ? -0.150 -39.769 -18.649 1.00 28.80 370 SER A C 1
ATOM 2649 O O . SER A 1 370 ? -0.010 -40.990 -18.631 1.00 28.80 370 SER A O 1
ATOM 2651 N N . SER A 1 371 ? -1.004 -39.099 -17.857 1.00 26.16 371 SER A N 1
ATOM 2652 C CA . SER A 1 371 ? -2.361 -39.500 -17.407 1.00 26.16 371 SER A CA 1
ATOM 2653 C C . SER A 1 371 ? -2.700 -38.914 -16.019 1.00 26.16 371 SER A C 1
ATOM 2655 O O . SER A 1 371 ? -2.085 -39.252 -15.014 1.00 26.16 371 SER A O 1
ATOM 2657 N N . GLY A 1 372 ? -3.698 -38.018 -15.960 1.00 31.91 372 GLY A N 1
ATOM 2658 C CA . GLY A 1 372 ? -4.487 -37.716 -14.750 1.00 31.91 372 GLY A CA 1
ATOM 2659 C C . GLY A 1 372 ? -3.844 -36.895 -13.616 1.00 31.91 372 GLY A C 1
ATOM 2660 O O . GLY A 1 372 ? -3.729 -37.385 -12.494 1.00 31.91 372 GLY A O 1
ATOM 2661 N N . LYS A 1 373 ? -3.515 -35.607 -13.818 1.00 34.56 373 LYS A N 1
ATOM 2662 C CA . LYS A 1 373 ? -3.128 -34.709 -12.701 1.00 34.56 373 LYS A CA 1
ATOM 2663 C C . LYS A 1 373 ? -4.348 -34.097 -12.008 1.00 34.56 373 LYS A C 1
ATOM 2665 O O . LYS A 1 373 ? -4.750 -32.962 -12.224 1.00 34.56 373 LYS A O 1
ATOM 2670 N N . ARG A 1 374 ? -4.903 -34.938 -11.151 1.00 39.12 374 ARG A N 1
ATOM 2671 C CA . ARG A 1 374 ? -5.883 -34.712 -10.093 1.00 39.12 374 ARG A CA 1
ATOM 2672 C C . ARG A 1 374 ? -5.376 -33.629 -9.097 1.00 39.12 374 ARG A C 1
ATOM 2674 O O . ARG A 1 374 ? -4.237 -33.703 -8.637 1.00 39.12 374 ARG A O 1
ATOM 2681 N N . PHE A 1 375 ? -6.200 -32.620 -8.773 1.00 42.09 375 PHE A N 1
ATOM 2682 C CA . PHE A 1 375 ? -5.829 -31.380 -8.052 1.00 42.09 375 PHE A CA 1
ATOM 2683 C C . PHE A 1 375 ? -5.840 -31.471 -6.509 1.00 42.09 375 PHE A C 1
ATOM 2685 O O . PHE A 1 375 ? -6.786 -31.979 -5.918 1.00 42.09 375 PHE A O 1
ATOM 2692 N N . LEU A 1 376 ? -4.831 -30.867 -5.865 1.00 42.09 376 LEU A N 1
ATOM 2693 C CA . LEU A 1 376 ? -4.805 -30.501 -4.440 1.00 42.09 376 LEU A CA 1
ATOM 2694 C C . LEU A 1 376 ? -4.145 -29.123 -4.318 1.00 42.09 376 LEU A C 1
ATOM 2696 O O . LEU A 1 376 ? -3.036 -28.921 -4.821 1.00 42.09 376 LEU A O 1
ATOM 2700 N N . ARG A 1 377 ? -4.831 -28.153 -3.706 1.00 49.75 377 ARG A N 1
ATOM 2701 C CA . ARG A 1 377 ? -4.362 -26.760 -3.594 1.00 49.75 377 ARG A CA 1
ATOM 2702 C C . ARG A 1 377 ? -4.421 -26.327 -2.127 1.00 49.75 377 ARG A C 1
ATOM 2704 O O . ARG A 1 377 ? -5.425 -26.559 -1.464 1.00 49.75 377 ARG A O 1
ATOM 2711 N N . ILE A 1 378 ? -3.342 -25.726 -1.626 1.00 48.50 378 ILE A N 1
ATOM 2712 C CA . ILE A 1 378 ? -3.275 -25.151 -0.274 1.00 48.50 378 ILE A CA 1
ATOM 2713 C C . ILE A 1 378 ? -3.559 -23.654 -0.391 1.00 48.50 378 ILE A C 1
ATOM 2715 O O . ILE A 1 378 ? -2.940 -22.981 -1.222 1.00 48.50 378 ILE A O 1
ATOM 2719 N N . PHE A 1 379 ? -4.479 -23.140 0.424 1.00 50.50 379 PHE A N 1
ATOM 2720 C CA . PHE A 1 379 ? -4.777 -21.715 0.520 1.00 50.50 379 PHE A CA 1
ATOM 2721 C C . PHE A 1 379 ? -4.470 -21.188 1.933 1.00 50.50 379 PHE A C 1
ATOM 2723 O O . PHE A 1 379 ? -5.030 -21.678 2.914 1.00 50.50 379 PHE A O 1
ATOM 2730 N N . GLN A 1 380 ? -3.582 -20.191 2.027 1.00 46.97 380 GLN A N 1
ATOM 2731 C CA . GLN A 1 380 ? -3.183 -19.515 3.270 1.00 46.97 380 GLN A CA 1
ATOM 2732 C C . GLN A 1 380 ? -3.404 -17.999 3.160 1.00 46.97 380 GLN A C 1
ATOM 2734 O O . GLN A 1 380 ? -3.237 -17.423 2.084 1.00 46.97 380 GLN A O 1
ATOM 2739 N N . GLY A 1 381 ? -3.710 -17.347 4.289 1.00 49.81 381 GLY A N 1
ATOM 2740 C CA . GLY A 1 381 ? -3.579 -15.890 4.443 1.00 49.81 381 GLY A CA 1
ATOM 2741 C C . GLY A 1 381 ? -4.821 -15.059 4.112 1.00 49.81 381 GLY A C 1
ATOM 2742 O O . GLY A 1 381 ? -4.690 -13.902 3.710 1.00 49.81 381 GLY A O 1
ATOM 2743 N N . VAL A 1 382 ? -6.022 -15.624 4.266 1.00 51.00 382 VAL A N 1
ATOM 2744 C CA . VAL A 1 382 ? -7.280 -14.934 3.937 1.00 51.00 382 VAL A CA 1
ATOM 2745 C C . VAL A 1 382 ? -7.552 -13.735 4.863 1.00 51.00 382 VAL A C 1
ATOM 2747 O O . VAL A 1 382 ? -7.869 -12.671 4.348 1.00 51.00 382 VAL A O 1
ATOM 2750 N N . GLY A 1 383 ? -7.340 -13.833 6.182 1.00 42.69 383 GLY A N 1
ATOM 2751 C CA . GLY A 1 383 ? -7.684 -12.758 7.137 1.00 42.69 383 GLY A CA 1
ATOM 2752 C C . GLY A 1 383 ? -7.020 -11.401 6.844 1.00 42.69 383 GLY A C 1
ATOM 2753 O O . GLY A 1 383 ? -7.701 -10.412 6.574 1.00 42.69 383 GLY A O 1
ATOM 2754 N N . ARG A 1 384 ? -5.681 -11.348 6.794 1.00 46.06 384 ARG A N 1
ATOM 2755 C CA . ARG A 1 384 ? -4.940 -10.096 6.528 1.00 46.06 384 ARG A CA 1
ATOM 2756 C C . ARG A 1 384 ? -5.131 -9.575 5.103 1.00 46.06 384 ARG A C 1
ATOM 2758 O O . ARG A 1 384 ? -5.375 -8.384 4.909 1.00 46.06 384 ARG A O 1
ATOM 2765 N N . SER A 1 385 ? -5.075 -10.476 4.116 1.00 43.88 385 SER A N 1
ATOM 2766 C CA . SER A 1 385 ? -5.161 -10.124 2.692 1.00 43.88 385 SER A CA 1
ATOM 2767 C C . SER A 1 385 ? -6.526 -9.555 2.300 1.00 43.88 385 SER A C 1
ATOM 2769 O O . SER A 1 385 ? -6.600 -8.780 1.350 1.00 43.88 385 SER A O 1
ATOM 2771 N N . CYS A 1 386 ? -7.602 -9.922 3.007 1.00 44.72 386 CYS A N 1
ATOM 2772 C CA . CYS A 1 386 ? -8.943 -9.397 2.755 1.00 44.72 386 CYS A CA 1
ATOM 2773 C C . CYS A 1 386 ? -9.058 -7.909 3.105 1.00 44.72 386 CYS A C 1
ATOM 2775 O O . CYS A 1 386 ? -9.541 -7.142 2.273 1.00 44.72 386 CYS A O 1
ATOM 2777 N N . SER A 1 387 ? -8.546 -7.487 4.270 1.00 42.84 387 SER A N 1
ATOM 2778 C CA . SER A 1 387 ? -8.512 -6.061 4.640 1.00 42.84 387 SER A CA 1
ATOM 2779 C C . SER A 1 387 ? -7.633 -5.244 3.684 1.00 42.84 387 SER A C 1
ATOM 2781 O O . SER A 1 387 ? -8.022 -4.165 3.256 1.00 42.84 387 SER A O 1
ATOM 2783 N N . GLU A 1 388 ? -6.487 -5.790 3.264 1.00 43.78 388 GLU A N 1
ATOM 2784 C CA . GLU A 1 388 ? -5.540 -5.090 2.389 1.00 43.78 388 GLU A CA 1
ATOM 2785 C C . GLU A 1 388 ? -5.983 -5.031 0.913 1.00 43.78 388 GLU A C 1
ATOM 2787 O O . GLU A 1 388 ? -5.653 -4.066 0.224 1.00 43.78 388 GLU A O 1
ATOM 2792 N N . ARG A 1 389 ? -6.732 -6.027 0.403 1.00 44.28 389 ARG A N 1
ATOM 2793 C CA . ARG A 1 389 ? -7.244 -6.038 -0.988 1.00 44.28 389 ARG A CA 1
ATOM 2794 C C . ARG A 1 389 ? -8.641 -5.460 -1.163 1.00 44.28 389 ARG A C 1
ATOM 2796 O O . ARG A 1 389 ? -8.929 -5.006 -2.268 1.00 44.28 389 ARG A O 1
ATOM 2803 N N . SER A 1 390 ? -9.484 -5.447 -0.129 1.00 40.25 390 SER A N 1
ATOM 2804 C CA . SER A 1 390 ? -10.711 -4.632 -0.104 1.00 40.25 390 SER A CA 1
ATOM 2805 C C . SER A 1 390 ? -10.409 -3.200 -0.579 1.00 40.25 390 SER A C 1
ATOM 2807 O O . SER A 1 390 ? -11.073 -2.683 -1.478 1.00 40.25 390 SER A O 1
ATOM 2809 N N . ASP A 1 391 ? -9.309 -2.632 -0.075 1.00 41.00 391 ASP A N 1
ATOM 2810 C CA . ASP A 1 391 ? -8.799 -1.305 -0.435 1.00 41.00 391 ASP A CA 1
ATOM 2811 C C . ASP A 1 391 ? -8.331 -1.199 -1.903 1.00 41.00 391 ASP A C 1
ATOM 2813 O O . ASP A 1 391 ? -8.443 -0.145 -2.533 1.00 41.00 391 ASP A O 1
ATOM 2817 N N . ALA A 1 392 ? -7.787 -2.281 -2.471 1.00 36.19 392 ALA A N 1
ATOM 2818 C CA . ALA A 1 392 ? -7.267 -2.307 -3.841 1.00 36.19 392 ALA A CA 1
ATOM 2819 C C . ALA A 1 392 ? -8.379 -2.414 -4.901 1.00 36.19 392 ALA A C 1
ATOM 2821 O O . ALA A 1 392 ? -8.214 -1.907 -6.014 1.00 36.19 392 ALA A O 1
ATOM 2822 N N . ASP A 1 393 ? -9.509 -3.047 -4.565 1.00 34.56 393 ASP A N 1
ATOM 2823 C CA . ASP A 1 393 ? -10.646 -3.214 -5.480 1.00 34.56 393 ASP A CA 1
ATOM 2824 C C . ASP A 1 393 ? -11.594 -2.003 -5.485 1.00 34.56 393 ASP A C 1
ATOM 2826 O O . ASP A 1 393 ? -12.227 -1.725 -6.500 1.00 34.56 393 ASP A O 1
ATOM 2830 N N . GLN A 1 394 ? -11.643 -1.209 -4.405 1.00 38.47 394 GLN A N 1
ATOM 2831 C CA . GLN A 1 394 ? -12.388 0.062 -4.387 1.00 38.47 394 GLN A CA 1
ATOM 2832 C C . GLN A 1 394 ? -11.827 1.106 -5.360 1.00 38.47 394 GLN A C 1
ATOM 2834 O O . GLN A 1 394 ? -12.587 1.901 -5.907 1.00 38.47 394 GLN A O 1
ATOM 2839 N N . ARG A 1 395 ? -10.529 1.039 -5.687 1.00 39.09 395 ARG A N 1
ATOM 2840 C CA . ARG A 1 395 ? -9.932 1.837 -6.774 1.00 39.09 395 ARG A CA 1
ATOM 2841 C C . ARG A 1 395 ? -10.492 1.491 -8.164 1.00 39.09 395 ARG A C 1
ATOM 2843 O O . ARG A 1 395 ? -10.157 2.177 -9.120 1.00 39.09 395 ARG A O 1
ATOM 2850 N N . GLN A 1 396 ? -11.288 0.423 -8.297 1.00 34.88 396 GLN A N 1
ATOM 2851 C CA . GLN A 1 396 ? -11.832 -0.068 -9.571 1.00 34.88 396 GLN A CA 1
ATOM 2852 C C . GLN A 1 396 ? -13.343 0.176 -9.743 1.00 34.88 396 GLN A C 1
ATOM 2854 O O . GLN A 1 396 ? -13.858 -0.083 -10.824 1.00 34.88 396 GLN A O 1
ATOM 2859 N N . ARG A 1 397 ? -14.064 0.660 -8.717 1.00 26.23 397 ARG A N 1
ATOM 2860 C CA . ARG A 1 397 ? -15.536 0.824 -8.735 1.00 26.23 397 ARG A CA 1
ATOM 2861 C C . ARG A 1 397 ? -16.000 2.261 -8.466 1.00 26.23 397 ARG A C 1
ATOM 2863 O O . ARG A 1 397 ? -16.915 2.476 -7.679 1.00 26.23 397 ARG A O 1
ATOM 2870 N N . LEU A 1 398 ? -15.390 3.244 -9.121 1.00 27.09 398 LEU A N 1
ATOM 2871 C CA . LEU A 1 398 ? -16.056 4.531 -9.332 1.00 27.09 398 LEU A CA 1
ATOM 2872 C C . LEU A 1 398 ? -16.833 4.428 -10.653 1.00 27.09 398 LEU A C 1
ATOM 2874 O O . LEU A 1 398 ? -16.194 4.330 -11.701 1.00 27.09 398 LEU A O 1
ATOM 2878 N N . PRO A 1 399 ? -18.177 4.383 -10.644 1.00 28.14 399 PRO A N 1
ATOM 2879 C CA . PRO A 1 399 ? -18.936 4.622 -11.861 1.00 28.14 399 PRO A CA 1
ATOM 2880 C C . PRO A 1 399 ? -18.692 6.069 -12.302 1.00 28.14 399 PRO A C 1
ATOM 2882 O O . PRO A 1 399 ? -18.702 6.982 -11.475 1.00 28.14 399 PRO A O 1
ATOM 2885 N N . GLY A 1 400 ? -18.426 6.261 -13.595 1.00 29.98 400 GLY A N 1
ATOM 2886 C CA . GLY A 1 400 ? -18.375 7.588 -14.197 1.00 29.98 400 GLY A CA 1
ATOM 2887 C C . GLY A 1 400 ? -19.704 8.299 -13.968 1.00 29.98 400 GLY A C 1
ATOM 2888 O O . GLY A 1 400 ? -20.757 7.760 -14.301 1.00 29.98 400 GLY A O 1
ATOM 2889 N N . ASP A 1 401 ? -19.637 9.477 -13.361 1.00 26.89 401 ASP A N 1
ATOM 2890 C CA . ASP A 1 401 ? -20.772 10.372 -13.172 1.00 26.89 401 ASP A CA 1
ATOM 2891 C C . ASP A 1 401 ? -21.221 10.913 -14.545 1.00 26.89 401 ASP A C 1
ATOM 2893 O O . ASP A 1 401 ? -20.412 11.535 -15.245 1.00 26.89 401 ASP A O 1
ATOM 2897 N N . PRO A 1 402 ? -22.466 10.671 -14.994 1.00 34.00 402 PRO A N 1
ATOM 2898 C CA . PRO A 1 402 ? -22.990 11.281 -16.201 1.00 34.00 402 PRO A CA 1
ATOM 2899 C C . PRO A 1 402 ? -23.551 12.657 -15.833 1.00 34.00 402 PRO A C 1
ATOM 2901 O O . PRO A 1 402 ? -24.721 12.774 -15.484 1.00 34.00 402 PRO A O 1
ATOM 2904 N N . GLY A 1 403 ? -22.743 13.717 -15.910 1.00 29.95 403 GLY A N 1
ATOM 2905 C CA . GLY A 1 403 ? -23.329 15.060 -15.803 1.00 29.95 403 GLY A CA 1
ATOM 2906 C C . GLY A 1 403 ? -22.443 16.226 -15.404 1.00 29.95 403 GLY A C 1
ATOM 2907 O O . GLY A 1 403 ? -22.939 17.347 -15.384 1.00 29.95 403 GLY A O 1
ATOM 2908 N N . THR A 1 404 ? -21.154 16.039 -15.136 1.00 27.34 404 THR A N 1
ATOM 2909 C CA . THR A 1 404 ? -20.237 17.177 -15.000 1.00 27.34 404 THR A CA 1
ATOM 2910 C C . THR A 1 404 ? -19.179 17.105 -16.085 1.00 27.34 404 THR A C 1
ATOM 2912 O O . THR A 1 404 ? -18.311 16.233 -16.089 1.00 27.34 404 THR A O 1
ATOM 2915 N N . MET A 1 405 ? -19.268 18.043 -17.034 1.00 30.86 405 MET A N 1
ATOM 2916 C CA . MET A 1 405 ? -18.203 18.380 -17.974 1.00 30.86 405 MET A CA 1
ATOM 2917 C C . MET A 1 405 ? -17.002 18.875 -17.154 1.00 30.86 405 MET A C 1
ATOM 2919 O O . MET A 1 405 ? -16.792 20.066 -16.950 1.00 30.86 405 MET A O 1
ATOM 2923 N N . THR A 1 406 ? -16.261 17.929 -16.585 1.00 31.02 406 THR A N 1
ATOM 2924 C CA . THR A 1 406 ? -15.009 18.167 -15.885 1.00 31.02 406 THR A CA 1
ATOM 2925 C C . THR A 1 406 ? -13.943 18.407 -16.942 1.00 31.02 406 THR A C 1
ATOM 2927 O O . THR A 1 406 ? -13.884 17.721 -17.965 1.00 31.02 406 THR A O 1
ATOM 2930 N N . LEU A 1 407 ? -13.131 19.443 -16.725 1.00 32.88 407 LEU A N 1
ATOM 2931 C CA . LEU A 1 407 ? -11.973 19.759 -17.559 1.00 32.88 407 LEU A CA 1
ATOM 2932 C C . LEU A 1 407 ? -11.189 18.469 -17.877 1.00 32.88 407 LEU A C 1
ATOM 2934 O O . LEU A 1 407 ? -11.066 17.615 -16.998 1.00 32.88 407 LEU A O 1
ATOM 2938 N N . PRO A 1 408 ? -10.618 18.314 -19.086 1.00 42.62 408 PRO A N 1
ATOM 2939 C CA . PRO A 1 408 ? -10.000 17.066 -19.557 1.00 42.62 408 PRO A CA 1
ATOM 2940 C C . PRO A 1 408 ? -8.710 16.661 -18.809 1.00 42.62 408 PRO A C 1
ATOM 2942 O O . PRO A 1 408 ? -7.935 15.853 -19.313 1.00 42.62 408 PRO A O 1
ATOM 2945 N N . PHE A 1 409 ? -8.453 17.227 -17.630 1.00 48.06 409 PHE A N 1
ATOM 2946 C CA . PHE A 1 409 ? -7.204 17.156 -16.892 1.00 48.06 409 PHE A CA 1
ATOM 2947 C C . PHE A 1 409 ? -7.472 16.721 -15.443 1.00 48.06 409 PHE A C 1
ATOM 2949 O O . PHE A 1 409 ? -7.949 17.507 -14.625 1.00 48.06 409 PHE A O 1
ATOM 2956 N N . ASP A 1 410 ? -7.152 15.468 -15.111 1.00 57.09 410 ASP A N 1
ATOM 2957 C CA . ASP A 1 410 ? -7.152 14.991 -13.725 1.00 57.09 410 ASP A CA 1
ATOM 2958 C C . ASP A 1 410 ? -5.985 15.650 -12.970 1.00 57.09 410 ASP A C 1
ATOM 2960 O O . ASP A 1 410 ? -4.816 15.253 -13.074 1.00 57.09 410 ASP A O 1
ATOM 2964 N N . THR A 1 411 ? -6.302 16.706 -12.221 1.00 61.06 411 THR A N 1
ATOM 2965 C CA . THR A 1 411 ? -5.334 17.500 -11.457 1.00 61.06 411 THR A CA 1
ATOM 2966 C C . THR A 1 411 ? -4.594 16.660 -10.416 1.00 61.06 411 THR A C 1
ATOM 2968 O O . THR A 1 411 ? -3.436 16.947 -10.112 1.00 61.06 411 THR A O 1
ATOM 2971 N N . SER A 1 412 ? -5.192 15.569 -9.924 1.00 63.34 412 SER A N 1
ATOM 2972 C CA . SER A 1 412 ? -4.568 14.686 -8.936 1.00 63.34 412 SER A CA 1
ATOM 2973 C C . SER A 1 412 ? -3.402 13.878 -9.519 1.00 63.34 412 SER A C 1
ATOM 2975 O O . SER A 1 412 ? -2.394 13.663 -8.840 1.00 63.34 412 SER A O 1
ATOM 2977 N N . LEU A 1 413 ? -3.495 13.467 -10.790 1.00 69.12 413 LEU A N 1
ATOM 2978 C CA . LEU A 1 413 ? -2.418 12.775 -11.503 1.00 69.12 413 LEU A CA 1
ATOM 2979 C C . LEU A 1 413 ? -1.297 13.745 -11.875 1.00 69.12 413 LEU A C 1
ATOM 2981 O O . LEU A 1 413 ? -0.123 13.421 -11.699 1.00 69.12 413 LEU A O 1
ATOM 2985 N N . ALA A 1 414 ? -1.651 14.954 -12.312 1.00 67.88 414 ALA A N 1
ATOM 2986 C CA . ALA A 1 414 ? -0.678 16.001 -12.606 1.00 67.88 414 ALA A CA 1
ATOM 2987 C C . ALA A 1 414 ? 0.143 16.390 -11.361 1.00 67.88 414 ALA A C 1
ATOM 2989 O O . ALA A 1 414 ? 1.364 16.536 -11.446 1.00 67.88 414 ALA A O 1
ATOM 2990 N N . LEU A 1 415 ? -0.498 16.466 -10.188 1.00 73.44 415 LEU A N 1
ATOM 2991 C CA . LEU A 1 415 ? 0.168 16.742 -8.910 1.00 73.44 415 LEU A CA 1
ATOM 2992 C C . LEU A 1 415 ? 1.166 15.647 -8.498 1.00 73.44 415 LEU A C 1
ATOM 2994 O O . LEU A 1 415 ? 2.178 15.956 -7.872 1.00 73.44 415 LEU A O 1
ATOM 2998 N N . LYS A 1 416 ? 0.956 14.382 -8.889 1.00 71.38 416 LYS A N 1
ATOM 2999 C CA . LYS A 1 416 ? 1.928 13.297 -8.632 1.00 71.38 416 LYS A CA 1
ATOM 3000 C C . LYS A 1 416 ? 3.222 13.450 -9.433 1.00 71.38 416 LYS A C 1
ATOM 3002 O O . LYS A 1 416 ? 4.257 12.946 -9.005 1.00 71.38 416 LYS A O 1
ATOM 3007 N N . LEU A 1 417 ? 3.176 14.150 -10.567 1.00 75.88 417 LEU A N 1
ATOM 3008 C CA . LEU A 1 417 ? 4.349 14.451 -11.393 1.00 75.88 417 LEU A CA 1
ATOM 3009 C C . LEU A 1 417 ? 5.040 15.761 -10.975 1.00 75.88 417 LEU A C 1
ATOM 3011 O O . LEU A 1 417 ? 6.136 16.047 -11.458 1.00 75.88 417 LEU A O 1
ATOM 3015 N N . LEU A 1 418 ? 4.463 16.519 -10.029 1.00 79.75 418 LEU A N 1
ATOM 3016 C CA . LEU A 1 418 ? 5.003 17.797 -9.555 1.00 79.75 418 LEU A CA 1
ATOM 3017 C C . LEU A 1 418 ? 6.467 17.756 -9.097 1.00 79.75 418 LEU A C 1
ATOM 3019 O O . LEU A 1 418 ? 7.230 18.639 -9.493 1.00 79.75 418 LEU A O 1
ATOM 3023 N N . PRO A 1 419 ? 6.919 16.735 -8.348 1.00 81.88 419 PRO A N 1
ATOM 3024 C CA . PRO A 1 419 ? 8.326 16.632 -7.979 1.00 81.88 419 PRO A CA 1
ATOM 3025 C C . PRO A 1 419 ? 9.265 16.556 -9.191 1.00 81.88 419 PRO A C 1
ATOM 3027 O O . PRO A 1 419 ? 10.370 17.089 -9.138 1.00 81.88 419 PRO A O 1
ATOM 3030 N N . LEU A 1 420 ? 8.830 15.942 -10.298 1.00 78.38 420 LEU A N 1
ATOM 3031 C CA . LEU A 1 420 ? 9.624 15.871 -11.526 1.00 78.38 420 LEU A CA 1
ATOM 3032 C C . LEU A 1 420 ? 9.741 17.253 -12.184 1.00 78.38 420 LEU A C 1
ATOM 3034 O O . LEU A 1 420 ? 10.836 17.615 -12.613 1.00 78.38 420 LEU A O 1
ATOM 3038 N N . TYR A 1 421 ? 8.668 18.060 -12.179 1.00 75.75 421 TYR A N 1
ATOM 3039 C CA . TYR A 1 421 ? 8.702 19.449 -12.668 1.00 75.75 421 TYR A CA 1
ATOM 3040 C C . TYR A 1 421 ? 9.720 20.300 -11.914 1.00 75.75 421 TYR A C 1
ATOM 3042 O O . TYR A 1 421 ? 10.509 21.017 -12.528 1.00 75.75 421 TYR A O 1
ATOM 3050 N N . LEU A 1 422 ? 9.729 20.193 -10.585 1.00 86.50 422 LEU A N 1
ATOM 3051 C CA . LEU A 1 422 ? 10.648 20.953 -9.741 1.00 86.50 422 LEU A CA 1
ATOM 3052 C C . LEU A 1 422 ? 12.108 20.590 -10.037 1.00 86.50 422 LEU A C 1
ATOM 3054 O O . LEU A 1 422 ? 12.952 21.475 -10.132 1.00 86.50 422 LEU A O 1
ATOM 3058 N N . LEU A 1 423 ? 12.408 19.309 -10.257 1.00 85.38 423 LEU A N 1
ATOM 3059 C CA . LEU A 1 423 ? 13.761 18.851 -10.585 1.00 85.38 423 LEU A CA 1
ATOM 3060 C C . LEU A 1 423 ? 14.239 19.346 -11.959 1.00 85.38 423 LEU A C 1
ATOM 3062 O O . LEU A 1 423 ? 15.402 19.728 -12.097 1.00 85.38 423 LEU A O 1
ATOM 3066 N N . VAL A 1 424 ? 13.353 19.389 -12.960 1.00 80.75 424 VAL A N 1
ATOM 3067 C CA . VAL A 1 424 ? 13.667 19.987 -14.270 1.00 80.75 424 VAL A CA 1
ATOM 3068 C C . VAL A 1 424 ? 13.927 21.489 -14.127 1.00 80.75 424 VAL A C 1
ATOM 3070 O O . VAL A 1 424 ? 14.914 21.987 -14.666 1.00 80.75 424 VAL A O 1
ATOM 3073 N N . ALA A 1 425 ? 13.102 22.209 -13.361 1.00 85.81 425 ALA A N 1
ATOM 3074 C CA . ALA A 1 425 ? 13.285 23.641 -13.115 1.00 85.81 425 ALA A CA 1
ATOM 3075 C C . ALA A 1 425 ? 14.607 23.947 -12.387 1.00 85.81 425 ALA A C 1
ATOM 3077 O O . ALA A 1 425 ? 15.320 24.875 -12.769 1.00 85.81 425 ALA A O 1
ATOM 3078 N N . ILE A 1 426 ? 14.981 23.129 -11.397 1.00 89.25 426 ILE A N 1
ATOM 3079 C CA . ILE A 1 426 ? 16.280 23.222 -10.714 1.00 89.25 426 ILE A CA 1
ATOM 3080 C C . ILE A 1 426 ? 17.426 23.009 -11.708 1.00 89.25 426 ILE A C 1
ATOM 3082 O O . ILE A 1 426 ? 18.362 23.804 -11.741 1.00 89.25 426 ILE A O 1
ATOM 3086 N N . GLY A 1 427 ? 17.346 21.978 -12.557 1.00 84.94 427 GLY A N 1
ATOM 3087 C CA . GLY A 1 427 ? 18.345 21.734 -13.599 1.00 84.94 427 GLY A CA 1
ATOM 3088 C C . GLY A 1 427 ? 18.491 22.902 -14.577 1.00 84.94 427 GLY A C 1
ATOM 3089 O O . GLY A 1 427 ? 19.606 23.273 -14.939 1.00 84.94 427 GLY A O 1
ATOM 3090 N N . PHE A 1 428 ? 17.373 23.521 -14.961 1.00 84.38 428 PHE A N 1
ATOM 3091 C CA . PHE A 1 428 ? 17.362 24.709 -15.814 1.00 84.38 428 PHE A CA 1
ATOM 3092 C C . PHE A 1 428 ? 18.030 25.908 -15.137 1.00 84.38 428 PHE A C 1
ATOM 3094 O O . PHE A 1 428 ? 18.892 26.551 -15.735 1.00 84.38 428 PHE A O 1
ATOM 3101 N N . ALA A 1 429 ? 17.693 26.181 -13.874 1.00 88.62 429 ALA A N 1
ATOM 3102 C CA . ALA A 1 429 ? 18.315 27.253 -13.104 1.00 88.62 429 ALA A CA 1
ATOM 3103 C C . ALA A 1 429 ? 19.832 27.036 -12.957 1.00 88.62 429 ALA A C 1
ATOM 3105 O O . ALA A 1 429 ? 20.610 27.955 -13.209 1.00 88.62 429 ALA A O 1
ATOM 3106 N N . LEU A 1 430 ? 20.262 25.808 -12.644 1.00 86.81 430 LEU A N 1
ATOM 3107 C CA . LEU A 1 430 ? 21.682 25.446 -12.569 1.00 86.81 430 LEU A CA 1
ATOM 3108 C C . LEU A 1 430 ? 22.408 25.635 -13.903 1.00 86.81 430 LEU A C 1
ATOM 3110 O O . LEU A 1 430 ? 23.564 26.037 -13.902 1.00 86.81 430 LEU A O 1
ATOM 3114 N N . GLY A 1 431 ? 21.746 25.375 -15.030 1.00 81.75 431 GLY A N 1
ATOM 3115 C CA . GLY A 1 431 ? 22.328 25.590 -16.353 1.00 81.75 431 GLY A CA 1
ATOM 3116 C C . GLY A 1 431 ? 22.381 27.038 -16.810 1.00 81.75 431 GLY A C 1
ATOM 3117 O O . GLY A 1 431 ? 23.232 27.388 -17.624 1.00 81.75 431 GLY A O 1
ATOM 3118 N N . ARG A 1 432 ? 21.465 27.875 -16.313 1.00 83.88 432 ARG A N 1
ATOM 3119 C CA . ARG A 1 432 ? 21.368 29.286 -16.701 1.00 83.88 432 ARG A CA 1
ATOM 3120 C C . ARG A 1 432 ? 22.205 30.207 -15.819 1.00 83.88 432 ARG A C 1
ATOM 3122 O O . ARG A 1 432 ? 22.681 31.228 -16.321 1.00 83.88 432 ARG A O 1
ATOM 3129 N N . PHE A 1 433 ? 22.327 29.861 -14.537 1.00 84.62 433 PHE A N 1
ATOM 3130 C CA . PHE A 1 433 ? 22.944 30.682 -13.493 1.00 84.62 433 PHE A CA 1
ATOM 3131 C C . PHE A 1 433 ? 24.148 30.020 -12.811 1.00 84.62 433 PHE A C 1
ATOM 3133 O O . PHE A 1 433 ? 24.896 30.709 -12.127 1.00 84.62 433 PHE A O 1
ATOM 3140 N N . GLY A 1 434 ? 24.337 28.707 -12.961 1.00 76.19 434 GLY A N 1
ATOM 3141 C CA . GLY A 1 434 ? 25.471 27.975 -12.395 1.00 76.19 434 GLY A CA 1
ATOM 3142 C C . GLY A 1 434 ? 26.503 27.562 -13.447 1.00 76.19 434 GLY A C 1
ATOM 3143 O O . GLY A 1 434 ? 26.257 27.613 -14.650 1.00 76.19 434 GLY A O 1
ATOM 3144 N N . GLU A 1 435 ? 27.661 27.091 -12.984 1.00 73.94 435 GLU A N 1
ATOM 3145 C CA . GLU A 1 435 ? 28.754 26.585 -13.836 1.00 73.94 435 GLU A CA 1
ATOM 3146 C C . GLU A 1 435 ? 28.676 25.065 -14.087 1.00 73.94 435 GLU A C 1
ATOM 3148 O O . GLU A 1 435 ? 29.665 24.410 -14.422 1.00 73.94 435 GLU A O 1
ATOM 3153 N N . VAL A 1 436 ? 27.501 24.456 -13.908 1.00 75.38 436 VAL A N 1
ATOM 3154 C CA . VAL A 1 436 ? 27.352 22.998 -13.994 1.00 75.38 436 VAL A CA 1
ATOM 3155 C C . VAL A 1 436 ? 27.276 22.557 -15.455 1.00 75.38 436 VAL A C 1
ATOM 3157 O O . VAL A 1 436 ? 26.373 22.942 -16.195 1.00 75.38 436 VAL A O 1
ATOM 3160 N N . ARG A 1 437 ? 28.199 21.688 -15.883 1.00 69.44 437 ARG A N 1
ATOM 3161 C CA . ARG A 1 437 ? 28.192 21.098 -17.230 1.00 69.44 437 ARG A CA 1
ATOM 3162 C C . ARG A 1 437 ? 27.403 19.789 -17.246 1.00 69.44 437 ARG A C 1
ATOM 3164 O O . ARG A 1 437 ? 27.611 18.901 -16.424 1.00 69.44 437 ARG A O 1
ATOM 3171 N N . GLY A 1 438 ? 26.533 19.617 -18.243 1.00 64.81 438 GLY A N 1
ATOM 3172 C CA . GLY A 1 438 ? 25.673 18.425 -18.341 1.00 64.81 438 GLY A CA 1
ATOM 3173 C C . GLY A 1 438 ? 26.423 17.117 -18.591 1.00 64.81 438 GLY A C 1
ATOM 3174 O O . GLY A 1 438 ? 25.903 16.042 -18.298 1.00 64.81 438 GLY A O 1
ATOM 3175 N N . GLN A 1 439 ? 27.663 17.199 -19.075 1.00 67.38 439 GLN A N 1
ATOM 3176 C CA . GLN A 1 439 ? 28.513 16.033 -19.317 1.00 67.38 439 GLN A CA 1
ATOM 3177 C C . GLN A 1 439 ? 28.897 15.307 -18.018 1.00 67.38 439 GLN A C 1
ATOM 3179 O O . GLN A 1 439 ? 28.949 14.076 -18.012 1.00 67.38 439 GLN A O 1
ATOM 3184 N N . ASP A 1 440 ? 29.106 16.033 -16.918 1.00 74.56 440 ASP A N 1
ATOM 3185 C CA . ASP A 1 440 ? 29.549 15.450 -15.645 1.00 74.56 440 ASP A CA 1
ATOM 3186 C C . ASP A 1 440 ? 28.410 14.697 -14.949 1.00 74.56 440 ASP A C 1
ATOM 3188 O O . ASP A 1 440 ? 28.566 13.540 -14.547 1.00 74.56 440 ASP A O 1
ATOM 3192 N N . LEU A 1 441 ? 27.215 15.298 -14.922 1.00 72.94 441 LEU A N 1
ATOM 3193 C CA . LEU A 1 441 ? 26.001 14.632 -14.443 1.00 72.94 441 LEU A CA 1
ATOM 3194 C C . LEU A 1 441 ? 25.630 13.430 -15.321 1.00 72.94 441 LEU A C 1
ATOM 3196 O O . LEU A 1 441 ? 25.233 12.389 -14.799 1.00 72.94 441 LEU A O 1
ATOM 3200 N N . GLY A 1 442 ? 25.810 13.538 -16.641 1.00 68.12 442 GLY A N 1
ATOM 3201 C CA . GLY A 1 442 ? 25.575 12.440 -17.578 1.00 68.12 442 GLY A CA 1
ATOM 3202 C C . GLY A 1 442 ? 26.490 11.236 -17.334 1.00 68.12 442 GLY A C 1
ATOM 3203 O O . GLY A 1 442 ? 26.018 10.099 -17.331 1.00 68.12 442 GLY A O 1
ATOM 3204 N N . ARG A 1 443 ? 27.784 11.463 -17.065 1.00 76.94 443 ARG A N 1
ATOM 3205 C CA . ARG A 1 443 ? 28.731 10.389 -16.711 1.00 76.94 443 ARG A CA 1
ATOM 3206 C C . ARG A 1 443 ? 28.355 9.720 -15.392 1.00 76.94 443 ARG A C 1
ATOM 3208 O O . ARG A 1 443 ? 28.318 8.493 -15.333 1.00 76.94 443 ARG A O 1
ATOM 3215 N N . LEU A 1 444 ? 28.019 10.500 -14.365 1.00 81.69 444 LEU A N 1
ATOM 3216 C CA . LEU A 1 444 ? 27.545 9.966 -13.085 1.00 81.69 444 LEU A CA 1
ATOM 3217 C C . LEU A 1 444 ? 26.288 9.100 -13.273 1.00 81.69 444 LEU A C 1
ATOM 3219 O O . LEU A 1 444 ? 26.224 7.967 -12.789 1.00 81.69 444 LEU A O 1
ATOM 3223 N N . ALA A 1 445 ? 25.312 9.610 -14.027 1.00 75.25 445 ALA A N 1
ATOM 3224 C CA . ALA A 1 445 ? 24.076 8.902 -14.322 1.00 75.25 445 ALA A CA 1
ATOM 3225 C C . ALA A 1 445 ? 24.324 7.579 -15.061 1.00 75.25 445 ALA A C 1
ATOM 3227 O O . ALA A 1 445 ? 23.746 6.558 -14.693 1.00 75.25 445 ALA A O 1
ATOM 3228 N N . LEU A 1 446 ? 25.203 7.580 -16.066 1.00 73.56 446 LEU A N 1
ATOM 3229 C CA . LEU A 1 446 ? 25.468 6.417 -16.912 1.00 73.56 446 LEU A CA 1
ATOM 3230 C C . LEU A 1 446 ? 26.327 5.343 -16.229 1.00 73.56 446 LEU A C 1
ATOM 3232 O O . LEU A 1 446 ? 26.033 4.158 -16.367 1.00 73.56 446 LEU A O 1
ATOM 3236 N N . PHE A 1 447 ? 27.391 5.734 -15.522 1.00 81.44 447 PHE A N 1
ATOM 3237 C CA . PHE A 1 447 ? 28.387 4.793 -14.992 1.00 81.44 447 PHE A CA 1
ATOM 3238 C C . PHE A 1 447 ? 28.115 4.342 -13.556 1.00 81.44 447 PHE A C 1
ATOM 3240 O O . PHE A 1 447 ? 28.608 3.290 -13.158 1.00 81.44 447 PHE A O 1
ATOM 3247 N N . VAL A 1 448 ? 27.338 5.105 -12.782 1.00 86.56 448 VAL A N 1
ATOM 3248 C CA . VAL A 1 448 ? 27.105 4.815 -11.358 1.00 86.56 448 VAL A CA 1
ATOM 3249 C C . VAL A 1 448 ? 25.630 4.547 -11.082 1.00 86.56 448 VAL A C 1
ATOM 3251 O O . VAL A 1 448 ? 25.275 3.497 -10.547 1.00 86.56 448 VAL A O 1
ATOM 3254 N N . LEU A 1 449 ? 24.754 5.478 -11.463 1.00 87.19 449 LEU A N 1
ATOM 3255 C CA . LEU A 1 449 ? 23.350 5.436 -11.048 1.00 87.19 449 LEU A CA 1
ATOM 3256 C C . LEU A 1 449 ? 22.528 4.429 -11.871 1.00 87.19 449 LEU A C 1
ATOM 3258 O O . LEU A 1 449 ? 21.805 3.613 -11.302 1.00 87.19 449 LEU A O 1
ATOM 3262 N N . SER A 1 450 ? 22.678 4.429 -13.199 1.00 82.50 450 SER A N 1
ATOM 3263 C CA . SER A 1 450 ? 21.980 3.506 -14.105 1.00 82.50 450 SER A CA 1
ATOM 3264 C C . SER A 1 450 ? 22.292 2.030 -13.801 1.00 82.50 450 SER A C 1
ATOM 3266 O O . SER A 1 450 ? 21.341 1.259 -13.656 1.00 82.50 450 SER A O 1
ATOM 3268 N N . PRO A 1 451 ? 23.558 1.610 -13.586 1.00 89.81 451 PRO A N 1
ATOM 3269 C CA . PRO A 1 451 ? 23.865 0.238 -13.186 1.00 89.81 451 PRO A CA 1
ATOM 3270 C C . PRO A 1 451 ? 23.202 -0.169 -11.869 1.00 89.81 451 PRO A C 1
ATOM 3272 O O . PRO A 1 451 ? 22.724 -1.294 -11.760 1.00 89.81 451 PRO A O 1
ATOM 3275 N N . ALA A 1 452 ? 23.104 0.735 -10.888 1.00 91.12 452 ALA A N 1
ATOM 3276 C CA . ALA A 1 452 ? 22.417 0.445 -9.630 1.00 91.12 452 ALA A CA 1
ATOM 3277 C C . ALA A 1 452 ? 20.909 0.214 -9.836 1.00 91.12 452 ALA A C 1
ATOM 3279 O O . ALA A 1 452 ? 20.347 -0.725 -9.270 1.00 91.12 452 ALA A O 1
ATOM 3280 N N . VAL A 1 453 ? 20.257 1.026 -10.678 1.00 86.06 453 VAL A N 1
ATOM 3281 C CA . VAL A 1 453 ? 18.839 0.852 -11.043 1.00 86.06 453 VAL A CA 1
ATOM 3282 C C . VAL A 1 453 ? 18.616 -0.472 -11.773 1.00 86.06 453 VAL A C 1
ATOM 3284 O O . VAL A 1 453 ? 17.717 -1.229 -11.403 1.00 86.06 453 VAL A O 1
ATOM 3287 N N . VAL A 1 454 ? 19.456 -0.781 -12.766 1.00 88.06 454 VAL A N 1
ATOM 3288 C CA . VAL A 1 454 ? 19.366 -2.027 -13.540 1.00 88.06 454 VAL A CA 1
ATOM 3289 C C . VAL A 1 454 ? 19.588 -3.235 -12.634 1.00 88.06 454 VAL A C 1
ATOM 3291 O O . VAL A 1 454 ? 18.753 -4.136 -12.598 1.00 88.06 454 VAL A O 1
ATOM 3294 N N . PHE A 1 455 ? 20.654 -3.228 -11.830 1.00 92.38 455 PHE A N 1
ATOM 3295 C CA . PHE A 1 455 ? 20.934 -4.291 -10.868 1.00 92.38 455 PHE A CA 1
ATOM 3296 C C . PHE A 1 455 ? 19.745 -4.530 -9.932 1.00 92.38 455 PHE A C 1
ATOM 3298 O O . PHE A 1 455 ? 19.306 -5.668 -9.767 1.00 92.38 455 PHE A O 1
ATOM 3305 N N . LYS A 1 456 ? 19.179 -3.457 -9.361 1.00 89.25 456 LYS A N 1
ATOM 3306 C CA . LYS A 1 456 ? 18.004 -3.529 -8.487 1.00 89.25 456 LYS A CA 1
ATOM 3307 C C . LYS A 1 456 ? 16.792 -4.130 -9.200 1.00 89.25 456 LYS A C 1
ATOM 3309 O O . LYS A 1 456 ? 16.126 -4.988 -8.623 1.00 89.25 456 LYS A O 1
ATOM 3314 N N . GLY A 1 457 ? 16.509 -3.708 -10.431 1.00 86.38 457 GLY A N 1
ATOM 3315 C CA . GLY A 1 457 ? 15.392 -4.236 -11.215 1.00 86.38 457 GLY A CA 1
ATOM 3316 C C . GLY A 1 457 ? 15.534 -5.732 -11.489 1.00 86.38 457 GLY A C 1
ATOM 3317 O O . GLY A 1 457 ? 14.612 -6.487 -11.205 1.00 86.38 457 GLY A O 1
ATOM 3318 N N . PHE A 1 458 ? 16.709 -6.186 -11.936 1.00 89.38 458 PHE A N 1
ATOM 3319 C CA . PHE A 1 458 ? 16.956 -7.605 -12.227 1.00 89.38 458 PHE A CA 1
ATOM 3320 C C . PHE A 1 458 ? 17.034 -8.481 -10.971 1.00 89.38 458 PHE A C 1
ATOM 3322 O O . PHE A 1 458 ? 16.517 -9.595 -10.970 1.00 89.38 458 PHE A O 1
ATOM 3329 N N . VAL A 1 459 ? 17.633 -7.993 -9.878 1.00 90.75 459 VAL A N 1
ATOM 3330 C CA . VAL A 1 459 ? 17.755 -8.788 -8.646 1.00 90.75 459 VAL A CA 1
ATOM 3331 C C . VAL A 1 459 ? 16.415 -8.957 -7.922 1.00 90.75 459 VAL A C 1
ATOM 3333 O O . VAL A 1 459 ? 16.234 -9.930 -7.193 1.00 90.75 459 VAL A O 1
ATOM 3336 N N . THR A 1 460 ? 15.468 -8.036 -8.129 1.00 84.25 460 THR A N 1
ATOM 3337 C CA . THR A 1 460 ? 14.119 -8.084 -7.534 1.00 84.25 460 THR A CA 1
ATOM 3338 C C . THR A 1 460 ? 13.044 -8.624 -8.476 1.00 84.25 460 THR A C 1
ATOM 3340 O O . THR A 1 460 ? 11.941 -8.910 -8.014 1.00 84.25 460 THR A O 1
ATOM 3343 N N . ALA A 1 461 ? 13.357 -8.797 -9.763 1.00 82.62 461 ALA A N 1
ATOM 3344 C CA . ALA A 1 461 ? 12.430 -9.323 -10.754 1.00 82.62 461 ALA A CA 1
ATOM 3345 C C . ALA A 1 461 ? 12.032 -10.775 -10.467 1.00 82.62 461 ALA A C 1
ATOM 3347 O O . ALA A 1 461 ? 12.845 -11.599 -10.042 1.00 82.62 461 ALA A O 1
ATOM 3348 N N . ASP A 1 462 ? 10.781 -11.105 -10.773 1.00 76.56 462 ASP A N 1
ATOM 3349 C CA . ASP A 1 462 ? 10.374 -12.488 -10.992 1.00 76.56 462 ASP A CA 1
ATOM 3350 C C . ASP A 1 462 ? 10.801 -12.873 -12.415 1.00 76.56 462 ASP A C 1
ATOM 3352 O O . ASP A 1 462 ? 10.117 -12.556 -13.388 1.00 76.56 462 ASP A O 1
ATOM 3356 N N . LEU A 1 463 ? 11.981 -13.488 -12.547 1.00 74.56 463 LEU A N 1
ATOM 3357 C CA . LEU A 1 463 ? 12.567 -13.892 -13.832 1.00 74.56 463 LEU A CA 1
ATOM 3358 C C . LEU A 1 463 ? 11.876 -15.135 -14.428 1.00 74.56 463 LEU A C 1
ATOM 3360 O O . LEU A 1 463 ? 12.532 -16.090 -14.845 1.00 74.56 463 LEU A O 1
ATOM 3364 N N . SER A 1 464 ? 10.545 -15.145 -14.461 1.00 66.69 464 SER A N 1
ATOM 3365 C CA . SER A 1 464 ? 9.742 -16.184 -15.102 1.00 66.69 464 SER A CA 1
ATOM 3366 C C . SER A 1 464 ? 9.364 -15.795 -16.538 1.00 66.69 464 SER A C 1
ATOM 3368 O O . SER A 1 464 ? 8.945 -14.671 -16.812 1.00 66.69 464 SER A O 1
ATOM 3370 N N . GLY A 1 465 ? 9.530 -16.752 -17.465 1.00 68.44 465 GLY A N 1
ATOM 3371 C CA . GLY A 1 465 ? 9.074 -16.722 -18.864 1.00 68.44 465 GLY A CA 1
ATOM 3372 C C . GLY A 1 465 ? 9.088 -15.347 -19.542 1.00 68.44 465 GLY A C 1
ATOM 3373 O O . GLY A 1 465 ? 10.121 -14.867 -20.006 1.00 68.44 465 GLY A O 1
ATOM 3374 N N . ALA A 1 466 ? 7.912 -14.728 -19.607 1.00 68.94 466 ALA A N 1
ATOM 3375 C CA . ALA A 1 466 ? 7.644 -13.495 -20.333 1.00 68.94 466 ALA A CA 1
ATOM 3376 C C . ALA A 1 466 ? 8.462 -12.273 -19.900 1.00 68.94 466 ALA A C 1
ATOM 3378 O O . ALA A 1 466 ? 8.830 -11.462 -20.750 1.00 68.94 466 ALA A O 1
ATOM 3379 N N . LEU A 1 467 ? 8.782 -12.137 -18.607 1.00 76.94 467 LEU A N 1
ATOM 3380 C CA . LEU A 1 467 ? 9.571 -10.997 -18.127 1.00 76.94 467 LEU A CA 1
ATOM 3381 C C . LEU A 1 467 ? 11.015 -11.056 -18.637 1.00 76.94 467 LEU A C 1
ATOM 3383 O O . LEU A 1 467 ? 11.623 -10.017 -18.876 1.00 76.94 467 LEU A O 1
ATOM 3387 N N . LEU A 1 468 ? 11.543 -12.267 -18.839 1.00 80.69 468 LEU A N 1
ATOM 3388 C CA . LEU A 1 468 ? 12.879 -12.485 -19.391 1.00 80.69 468 LEU A CA 1
ATOM 3389 C C . LEU A 1 468 ? 12.919 -12.220 -20.904 1.00 80.69 468 LEU A C 1
ATOM 3391 O O . LEU A 1 468 ? 13.933 -11.760 -21.420 1.00 80.69 468 LEU A O 1
ATOM 3395 N N . ALA A 1 469 ? 11.813 -12.480 -21.611 1.00 84.94 469 ALA A N 1
ATOM 3396 C CA . ALA A 1 469 ? 11.673 -12.193 -23.039 1.00 84.94 469 ALA A CA 1
ATOM 3397 C C . ALA A 1 469 ? 11.425 -10.700 -23.331 1.00 84.94 469 ALA A C 1
ATOM 3399 O O . ALA A 1 469 ? 11.732 -10.224 -24.426 1.00 84.94 469 ALA A O 1
ATOM 3400 N N . LEU A 1 470 ? 10.893 -9.953 -22.358 1.00 87.94 470 LEU A N 1
ATOM 3401 C CA . LEU A 1 470 ? 10.471 -8.563 -22.528 1.00 87.94 470 LEU A CA 1
ATOM 3402 C C . LEU A 1 470 ? 11.584 -7.625 -23.036 1.00 87.94 470 LEU A C 1
ATOM 3404 O O . LEU A 1 470 ? 11.321 -6.910 -24.003 1.00 87.94 470 LEU A O 1
ATOM 3408 N N . PRO A 1 471 ? 12.825 -7.629 -22.503 1.00 89.12 471 PRO A N 1
ATOM 3409 C CA . PRO A 1 471 ? 13.877 -6.766 -23.037 1.00 89.12 471 PRO A CA 1
ATOM 3410 C C . PRO A 1 471 ? 14.211 -7.048 -24.504 1.00 89.12 471 PRO A C 1
ATOM 3412 O O . PRO A 1 471 ? 14.462 -6.116 -25.265 1.00 89.12 471 PRO A O 1
ATOM 3415 N N . PHE A 1 472 ? 14.179 -8.317 -24.920 1.00 89.81 472 PHE A N 1
ATOM 3416 C CA . PHE A 1 472 ? 14.437 -8.714 -26.306 1.00 89.81 472 PHE A CA 1
ATOM 3417 C C . PHE A 1 472 ? 13.295 -8.301 -27.234 1.00 89.81 472 PHE A C 1
ATOM 3419 O O . PHE A 1 472 ? 13.544 -7.814 -28.336 1.00 89.81 472 PHE A O 1
ATOM 3426 N N . ALA A 1 473 ? 12.048 -8.448 -26.780 1.00 90.25 473 ALA A N 1
ATOM 3427 C CA . ALA A 1 473 ? 10.873 -8.007 -27.523 1.00 90.25 473 ALA A CA 1
ATOM 3428 C C . ALA A 1 473 ? 10.878 -6.483 -27.721 1.00 90.25 473 ALA A C 1
ATOM 3430 O O . ALA A 1 473 ? 10.693 -6.008 -28.841 1.00 90.25 473 ALA A O 1
ATOM 3431 N N . VAL A 1 474 ? 11.164 -5.721 -26.659 1.00 92.62 474 VAL A N 1
ATOM 3432 C CA . VAL A 1 474 ? 11.288 -4.258 -26.729 1.00 92.62 474 VAL A CA 1
ATOM 3433 C C . VAL A 1 474 ? 12.441 -3.862 -27.647 1.00 92.62 474 VAL A C 1
ATOM 3435 O O . VAL A 1 474 ? 12.241 -3.049 -28.541 1.00 92.62 474 VAL A O 1
ATOM 3438 N N . PHE A 1 475 ? 13.614 -4.485 -27.508 1.00 92.44 475 PHE A N 1
ATOM 3439 C CA . PHE A 1 475 ? 14.749 -4.264 -28.406 1.00 92.44 475 PHE A CA 1
ATOM 3440 C C . PHE A 1 475 ? 14.383 -4.487 -29.885 1.00 92.44 475 PHE A C 1
ATOM 3442 O O . PHE A 1 475 ? 14.702 -3.654 -30.740 1.00 92.44 475 PHE A O 1
ATOM 3449 N N . GLY A 1 476 ? 13.701 -5.596 -30.187 1.00 94.06 476 GLY A N 1
ATOM 3450 C CA . GLY A 1 476 ? 13.252 -5.930 -31.536 1.00 94.06 476 GLY A CA 1
ATOM 3451 C C . GLY A 1 476 ? 12.257 -4.908 -32.084 1.00 94.06 476 GLY A C 1
ATOM 3452 O O . GLY A 1 476 ? 12.419 -4.442 -33.211 1.00 94.06 476 GLY A O 1
ATOM 3453 N N . LEU A 1 477 ? 11.280 -4.500 -31.270 1.00 94.00 477 LEU A N 1
ATOM 3454 C CA . LEU A 1 477 ? 10.284 -3.495 -31.642 1.00 94.00 477 LEU A CA 1
ATOM 3455 C C . LEU A 1 477 ? 10.925 -2.122 -31.893 1.00 94.00 477 LEU A C 1
ATOM 3457 O O . LEU A 1 477 ? 10.701 -1.532 -32.948 1.00 94.00 477 LEU A O 1
ATOM 3461 N N . CYS A 1 478 ? 11.769 -1.648 -30.973 1.00 94.00 478 CYS A N 1
ATOM 3462 C CA . CYS A 1 478 ? 12.539 -0.410 -31.116 1.00 94.00 478 CYS A CA 1
ATOM 3463 C C . CYS A 1 478 ? 13.357 -0.408 -32.415 1.00 94.00 478 CYS A C 1
ATOM 3465 O O . CYS A 1 478 ? 13.311 0.549 -33.190 1.00 94.00 478 CYS A O 1
ATOM 3467 N N . SER A 1 479 ? 14.051 -1.516 -32.691 1.00 93.94 479 SER A N 1
ATOM 3468 C CA . SER A 1 479 ? 14.856 -1.690 -33.902 1.00 93.94 479 SER A CA 1
ATOM 3469 C C . SER A 1 479 ? 14.000 -1.686 -35.169 1.00 93.94 479 SER A C 1
ATOM 3471 O O . SER A 1 479 ? 14.356 -1.030 -36.146 1.00 93.94 479 SER A O 1
ATOM 3473 N N . ALA A 1 480 ? 12.857 -2.376 -35.162 1.00 94.38 480 ALA A N 1
ATOM 3474 C CA . ALA A 1 480 ? 11.940 -2.400 -36.295 1.00 94.38 480 ALA A CA 1
ATOM 3475 C C . ALA A 1 480 ? 11.415 -0.992 -36.605 1.00 94.38 480 ALA A C 1
ATOM 3477 O O . ALA A 1 480 ? 11.561 -0.527 -37.738 1.00 94.38 480 ALA A O 1
ATOM 3478 N N . VAL A 1 481 ? 10.886 -0.288 -35.598 1.00 93.81 481 VAL A N 1
ATOM 3479 C CA . VAL A 1 481 ? 10.368 1.083 -35.739 1.00 93.81 481 VAL A CA 1
ATOM 3480 C C . VAL A 1 481 ? 11.452 2.025 -36.268 1.00 93.81 481 VAL A C 1
ATOM 3482 O O . VAL A 1 481 ? 11.192 2.784 -37.201 1.00 93.81 481 VAL A O 1
ATOM 3485 N N . ALA A 1 482 ? 12.680 1.933 -35.755 1.00 92.94 482 ALA A N 1
ATOM 3486 C CA . ALA A 1 482 ? 13.800 2.749 -36.218 1.00 92.94 482 ALA A CA 1
ATOM 3487 C C . ALA A 1 482 ? 14.174 2.489 -37.685 1.00 92.94 482 ALA A C 1
ATOM 3489 O O . ALA A 1 482 ? 14.398 3.425 -38.450 1.00 92.94 482 ALA A O 1
ATOM 3490 N N . LEU A 1 483 ? 14.222 1.222 -38.108 1.00 91.81 483 LEU A N 1
ATOM 3491 C CA . LEU A 1 483 ? 14.554 0.851 -39.488 1.00 91.81 483 LEU A CA 1
ATOM 3492 C C . LEU A 1 483 ? 13.440 1.224 -40.477 1.00 91.81 483 LEU A C 1
ATOM 3494 O O . LEU A 1 483 ? 13.723 1.622 -41.609 1.00 91.81 483 LEU A O 1
ATOM 3498 N N . LEU A 1 484 ? 12.176 1.113 -40.061 1.00 92.62 484 LEU A N 1
ATOM 3499 C CA . LEU A 1 484 ? 11.017 1.607 -40.808 1.00 92.62 484 LEU A CA 1
ATOM 3500 C C . LEU A 1 484 ? 11.080 3.132 -40.955 1.00 92.62 484 LEU A C 1
ATOM 3502 O O . LEU A 1 484 ? 10.985 3.646 -42.073 1.00 92.62 484 LEU A O 1
ATOM 3506 N N . ALA A 1 485 ? 11.338 3.843 -39.855 1.00 92.12 485 ALA A N 1
ATOM 3507 C CA . ALA A 1 485 ? 11.521 5.287 -39.861 1.00 92.12 485 ALA A CA 1
ATOM 3508 C C . ALA A 1 485 ? 12.689 5.703 -40.763 1.00 92.12 485 ALA A C 1
ATOM 3510 O O . ALA A 1 485 ? 12.510 6.599 -41.575 1.00 92.12 485 ALA A O 1
ATOM 3511 N N . ALA A 1 486 ? 13.830 5.006 -40.727 1.00 90.12 486 ALA A N 1
ATOM 3512 C CA . ALA A 1 486 ? 14.982 5.287 -41.590 1.00 90.12 486 ALA A CA 1
ATOM 3513 C C . ALA A 1 486 ? 14.651 5.222 -43.088 1.00 90.12 486 ALA A C 1
ATOM 3515 O O . ALA A 1 486 ? 15.161 6.024 -43.872 1.00 90.12 486 ALA A O 1
ATOM 3516 N N . ARG A 1 487 ? 13.791 4.281 -43.505 1.00 90.38 487 ARG A N 1
ATOM 3517 C CA . ARG A 1 487 ? 13.339 4.191 -44.904 1.00 90.38 487 ARG A CA 1
ATOM 3518 C C . ARG A 1 487 ? 12.432 5.354 -45.292 1.00 90.38 487 ARG A C 1
ATOM 3520 O O . ARG A 1 487 ? 12.515 5.829 -46.422 1.00 90.38 487 ARG A O 1
ATOM 3527 N N . LEU A 1 488 ? 11.570 5.792 -44.376 1.00 90.69 488 LEU A N 1
ATOM 3528 C CA . LEU A 1 488 ? 10.640 6.894 -44.606 1.00 90.69 488 LEU A CA 1
ATOM 3529 C C . LEU A 1 488 ? 11.366 8.244 -44.615 1.00 90.69 488 LEU A C 1
ATOM 3531 O O . LEU A 1 488 ? 11.237 9.016 -45.562 1.00 90.69 488 LEU A O 1
ATOM 3535 N N . THR A 1 489 ? 12.175 8.512 -43.593 1.00 91.12 489 THR A N 1
ATOM 3536 C CA . THR A 1 489 ? 12.877 9.786 -43.419 1.00 91.12 489 THR A CA 1
ATOM 3537 C C . THR A 1 489 ? 13.974 9.985 -44.455 1.00 91.12 489 THR A C 1
ATOM 3539 O O . THR A 1 489 ? 14.186 11.116 -44.876 1.00 91.12 489 THR A O 1
ATOM 3542 N N . GLY A 1 490 ? 14.599 8.910 -44.951 1.00 86.81 490 GLY A N 1
ATOM 3543 C CA . GLY A 1 490 ? 15.571 8.978 -46.048 1.00 86.81 490 GLY A CA 1
ATOM 3544 C C . GLY A 1 490 ? 14.984 9.442 -47.390 1.00 86.81 490 GLY A C 1
ATOM 3545 O O . GLY A 1 490 ? 15.737 9.792 -48.297 1.00 86.81 490 GLY A O 1
ATOM 3546 N N . ARG A 1 491 ? 13.649 9.465 -47.529 1.00 89.81 491 ARG A N 1
ATOM 3547 C CA . ARG A 1 491 ? 12.960 10.095 -48.670 1.00 89.81 491 ARG A CA 1
ATOM 3548 C C . ARG A 1 491 ? 12.674 11.581 -48.442 1.00 89.81 491 ARG A C 1
ATOM 3550 O O . ARG A 1 491 ? 12.522 12.309 -49.414 1.00 89.81 491 ARG A O 1
ATOM 3557 N N . LEU A 1 492 ? 12.591 12.013 -47.183 1.00 88.25 492 LEU A N 1
ATOM 3558 C CA . LEU A 1 492 ? 12.231 13.380 -46.790 1.00 88.25 492 LEU A CA 1
ATOM 3559 C C . LEU A 1 492 ? 13.461 14.279 -46.627 1.00 88.25 492 LEU A C 1
ATOM 3561 O O . LEU A 1 492 ? 13.434 15.442 -47.021 1.00 88.25 492 LEU A O 1
ATOM 3565 N N . TRP A 1 493 ? 14.536 13.743 -46.046 1.00 90.56 493 TRP A N 1
ATOM 3566 C CA . TRP A 1 493 ? 15.751 14.483 -45.714 1.00 90.56 493 TRP A CA 1
ATOM 3567 C C . TRP A 1 493 ? 17.008 13.719 -46.143 1.00 90.56 493 TRP A C 1
ATOM 3569 O O . TRP A 1 493 ? 17.026 12.488 -46.170 1.00 90.56 493 TRP A O 1
ATOM 3579 N N . LYS A 1 494 ? 18.055 14.473 -46.499 1.00 85.81 494 LYS A N 1
ATOM 3580 C CA . LYS A 1 494 ? 19.386 13.958 -46.877 1.00 85.81 494 LYS A CA 1
ATOM 3581 C C . LYS A 1 494 ? 20.536 14.715 -46.196 1.00 85.81 494 LYS A C 1
ATOM 3583 O O . LYS A 1 494 ? 21.693 14.533 -46.558 1.00 85.81 494 LYS A O 1
ATOM 3588 N N . ASP A 1 495 ? 20.219 15.591 -45.245 1.00 85.19 495 ASP A N 1
ATOM 3589 C CA . ASP A 1 495 ? 21.163 16.473 -44.545 1.00 85.19 495 ASP A CA 1
ATOM 3590 C C . ASP A 1 495 ? 21.633 15.900 -43.194 1.00 85.19 495 ASP A C 1
ATOM 3592 O O . ASP A 1 495 ? 22.351 16.553 -42.442 1.00 85.19 495 ASP A O 1
ATOM 3596 N N . GLY A 1 496 ? 21.255 14.663 -42.867 1.00 84.31 496 GLY A N 1
ATOM 3597 C CA . GLY A 1 496 ? 21.530 14.020 -41.588 1.00 84.31 496 GLY A CA 1
ATOM 3598 C C . GLY A 1 496 ? 20.321 13.982 -40.658 1.00 84.31 496 GLY A C 1
ATOM 3599 O O . GLY A 1 496 ? 20.296 13.143 -39.752 1.00 84.31 496 GLY A O 1
ATOM 3600 N N . ARG A 1 497 ? 19.286 14.809 -40.882 1.00 88.06 497 ARG A N 1
ATOM 3601 C CA . ARG A 1 497 ? 18.040 14.746 -40.096 1.00 88.06 497 ARG A CA 1
ATOM 3602 C C . ARG A 1 497 ? 17.383 13.382 -40.166 1.00 88.06 497 ARG A C 1
ATOM 3604 O O . ARG A 1 497 ? 16.838 12.928 -39.165 1.00 88.06 497 ARG A O 1
ATOM 3611 N N . GLU A 1 498 ? 17.463 12.712 -41.309 1.00 90.12 498 GLU A N 1
ATOM 3612 C CA . GLU A 1 498 ? 16.902 11.383 -41.511 1.00 90.12 498 GLU A CA 1
ATOM 3613 C C . GLU A 1 498 ? 17.466 10.353 -40.529 1.00 90.12 498 GLU A C 1
ATOM 3615 O O . GLU A 1 498 ? 16.716 9.518 -40.019 1.00 90.12 498 GLU A O 1
ATOM 3620 N N . ARG A 1 499 ? 18.761 10.467 -40.204 1.00 88.81 499 ARG A N 1
ATOM 3621 C CA . ARG A 1 499 ? 19.472 9.582 -39.275 1.00 88.81 499 ARG A CA 1
ATOM 3622 C C . ARG A 1 499 ? 19.049 9.811 -37.828 1.00 88.81 499 ARG A C 1
ATOM 3624 O O . ARG A 1 499 ? 18.770 8.851 -37.116 1.00 88.81 499 ARG A O 1
ATOM 3631 N N . ILE A 1 500 ? 18.964 11.073 -37.402 1.00 88.88 500 ILE A N 1
ATOM 3632 C CA . ILE A 1 500 ? 18.507 11.416 -36.046 1.00 88.88 500 ILE A CA 1
ATOM 3633 C C . ILE A 1 500 ? 17.021 11.080 -35.887 1.00 88.88 500 ILE A C 1
ATOM 3635 O O . ILE A 1 500 ? 16.638 10.475 -34.893 1.00 88.88 500 ILE A O 1
ATOM 3639 N N . ALA A 1 501 ? 16.187 11.389 -36.881 1.00 90.88 501 ALA A N 1
ATOM 3640 C CA . ALA A 1 501 ? 14.762 11.070 -36.854 1.00 90.88 501 ALA A CA 1
ATOM 3641 C C . ALA A 1 501 ? 14.512 9.555 -36.745 1.00 90.88 501 ALA A C 1
ATOM 3643 O O . ALA A 1 501 ? 13.651 9.132 -35.975 1.00 90.88 501 ALA A O 1
ATOM 3644 N N . ALA A 1 502 ? 15.291 8.738 -37.463 1.00 91.25 502 ALA A N 1
ATOM 3645 C CA . ALA A 1 502 ? 15.220 7.281 -37.375 1.00 91.25 502 ALA A CA 1
ATOM 3646 C C . ALA A 1 502 ? 15.632 6.748 -35.997 1.00 91.25 502 ALA A C 1
ATOM 3648 O O . ALA A 1 502 ? 14.932 5.913 -35.426 1.00 91.25 502 ALA A O 1
ATOM 3649 N N . PHE A 1 503 ? 16.733 7.260 -35.441 1.00 91.12 503 PHE A N 1
ATOM 3650 C CA . PHE A 1 503 ? 17.187 6.895 -34.101 1.00 91.12 503 PHE A CA 1
ATOM 3651 C C . PHE A 1 503 ? 16.118 7.169 -33.048 1.00 91.12 503 PHE A C 1
ATOM 3653 O O . PHE A 1 503 ? 15.755 6.293 -32.260 1.00 91.12 503 PHE A O 1
ATOM 3660 N N . THR A 1 504 ? 15.591 8.388 -33.072 1.00 90.56 504 THR A N 1
ATOM 3661 C CA . THR A 1 504 ? 14.626 8.866 -32.093 1.00 90.56 504 THR A CA 1
ATOM 3662 C C . THR A 1 504 ? 13.279 8.163 -32.222 1.00 90.56 504 THR A C 1
ATOM 3664 O O . THR A 1 504 ? 12.614 7.949 -31.216 1.00 90.56 504 THR A O 1
ATOM 3667 N N . ALA A 1 505 ? 12.882 7.745 -33.427 1.00 91.94 505 ALA A N 1
ATOM 3668 C CA . ALA A 1 505 ? 11.655 6.978 -33.634 1.00 91.94 505 ALA A CA 1
ATOM 3669 C C . ALA A 1 505 ? 11.633 5.664 -32.833 1.00 91.94 505 ALA A C 1
ATOM 3671 O O . ALA A 1 505 ? 10.570 5.244 -32.379 1.00 91.94 505 ALA A O 1
ATOM 3672 N N . GLY A 1 506 ? 12.794 5.026 -32.651 1.00 90.12 506 GLY A N 1
ATOM 3673 C CA . GLY A 1 506 ? 12.920 3.745 -31.956 1.00 90.12 506 GLY A CA 1
ATOM 3674 C C . GLY A 1 506 ? 13.076 3.830 -30.437 1.00 90.12 506 GLY A C 1
ATOM 3675 O O . GLY A 1 506 ? 13.082 2.786 -29.799 1.00 90.12 506 GLY A O 1
ATOM 3676 N N . THR A 1 507 ? 13.214 5.016 -29.834 1.00 90.00 507 THR A N 1
ATOM 3677 C CA . THR A 1 507 ? 13.438 5.134 -28.381 1.00 90.00 507 THR A CA 1
ATOM 3678 C C . THR A 1 507 ? 12.643 6.275 -27.738 1.00 90.00 507 THR A C 1
ATOM 3680 O O . THR A 1 507 ? 12.075 7.143 -28.397 1.00 90.00 507 THR A O 1
ATOM 3683 N N . GLY A 1 508 ? 12.591 6.272 -26.412 1.00 90.19 508 GLY A N 1
ATOM 3684 C CA . GLY A 1 508 ? 12.016 7.320 -25.585 1.00 90.19 508 GLY A CA 1
ATOM 3685 C C . GLY A 1 508 ? 12.832 7.512 -24.315 1.00 90.19 508 GLY A C 1
ATOM 3686 O O . GLY A 1 508 ? 13.767 6.769 -24.035 1.00 90.19 508 GLY A O 1
ATOM 3687 N N . ASN A 1 509 ? 12.472 8.507 -23.515 1.00 87.50 509 ASN A N 1
ATOM 3688 C CA . ASN A 1 509 ? 13.096 8.750 -22.221 1.00 87.50 509 ASN A CA 1
ATOM 3689 C C . ASN A 1 509 ? 12.603 7.757 -21.147 1.00 87.50 509 ASN A C 1
ATOM 3691 O O . ASN A 1 509 ? 12.083 8.146 -20.104 1.00 87.50 509 ASN A O 1
ATOM 3695 N N . THR A 1 510 ? 12.744 6.466 -21.424 1.00 87.00 510 THR A N 1
ATOM 3696 C CA . THR A 1 510 ? 12.284 5.344 -20.593 1.00 87.00 510 THR A CA 1
ATOM 3697 C C . THR A 1 510 ? 12.997 5.330 -19.239 1.00 87.00 510 THR A C 1
ATOM 3699 O O . THR A 1 510 ? 12.375 5.233 -18.186 1.00 87.00 510 THR A O 1
ATOM 3702 N N . GLY A 1 511 ? 14.310 5.574 -19.243 1.00 81.75 511 GLY A N 1
ATOM 3703 C CA . GLY A 1 511 ? 15.123 5.614 -18.031 1.00 81.75 511 GLY A CA 1
ATOM 3704 C C . GLY A 1 511 ? 14.820 6.813 -17.131 1.00 81.75 511 GLY A C 1
ATOM 3705 O O . GLY A 1 511 ? 14.399 6.639 -15.988 1.00 81.75 511 GLY A O 1
ATOM 3706 N N . PHE A 1 512 ? 15.065 8.038 -17.610 1.00 77.00 512 PHE A N 1
ATOM 3707 C CA . PHE A 1 512 ? 14.990 9.207 -16.729 1.00 77.00 512 PHE A CA 1
ATOM 3708 C C . PHE A 1 512 ? 13.559 9.645 -16.455 1.00 77.00 512 PHE A C 1
ATOM 3710 O O . PHE A 1 512 ? 13.308 10.116 -15.354 1.00 77.00 512 PHE A O 1
ATOM 3717 N N . PHE A 1 513 ? 12.636 9.484 -17.409 1.00 81.56 513 PHE A N 1
ATOM 3718 C CA . PHE A 1 513 ? 11.236 9.891 -17.263 1.00 81.56 513 PHE A CA 1
ATOM 3719 C C . PHE A 1 513 ? 10.301 8.707 -16.991 1.00 81.56 513 PHE A C 1
ATOM 3721 O O . PHE A 1 513 ? 9.476 8.781 -16.083 1.00 81.56 513 PHE A O 1
ATOM 3728 N N . GLY A 1 514 ? 10.446 7.613 -17.737 1.00 87.56 514 GLY A N 1
ATOM 3729 C CA . GLY A 1 514 ? 9.579 6.437 -17.643 1.00 87.56 514 GLY A CA 1
ATOM 3730 C C . GLY A 1 514 ? 9.587 5.765 -16.272 1.00 87.56 514 GLY A C 1
ATOM 3731 O O . GLY A 1 514 ? 8.539 5.655 -15.635 1.00 87.56 514 GLY A O 1
ATOM 3732 N N . ILE A 1 515 ? 10.771 5.438 -15.737 1.00 84.81 515 ILE A N 1
ATOM 3733 C CA . ILE A 1 515 ? 10.923 4.845 -14.394 1.00 84.81 515 ILE A CA 1
ATOM 3734 C C . ILE A 1 515 ? 10.196 5.668 -13.314 1.00 84.81 515 ILE A C 1
ATOM 3736 O O . ILE A 1 515 ? 9.331 5.111 -12.631 1.00 84.81 515 ILE A O 1
ATOM 3740 N N . PRO A 1 516 ? 10.481 6.970 -13.120 1.00 76.12 516 PRO A N 1
ATOM 3741 C CA . PRO A 1 516 ? 9.770 7.757 -12.119 1.00 76.12 516 PRO A CA 1
ATOM 3742 C C . PRO A 1 516 ? 8.282 7.947 -12.411 1.00 76.12 516 PRO A C 1
ATOM 3744 O O . PRO A 1 516 ? 7.503 7.942 -11.461 1.00 76.12 516 PRO A O 1
ATOM 3747 N N . ALA A 1 517 ? 7.860 8.065 -13.674 1.00 83.50 517 ALA A N 1
ATOM 3748 C CA . ALA A 1 517 ? 6.440 8.142 -14.016 1.00 83.50 517 ALA A CA 1
ATOM 3749 C C . ALA A 1 517 ? 5.698 6.853 -13.620 1.00 83.50 517 ALA A C 1
ATOM 3751 O O . ALA A 1 517 ? 4.659 6.914 -12.961 1.00 83.50 517 ALA A O 1
ATOM 3752 N N . CYS A 1 518 ? 6.262 5.679 -13.920 1.00 88.44 518 CYS A N 1
ATOM 3753 C CA . CYS A 1 518 ? 5.721 4.393 -13.484 1.00 88.44 518 CYS A CA 1
ATOM 3754 C C . CYS A 1 518 ? 5.682 4.275 -11.956 1.00 88.44 518 CYS A C 1
ATOM 3756 O O . CYS A 1 518 ? 4.664 3.871 -11.396 1.00 88.44 518 CYS A O 1
ATOM 3758 N N . LEU A 1 519 ? 6.753 4.662 -11.260 1.00 79.88 519 LEU A N 1
ATOM 3759 C CA . LEU A 1 519 ? 6.789 4.614 -9.797 1.00 79.88 519 LEU A CA 1
ATOM 3760 C C . LEU A 1 519 ? 5.768 5.564 -9.153 1.00 79.88 519 LEU A C 1
ATOM 3762 O O . LEU A 1 519 ? 5.161 5.203 -8.146 1.00 79.88 519 LEU A O 1
ATOM 3766 N N . ALA A 1 520 ? 5.558 6.749 -9.728 1.00 72.62 520 ALA A N 1
ATOM 3767 C CA . ALA A 1 520 ? 4.617 7.742 -9.215 1.00 72.62 520 ALA A CA 1
ATOM 3768 C C . ALA A 1 520 ? 3.148 7.358 -9.466 1.00 72.62 520 ALA A C 1
ATOM 3770 O O . ALA A 1 520 ? 2.289 7.607 -8.617 1.00 72.62 520 ALA A O 1
ATOM 3771 N N . LEU A 1 521 ? 2.848 6.764 -10.625 1.00 80.56 521 LEU A N 1
ATOM 3772 C CA . LEU A 1 521 ? 1.474 6.478 -11.050 1.00 80.56 521 LEU A CA 1
ATOM 3773 C C . LEU A 1 521 ? 1.007 5.066 -10.692 1.00 80.56 521 LEU A C 1
ATOM 3775 O O . LEU A 1 521 ? -0.151 4.889 -10.316 1.00 80.56 521 LEU A O 1
ATOM 3779 N N . VAL A 1 522 ? 1.902 4.080 -10.776 1.00 85.44 522 VAL A N 1
ATOM 3780 C CA . VAL A 1 522 ? 1.600 2.654 -10.568 1.00 85.44 522 VAL A CA 1
ATOM 3781 C C . VAL A 1 522 ? 2.105 2.167 -9.209 1.00 85.44 522 VAL A C 1
ATOM 3783 O O . VAL A 1 522 ? 1.403 1.424 -8.525 1.00 85.44 522 VAL A O 1
ATOM 3786 N N . GLY A 1 523 ? 3.290 2.616 -8.782 1.00 79.50 523 GLY A N 1
ATOM 3787 C CA . GLY A 1 523 ? 3.910 2.242 -7.506 1.00 79.50 523 GLY A CA 1
ATOM 3788 C C . GLY A 1 523 ? 5.183 1.393 -7.656 1.00 79.50 523 GLY A C 1
ATOM 3789 O O . GLY A 1 523 ? 5.637 1.131 -8.770 1.00 79.50 523 GLY A O 1
ATOM 3790 N N . PRO A 1 524 ? 5.793 0.947 -6.539 1.00 78.12 524 PRO A N 1
ATOM 3791 C CA . PRO A 1 524 ? 7.097 0.271 -6.540 1.00 78.12 524 PRO A CA 1
ATOM 3792 C C . PRO A 1 524 ? 7.107 -1.075 -7.275 1.00 78.12 524 PRO A C 1
ATOM 3794 O O . PRO A 1 524 ? 8.147 -1.473 -7.797 1.00 78.12 524 PRO A O 1
ATOM 3797 N N . ASP A 1 525 ? 5.957 -1.743 -7.371 1.00 81.88 525 ASP A N 1
ATOM 3798 C CA . ASP A 1 525 ? 5.812 -3.031 -8.060 1.00 81.88 525 ASP A CA 1
ATOM 3799 C C . ASP A 1 525 ? 6.018 -2.922 -9.580 1.00 81.88 525 ASP A C 1
ATOM 3801 O O . ASP A 1 525 ? 6.282 -3.921 -10.246 1.00 81.88 525 ASP A O 1
ATOM 3805 N N . ALA A 1 526 ? 5.953 -1.709 -10.141 1.00 87.56 526 ALA A N 1
ATOM 3806 C CA . ALA A 1 526 ? 6.269 -1.458 -11.543 1.00 87.56 526 ALA A CA 1
ATOM 3807 C C . ALA A 1 526 ? 7.776 -1.532 -11.843 1.00 87.56 526 ALA A C 1
ATOM 3809 O O . ALA A 1 526 ? 8.147 -1.736 -13.001 1.00 87.56 526 ALA A O 1
ATOM 3810 N N . LEU A 1 527 ? 8.643 -1.386 -10.825 1.00 85.75 527 LEU A N 1
ATOM 3811 C CA . LEU A 1 527 ? 10.093 -1.234 -10.997 1.00 85.75 527 LEU A CA 1
ATOM 3812 C C . LEU A 1 527 ? 10.735 -2.351 -11.837 1.00 85.75 527 LEU A C 1
ATOM 3814 O O . LEU A 1 527 ? 11.485 -2.021 -12.756 1.00 85.75 527 LEU A O 1
ATOM 3818 N N . PRO A 1 528 ? 10.470 -3.650 -11.594 1.00 87.44 528 PRO A N 1
ATOM 3819 C CA . PRO A 1 528 ? 11.105 -4.701 -12.380 1.00 87.44 528 PRO A CA 1
ATOM 3820 C C . PRO A 1 528 ? 10.729 -4.620 -13.862 1.00 87.44 528 PRO A C 1
ATOM 3822 O O . PRO A 1 528 ? 11.600 -4.724 -14.720 1.00 87.44 528 PRO A O 1
ATOM 3825 N N . ILE A 1 529 ? 9.451 -4.368 -14.166 1.00 90.44 529 ILE A N 1
ATOM 3826 C CA . ILE A 1 529 ? 8.932 -4.329 -15.540 1.00 90.44 529 ILE A CA 1
ATOM 3827 C C . ILE A 1 529 ? 9.482 -3.111 -16.283 1.00 90.44 529 ILE A C 1
ATOM 3829 O O . ILE A 1 529 ? 10.008 -3.257 -17.384 1.00 90.44 529 ILE A O 1
ATOM 3833 N N . VAL A 1 530 ? 9.421 -1.923 -15.675 1.00 91.19 530 VAL A N 1
ATOM 3834 C CA . VAL A 1 530 ? 9.907 -0.694 -16.322 1.00 91.19 530 VAL A CA 1
ATOM 3835 C C . VAL A 1 530 ? 11.417 -0.737 -16.553 1.00 91.19 530 VAL A C 1
ATOM 3837 O O . VAL A 1 530 ? 11.892 -0.266 -17.583 1.00 91.19 530 VAL A O 1
ATOM 3840 N N . VAL A 1 531 ? 12.180 -1.380 -15.659 1.00 89.12 531 VAL A N 1
ATOM 3841 C CA . VAL A 1 531 ? 13.617 -1.608 -15.865 1.00 89.12 531 VAL A CA 1
ATOM 3842 C C . VAL A 1 531 ? 13.869 -2.581 -17.017 1.00 89.12 531 VAL A C 1
ATOM 3844 O O . VAL A 1 531 ? 14.762 -2.315 -17.814 1.00 89.12 531 VAL A O 1
ATOM 3847 N N . MET A 1 532 ? 13.089 -3.662 -17.161 1.00 88.75 532 MET A N 1
ATOM 3848 C CA . MET A 1 532 ? 13.206 -4.568 -18.318 1.00 88.75 532 MET A CA 1
ATOM 3849 C C . MET A 1 532 ? 12.923 -3.846 -19.642 1.00 88.75 532 MET A C 1
ATOM 3851 O O . MET A 1 532 ? 13.671 -4.012 -20.607 1.00 88.75 532 MET A O 1
ATOM 3855 N N . VAL A 1 533 ? 11.864 -3.028 -19.685 1.00 91.75 533 VAL A N 1
ATOM 3856 C CA . VAL A 1 533 ? 11.510 -2.228 -20.869 1.00 91.75 533 VAL A CA 1
ATOM 3857 C C . VAL A 1 533 ? 12.613 -1.220 -21.184 1.00 91.75 533 VAL A C 1
ATOM 3859 O O . VAL A 1 533 ? 13.124 -1.191 -22.304 1.00 91.75 533 VAL A O 1
ATOM 3862 N N . SER A 1 534 ? 13.049 -0.458 -20.177 1.00 89.19 534 SER A N 1
ATOM 3863 C CA . SER A 1 534 ? 14.137 0.515 -20.315 1.00 89.19 534 SER A CA 1
ATOM 3864 C C . SER A 1 534 ? 15.422 -0.148 -20.803 1.00 89.19 534 SER A C 1
ATOM 3866 O O . SER A 1 534 ? 16.092 0.380 -21.682 1.00 89.19 534 SER A O 1
ATOM 3868 N N . PHE A 1 535 ? 15.746 -1.336 -20.290 1.00 87.62 535 PHE A N 1
ATOM 3869 C CA . PHE A 1 535 ? 16.934 -2.080 -20.691 1.00 87.62 535 PHE A CA 1
ATOM 3870 C C . PHE A 1 535 ? 16.886 -2.513 -22.162 1.00 87.62 535 PHE A C 1
ATOM 3872 O O . PHE A 1 535 ? 17.880 -2.357 -22.871 1.00 87.62 535 PHE A O 1
ATOM 3879 N N . GLY A 1 536 ? 15.736 -2.994 -22.648 1.00 89.69 536 GLY A N 1
ATOM 3880 C CA . GLY A 1 536 ? 15.538 -3.298 -24.069 1.00 89.69 536 GLY A CA 1
ATOM 3881 C C . GLY A 1 536 ? 15.718 -2.069 -24.968 1.00 89.69 536 GLY A C 1
ATOM 3882 O O . GLY A 1 536 ? 16.412 -2.138 -25.985 1.00 89.69 536 GLY A O 1
ATOM 3883 N N . ALA A 1 537 ? 15.170 -0.920 -24.557 1.00 90.31 537 ALA A N 1
ATOM 3884 C CA . ALA A 1 537 ? 15.350 0.350 -25.262 1.00 90.31 537 ALA A CA 1
ATOM 3885 C C . ALA A 1 537 ? 16.822 0.805 -25.264 1.00 90.31 537 ALA A C 1
ATOM 3887 O O . ALA A 1 537 ? 17.365 1.156 -26.310 1.00 90.31 537 ALA A O 1
ATOM 3888 N N . THR A 1 538 ? 17.519 0.713 -24.128 1.00 85.19 538 THR A N 1
ATOM 3889 C CA . THR A 1 538 ? 18.947 1.053 -24.029 1.00 85.19 538 THR A CA 1
ATOM 3890 C C . THR A 1 538 ? 19.832 0.114 -24.851 1.00 85.19 538 THR A C 1
ATOM 3892 O O . THR A 1 538 ? 20.820 0.555 -25.446 1.00 85.19 538 THR A O 1
ATOM 3895 N N . ALA A 1 539 ? 19.489 -1.175 -24.936 1.00 85.44 539 ALA A N 1
ATOM 3896 C CA . ALA A 1 539 ? 20.177 -2.111 -25.820 1.00 85.44 539 ALA A CA 1
ATOM 3897 C C . ALA A 1 539 ? 20.050 -1.675 -27.287 1.00 85.44 539 ALA A C 1
ATOM 3899 O O . ALA A 1 539 ? 21.044 -1.695 -28.016 1.00 85.44 539 ALA A O 1
ATOM 3900 N N . TYR A 1 540 ? 18.868 -1.208 -27.702 1.00 90.56 540 TYR A N 1
ATOM 3901 C CA . TYR A 1 540 ? 18.646 -0.628 -29.029 1.00 90.56 540 TYR A CA 1
ATOM 3902 C C . TYR A 1 540 ? 19.501 0.627 -29.253 1.00 90.56 540 TYR A C 1
ATOM 3904 O O . TYR A 1 540 ? 20.222 0.701 -30.251 1.00 90.56 540 TYR A O 1
ATOM 3912 N N . GLU A 1 541 ? 19.483 1.576 -28.313 1.00 86.88 541 GLU A N 1
ATOM 3913 C CA . GLU A 1 541 ? 20.232 2.837 -28.405 1.00 86.88 541 GLU A CA 1
ATOM 3914 C C . GLU A 1 541 ? 21.726 2.597 -28.643 1.00 86.88 541 GLU A C 1
ATOM 3916 O O . GLU A 1 541 ? 22.343 3.261 -29.476 1.00 86.88 541 GLU A O 1
ATOM 3921 N N . ASN A 1 542 ? 22.295 1.598 -27.965 1.00 80.19 542 ASN A N 1
ATOM 3922 C CA . ASN A 1 542 ? 23.718 1.272 -28.034 1.00 80.19 542 ASN A CA 1
ATOM 3923 C C . ASN A 1 542 ? 24.099 0.322 -29.185 1.00 80.19 542 ASN A C 1
ATOM 3925 O O . ASN A 1 542 ? 25.283 0.023 -29.342 1.00 80.19 542 ASN A O 1
ATOM 3929 N N . SER A 1 543 ? 23.142 -0.138 -29.999 1.00 84.38 543 SER A N 1
ATOM 3930 C CA . SER A 1 543 ? 23.387 -1.078 -31.106 1.00 84.38 543 SER A CA 1
ATOM 3931 C C . SER A 1 543 ? 22.804 -0.601 -32.439 1.00 84.38 543 SER A C 1
ATOM 3933 O O . SER A 1 543 ? 23.467 0.134 -33.171 1.00 84.38 543 SER A O 1
ATOM 3935 N N . VAL A 1 544 ? 21.576 -1.010 -32.774 1.00 86.50 544 VAL A N 1
ATOM 3936 C CA . VAL A 1 544 ? 20.896 -0.677 -34.032 1.00 86.50 544 VAL A CA 1
ATOM 3937 C C . VAL A 1 544 ? 20.682 0.828 -34.123 1.00 86.50 544 VAL A C 1
ATOM 3939 O O . VAL A 1 544 ? 21.012 1.425 -35.146 1.00 86.50 544 VAL A O 1
ATOM 3942 N N . GLY A 1 545 ? 20.223 1.462 -33.040 1.00 87.38 545 GLY A N 1
ATOM 3943 C CA . GLY A 1 545 ? 20.079 2.911 -32.966 1.00 87.38 545 GLY A CA 1
ATOM 3944 C C . GLY A 1 545 ? 21.409 3.604 -33.246 1.00 87.38 545 GLY A C 1
ATOM 3945 O O . GLY A 1 545 ? 21.504 4.425 -34.161 1.00 87.38 545 GLY A O 1
ATOM 3946 N N . PHE A 1 546 ? 22.471 3.205 -32.547 1.00 82.56 546 PHE A N 1
ATOM 3947 C CA . PHE A 1 546 ? 23.808 3.731 -32.795 1.00 82.56 546 PHE A CA 1
ATOM 3948 C C . PHE A 1 546 ? 24.223 3.626 -34.274 1.00 82.56 546 PHE A C 1
ATOM 3950 O O . PHE A 1 546 ? 24.703 4.605 -34.851 1.00 82.56 546 PHE A O 1
ATOM 3957 N N . TYR A 1 547 ? 23.987 2.474 -34.909 1.00 81.94 547 TYR A N 1
ATOM 3958 C CA . TYR A 1 547 ? 24.289 2.257 -36.323 1.00 81.94 547 TYR A CA 1
ATOM 3959 C C . TYR A 1 547 ? 23.489 3.185 -37.253 1.00 81.94 547 TYR A C 1
ATOM 3961 O O . TYR A 1 547 ? 24.054 3.721 -38.206 1.00 81.94 547 TYR A O 1
ATOM 3969 N N . THR A 1 548 ? 22.205 3.443 -36.965 1.00 80.81 548 THR A N 1
ATOM 3970 C CA . THR A 1 548 ? 21.389 4.369 -37.778 1.00 80.81 548 THR A CA 1
ATOM 3971 C C . THR A 1 548 ? 21.946 5.793 -37.791 1.00 80.81 548 THR A C 1
ATOM 3973 O O . THR A 1 548 ? 21.928 6.443 -38.837 1.00 80.81 548 THR A O 1
ATOM 3976 N N . VAL A 1 549 ? 22.516 6.260 -36.673 1.00 79.50 549 VAL A N 1
ATOM 3977 C CA . VAL A 1 549 ? 23.101 7.607 -36.577 1.00 79.50 549 VAL A CA 1
ATOM 3978 C C . VAL A 1 549 ? 24.529 7.659 -37.119 1.00 79.50 549 VAL A C 1
ATOM 3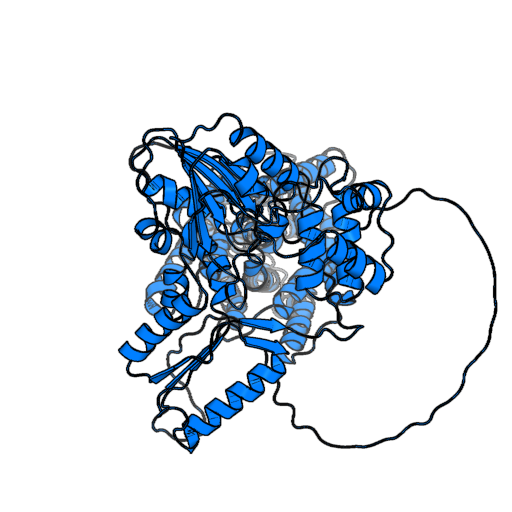980 O O . VAL A 1 549 ? 24.901 8.593 -37.830 1.00 79.50 549 VAL A O 1
ATOM 3983 N N . ALA A 1 550 ? 25.344 6.655 -36.801 1.00 73.44 550 ALA A N 1
ATOM 3984 C CA . ALA A 1 550 ? 26.778 6.630 -37.082 1.00 73.44 550 ALA A CA 1
ATOM 3985 C C . ALA A 1 550 ? 27.141 5.887 -38.382 1.00 73.44 550 ALA A C 1
ATOM 3987 O O . ALA A 1 550 ? 28.267 5.425 -38.530 1.00 73.44 550 ALA A O 1
ATOM 3988 N N . ARG A 1 551 ? 26.200 5.785 -39.327 1.00 66.69 551 ARG A N 1
ATOM 3989 C CA . ARG A 1 551 ? 26.264 4.964 -40.551 1.00 66.69 551 ARG A CA 1
ATOM 3990 C C . ARG A 1 551 ? 27.559 5.061 -41.384 1.00 66.69 551 ARG A C 1
ATOM 3992 O O . ARG A 1 551 ? 27.885 4.097 -42.061 1.00 66.69 551 ARG A O 1
ATOM 3999 N N . ALA A 1 552 ? 28.275 6.189 -41.335 1.00 56.94 552 ALA A N 1
ATOM 4000 C CA . ALA A 1 552 ? 29.532 6.414 -42.065 1.00 56.94 552 ALA A CA 1
ATOM 4001 C C . ALA A 1 552 ? 30.807 5.996 -41.293 1.00 56.94 552 ALA A C 1
ATOM 4003 O O . ALA A 1 552 ? 31.854 5.817 -41.899 1.00 56.94 552 ALA A O 1
ATOM 4004 N N . GLU A 1 553 ? 30.725 5.825 -39.970 1.00 57.50 553 GLU A N 1
ATOM 4005 C CA . GLU A 1 553 ? 31.872 5.592 -39.068 1.00 57.50 553 GLU A CA 1
ATOM 4006 C C . GLU A 1 553 ? 31.750 4.281 -38.268 1.00 57.50 553 GLU A C 1
ATOM 4008 O O . GLU A 1 553 ? 32.693 3.836 -37.614 1.00 57.50 553 GLU A O 1
ATOM 4013 N N . ALA A 1 554 ? 30.562 3.672 -38.246 1.00 61.09 554 ALA A N 1
ATOM 4014 C CA . ALA A 1 554 ? 30.255 2.545 -37.380 1.00 61.09 554 ALA A CA 1
ATOM 4015 C C . ALA A 1 554 ? 30.509 1.200 -38.067 1.00 61.09 554 ALA A C 1
ATOM 4017 O O . ALA A 1 554 ? 29.754 0.781 -38.943 1.00 61.09 554 ALA A O 1
ATOM 4018 N N . SER A 1 555 ? 31.514 0.463 -37.588 1.00 70.81 555 SER A N 1
ATOM 4019 C CA . SER A 1 555 ? 31.615 -0.973 -37.847 1.00 70.81 555 SER A CA 1
ATOM 4020 C C . SER A 1 555 ? 30.612 -1.746 -36.980 1.00 70.81 555 SER A C 1
ATOM 4022 O O . SER A 1 555 ? 30.370 -1.393 -35.821 1.00 70.81 555 SER A O 1
ATOM 4024 N N . VAL A 1 556 ? 30.045 -2.832 -37.519 1.00 68.62 556 VAL A N 1
ATOM 4025 C CA . VAL A 1 556 ? 29.143 -3.738 -36.774 1.00 68.62 556 VAL A CA 1
ATOM 4026 C C . VAL A 1 556 ? 29.831 -4.251 -35.502 1.00 68.62 556 VAL A C 1
ATOM 4028 O O . VAL A 1 556 ? 29.245 -4.233 -34.419 1.00 68.62 556 VAL A O 1
ATOM 4031 N N . THR A 1 557 ? 31.119 -4.590 -35.602 1.00 71.81 557 THR A N 1
ATOM 4032 C CA . THR A 1 557 ? 31.971 -4.985 -34.471 1.00 71.81 557 THR A CA 1
ATOM 4033 C C . THR A 1 557 ? 32.061 -3.892 -33.404 1.00 71.81 557 THR A C 1
ATOM 4035 O O . THR A 1 557 ? 31.969 -4.178 -32.211 1.00 71.81 557 THR A O 1
ATOM 4038 N N . GLY A 1 558 ? 32.188 -2.626 -33.810 1.00 73.44 558 GLY A N 1
ATOM 4039 C CA . GLY A 1 558 ? 32.242 -1.485 -32.899 1.00 73.44 558 GLY A CA 1
ATOM 4040 C C . GLY A 1 558 ? 30.931 -1.234 -32.148 1.00 73.44 558 GLY A C 1
ATOM 4041 O O . GLY A 1 558 ? 30.971 -0.781 -31.004 1.00 73.44 558 GLY A O 1
ATOM 4042 N N . ALA A 1 559 ? 29.778 -1.544 -32.748 1.00 69.94 559 ALA A N 1
ATOM 4043 C CA . ALA A 1 559 ? 28.479 -1.469 -32.076 1.00 69.94 559 ALA A CA 1
ATOM 4044 C C . ALA A 1 559 ? 28.321 -2.590 -31.032 1.00 69.94 559 ALA A C 1
ATOM 4046 O O . ALA A 1 559 ? 27.981 -2.318 -29.881 1.00 69.94 559 ALA A O 1
ATOM 4047 N N . ILE A 1 560 ? 28.671 -3.832 -31.389 1.00 70.94 560 ILE A N 1
ATOM 4048 C CA . ILE A 1 560 ? 28.641 -4.980 -30.464 1.00 70.94 560 ILE A CA 1
ATOM 4049 C C . ILE A 1 560 ? 29.553 -4.728 -29.257 1.00 70.94 560 ILE A C 1
ATOM 4051 O O . ILE A 1 560 ? 29.141 -4.922 -28.113 1.00 70.94 560 ILE A O 1
ATOM 4055 N N . LEU A 1 561 ? 30.773 -4.231 -29.489 1.00 76.50 561 LEU A N 1
ATOM 4056 C CA . LEU A 1 561 ? 31.731 -3.970 -28.415 1.00 76.50 561 LEU A CA 1
ATOM 4057 C C . LEU A 1 561 ? 31.229 -2.906 -27.424 1.00 76.50 561 LEU A C 1
ATOM 4059 O O . LEU A 1 561 ? 31.533 -2.991 -26.237 1.00 76.50 561 LEU A O 1
ATOM 4063 N N . ARG A 1 562 ? 30.453 -1.911 -27.875 1.00 72.69 562 ARG A N 1
ATOM 4064 C CA . ARG A 1 562 ? 29.848 -0.907 -26.980 1.00 72.69 562 ARG A CA 1
ATOM 4065 C C . ARG A 1 562 ? 28.761 -1.497 -26.105 1.00 72.69 562 ARG A C 1
ATOM 4067 O O . ARG A 1 562 ? 28.758 -1.215 -24.912 1.00 72.69 562 ARG A O 1
ATOM 4074 N N . VAL A 1 563 ? 27.882 -2.321 -26.679 1.00 72.50 563 VAL A N 1
ATOM 4075 C CA . VAL A 1 563 ? 26.860 -3.042 -25.908 1.00 72.50 563 VAL A CA 1
ATOM 4076 C C . VAL A 1 563 ? 27.534 -3.900 -24.845 1.00 72.50 563 VAL A C 1
ATOM 4078 O O . VAL A 1 563 ? 27.174 -3.812 -23.678 1.00 72.50 563 VAL A O 1
ATOM 4081 N N . LEU A 1 564 ? 28.570 -4.656 -25.222 1.00 78.38 564 LEU A N 1
ATOM 4082 C CA . LEU A 1 564 ? 29.316 -5.504 -24.292 1.00 78.38 564 LEU A CA 1
ATOM 4083 C C . LEU A 1 564 ? 30.038 -4.718 -23.193 1.00 78.38 564 LEU A C 1
ATOM 4085 O O . LEU A 1 564 ? 30.161 -5.234 -22.091 1.00 78.38 564 LEU A O 1
ATOM 4089 N N . LYS A 1 565 ? 30.500 -3.492 -23.473 1.00 82.06 565 LYS A N 1
ATOM 4090 C CA . LYS A 1 565 ? 31.153 -2.600 -22.497 1.00 82.06 565 LYS A CA 1
ATOM 4091 C C . LYS A 1 565 ? 30.171 -1.763 -21.671 1.00 82.06 565 LYS A C 1
ATOM 4093 O O . LYS A 1 565 ? 30.610 -1.014 -20.799 1.00 82.06 565 LYS A O 1
ATOM 4098 N N . TYR A 1 566 ? 28.869 -1.825 -21.952 1.00 79.69 566 TYR A N 1
ATOM 4099 C CA . TYR A 1 566 ? 27.875 -1.019 -21.254 1.00 79.69 566 TYR A CA 1
ATOM 4100 C C . TYR A 1 566 ? 27.770 -1.463 -19.780 1.00 79.69 566 TYR A C 1
ATOM 4102 O O . TYR A 1 566 ? 27.376 -2.601 -19.514 1.00 79.69 566 TYR A O 1
ATOM 4110 N N . PRO A 1 567 ? 28.049 -0.586 -18.793 1.00 83.50 567 PRO A N 1
ATOM 4111 C CA . PRO A 1 567 ? 28.030 -0.965 -17.377 1.00 83.50 567 PRO A CA 1
ATOM 4112 C C . PRO A 1 567 ? 26.681 -1.522 -16.903 1.00 83.50 567 PRO A C 1
ATOM 4114 O O . PRO A 1 567 ? 26.637 -2.430 -16.071 1.00 83.50 567 PRO A O 1
ATOM 4117 N N . GLY A 1 568 ? 25.574 -1.025 -17.467 1.00 82.75 568 GLY A N 1
ATOM 4118 C CA . GLY A 1 568 ? 24.235 -1.532 -17.170 1.00 82.75 568 GLY A CA 1
ATOM 4119 C C . GLY A 1 568 ? 24.026 -2.980 -17.626 1.00 82.75 568 GLY A C 1
ATOM 4120 O O . GLY A 1 568 ? 23.339 -3.730 -16.939 1.00 82.75 568 GLY A O 1
ATOM 4121 N N . LEU A 1 569 ? 24.671 -3.421 -18.714 1.00 83.88 569 LEU A N 1
ATOM 4122 C CA . LEU A 1 569 ? 24.629 -4.821 -19.154 1.00 83.88 569 LEU A CA 1
ATOM 4123 C C . LEU A 1 569 ? 25.286 -5.734 -18.112 1.00 83.88 569 LEU A C 1
ATOM 4125 O O . LEU A 1 569 ? 24.710 -6.753 -17.740 1.00 83.88 569 LEU A O 1
ATOM 4129 N N . HIS A 1 570 ? 26.451 -5.357 -17.582 1.00 88.44 570 HIS A N 1
ATOM 4130 C CA . HIS A 1 570 ? 27.118 -6.129 -16.527 1.00 88.44 570 HIS A CA 1
ATOM 4131 C C . HIS A 1 570 ? 26.287 -6.184 -15.238 1.00 88.44 570 HIS A C 1
ATOM 4133 O O . HIS A 1 570 ? 26.163 -7.244 -14.626 1.00 88.44 570 HIS A O 1
ATOM 4139 N N . ALA A 1 571 ? 25.664 -5.066 -14.858 1.00 89.88 571 ALA A N 1
ATOM 4140 C CA . ALA A 1 571 ? 24.743 -5.007 -13.726 1.00 89.88 571 ALA A CA 1
ATOM 4141 C C . ALA A 1 571 ? 23.499 -5.890 -13.926 1.00 89.88 571 ALA A C 1
ATOM 4143 O O . ALA A 1 571 ? 23.066 -6.554 -12.984 1.00 89.88 571 ALA A O 1
ATOM 4144 N N . CYS A 1 572 ? 22.963 -5.941 -15.148 1.00 87.38 572 CYS A N 1
ATOM 4145 C CA . CYS A 1 572 ? 21.892 -6.853 -15.545 1.00 87.38 572 CYS A CA 1
ATOM 4146 C C . CYS A 1 572 ? 22.316 -8.314 -15.355 1.00 87.38 572 CYS A C 1
ATOM 4148 O O . CYS A 1 572 ? 21.643 -9.047 -14.633 1.00 87.38 572 CYS A O 1
ATOM 4150 N N . TRP A 1 573 ? 23.451 -8.732 -15.928 1.00 88.38 573 TRP A N 1
ATOM 4151 C CA . TRP A 1 573 ? 23.951 -10.106 -15.789 1.00 88.38 573 TRP A CA 1
ATOM 4152 C C . TRP A 1 573 ? 24.188 -10.492 -14.333 1.00 88.38 573 TRP A C 1
ATOM 4154 O O . TRP A 1 573 ? 23.775 -11.570 -13.914 1.00 88.38 573 TRP A O 1
ATOM 4164 N N . LEU A 1 574 ? 24.804 -9.610 -13.543 1.00 91.56 574 LEU A N 1
ATOM 4165 C CA . LEU A 1 574 ? 25.038 -9.859 -12.124 1.00 91.56 574 LEU A CA 1
ATOM 4166 C C . LEU A 1 574 ? 23.719 -9.966 -11.344 1.00 91.56 574 LEU A C 1
ATOM 4168 O O . LEU A 1 574 ? 23.552 -10.886 -10.545 1.00 91.56 574 LEU A O 1
ATOM 4172 N N . GLY A 1 575 ? 22.772 -9.055 -11.586 1.00 89.69 575 GLY A N 1
ATOM 4173 C CA . GLY A 1 575 ? 21.453 -9.074 -10.951 1.00 89.69 575 GLY A CA 1
ATOM 4174 C C . GLY A 1 575 ? 20.659 -10.332 -11.304 1.00 89.69 575 GLY A C 1
ATOM 4175 O O . GLY A 1 575 ? 20.118 -10.985 -10.413 1.00 89.69 575 GLY A O 1
ATOM 4176 N N . ALA A 1 576 ? 20.655 -10.714 -12.584 1.00 87.62 576 ALA A N 1
ATOM 4177 C CA . ALA A 1 576 ? 19.996 -11.917 -13.076 1.00 87.62 576 ALA A CA 1
ATOM 4178 C C . ALA A 1 576 ? 20.638 -13.190 -12.515 1.00 87.62 576 ALA A C 1
ATOM 4180 O O . ALA A 1 576 ? 19.928 -14.068 -12.032 1.00 87.62 576 ALA A O 1
ATOM 4181 N N . LEU A 1 577 ? 21.972 -13.272 -12.509 1.00 90.38 577 LEU A N 1
ATOM 4182 C CA . LEU A 1 577 ? 22.705 -14.412 -11.963 1.00 90.38 577 LEU A CA 1
ATOM 4183 C C . LEU A 1 577 ? 22.370 -14.629 -10.485 1.00 90.38 577 LEU A C 1
ATOM 4185 O O . LEU A 1 577 ? 22.044 -15.748 -10.100 1.00 90.38 577 LEU A O 1
ATOM 4189 N N . LEU A 1 578 ? 22.400 -13.567 -9.672 1.00 91.94 578 LEU A N 1
ATOM 4190 C CA . LEU A 1 578 ? 22.083 -13.647 -8.242 1.00 91.94 578 LEU A CA 1
ATOM 4191 C C . LEU A 1 578 ? 20.611 -13.997 -7.987 1.00 91.94 578 LEU A C 1
ATOM 4193 O O . LEU A 1 578 ? 20.305 -14.743 -7.055 1.00 91.94 578 LEU A O 1
ATOM 4197 N N . ASN A 1 579 ? 19.698 -13.491 -8.820 1.00 88.75 579 ASN A N 1
ATOM 4198 C CA . ASN A 1 579 ? 18.278 -13.818 -8.737 1.00 88.75 579 ASN A CA 1
ATOM 4199 C C . ASN A 1 579 ? 18.014 -15.297 -9.084 1.00 88.75 579 ASN A C 1
ATOM 4201 O O . ASN A 1 579 ? 17.385 -16.016 -8.300 1.00 88.75 579 ASN A O 1
ATOM 4205 N N . LEU A 1 580 ? 18.565 -15.778 -10.206 1.00 86.75 580 LEU A N 1
ATOM 4206 C CA . LEU A 1 580 ? 18.422 -17.162 -10.672 1.00 86.75 580 LEU A CA 1
ATOM 4207 C C . LEU A 1 580 ? 19.098 -18.162 -9.729 1.00 86.75 580 LEU A C 1
ATOM 4209 O O . LEU A 1 580 ? 18.517 -19.205 -9.428 1.00 86.75 580 LEU A O 1
ATOM 4213 N N . SER A 1 581 ? 20.277 -17.829 -9.193 1.00 89.88 581 SER A N 1
ATOM 4214 C CA . SER A 1 581 ? 20.975 -18.666 -8.210 1.00 89.88 581 SER A CA 1
ATOM 4215 C C . SER A 1 581 ? 20.293 -18.679 -6.837 1.00 89.88 581 SER A C 1
ATOM 4217 O O . SER A 1 581 ? 20.658 -19.474 -5.973 1.00 89.88 581 SER A O 1
ATOM 4219 N N . GLY A 1 582 ? 19.322 -17.787 -6.602 1.00 85.12 582 GLY A N 1
ATOM 4220 C CA . GLY A 1 582 ? 18.695 -17.588 -5.295 1.00 85.12 582 GLY A CA 1
ATOM 4221 C C . GLY A 1 582 ? 19.637 -16.981 -4.249 1.00 85.12 582 GLY A C 1
ATOM 4222 O O . GLY A 1 582 ? 19.316 -16.990 -3.055 1.00 85.12 582 GLY A O 1
ATOM 4223 N N . THR A 1 583 ? 20.793 -16.456 -4.667 1.00 88.75 583 THR A N 1
ATOM 4224 C CA . THR A 1 583 ? 21.783 -15.860 -3.768 1.00 88.75 583 THR A CA 1
ATOM 4225 C C . THR A 1 583 ? 21.262 -14.520 -3.265 1.00 88.75 583 THR A C 1
ATOM 4227 O O . THR A 1 583 ? 21.099 -13.561 -4.016 1.00 88.75 583 THR A O 1
ATOM 4230 N N . LYS A 1 584 ? 21.018 -14.426 -1.956 1.00 83.94 584 LYS A N 1
ATOM 4231 C CA . LYS A 1 584 ? 20.558 -13.178 -1.341 1.00 83.94 584 LYS A CA 1
ATOM 4232 C C . LYS A 1 584 ? 21.705 -12.175 -1.266 1.00 83.94 584 LYS A C 1
ATOM 4234 O O . LYS A 1 584 ? 22.724 -12.441 -0.633 1.00 83.94 584 LYS A O 1
ATOM 4239 N N . VAL A 1 585 ? 21.499 -10.997 -1.847 1.00 89.50 585 VAL A N 1
ATOM 4240 C CA . VAL A 1 585 ? 22.415 -9.863 -1.684 1.00 89.50 585 VAL A CA 1
ATOM 4241 C C . VAL A 1 585 ? 22.375 -9.385 -0.225 1.00 89.50 585 VAL A C 1
ATOM 4243 O O . VAL A 1 585 ? 21.276 -9.213 0.320 1.00 89.50 585 VAL A O 1
ATOM 4246 N N . PRO A 1 586 ? 23.531 -9.158 0.431 1.00 93.31 586 PRO A N 1
ATOM 4247 C CA . PRO A 1 586 ? 23.572 -8.633 1.791 1.00 93.31 586 PRO A CA 1
ATOM 4248 C C . PRO A 1 586 ? 22.786 -7.314 1.928 1.00 93.31 586 PRO A C 1
ATOM 4250 O O . PRO A 1 586 ? 22.916 -6.443 1.063 1.00 93.31 586 PRO A O 1
ATOM 4253 N N . PRO A 1 587 ? 22.016 -7.104 3.015 1.00 85.62 587 PRO A N 1
ATOM 4254 C CA . PRO A 1 587 ? 21.198 -5.899 3.184 1.00 85.62 587 PRO A CA 1
ATOM 4255 C C . PRO A 1 587 ? 21.979 -4.583 3.093 1.00 85.62 587 PRO A C 1
ATOM 4257 O O . PRO A 1 587 ? 21.467 -3.623 2.533 1.00 85.62 587 PRO A O 1
ATOM 4260 N N . ALA A 1 588 ? 23.222 -4.549 3.585 1.00 88.31 588 ALA A N 1
ATOM 4261 C CA . ALA A 1 588 ? 24.082 -3.367 3.500 1.00 88.31 588 ALA A CA 1
ATOM 4262 C C . ALA A 1 588 ? 24.412 -2.987 2.044 1.00 88.31 588 ALA A C 1
ATOM 4264 O O . ALA A 1 588 ? 24.370 -1.814 1.683 1.00 88.31 588 ALA A O 1
ATOM 4265 N N . VAL A 1 589 ? 24.670 -3.984 1.189 1.00 91.25 589 VAL A N 1
ATOM 4266 C CA . VAL A 1 589 ? 24.928 -3.767 -0.243 1.00 91.25 589 VAL A CA 1
ATOM 4267 C C . VAL A 1 589 ? 23.654 -3.290 -0.936 1.00 91.25 589 VAL A C 1
ATOM 4269 O O . VAL A 1 589 ? 23.692 -2.307 -1.672 1.00 91.25 589 VAL A O 1
ATOM 4272 N N . MET A 1 590 ? 22.508 -3.918 -0.644 1.00 91.44 590 MET A N 1
ATOM 4273 C CA . MET A 1 590 ? 21.220 -3.476 -1.194 1.00 91.44 590 MET A CA 1
ATOM 4274 C C . MET A 1 590 ? 20.846 -2.060 -0.759 1.00 91.44 590 MET A C 1
ATOM 4276 O O . MET A 1 590 ? 20.321 -1.310 -1.570 1.00 91.44 590 MET A O 1
ATOM 4280 N N . GLN A 1 591 ? 21.158 -1.660 0.475 1.00 88.38 591 GLN A N 1
ATOM 4281 C CA . GLN A 1 591 ? 20.930 -0.292 0.933 1.00 88.38 591 GLN A CA 1
ATOM 4282 C C . GLN A 1 591 ? 21.773 0.720 0.143 1.00 88.38 591 GLN A C 1
ATOM 4284 O O . GLN A 1 591 ? 21.269 1.782 -0.215 1.00 88.38 591 GLN A O 1
ATOM 4289 N N . GLY A 1 592 ? 23.032 0.389 -0.169 1.00 91.56 592 GLY A N 1
ATOM 4290 C CA . GLY A 1 592 ? 23.867 1.206 -1.054 1.00 91.56 592 GLY A CA 1
ATOM 4291 C C . GLY A 1 592 ? 23.271 1.325 -2.461 1.00 91.56 592 GLY A C 1
ATOM 4292 O O . GLY A 1 592 ? 23.145 2.426 -2.992 1.00 91.56 592 GLY A O 1
ATOM 4293 N N . VAL A 1 593 ? 22.815 0.204 -3.028 1.00 92.19 593 VAL A N 1
ATOM 4294 C CA . VAL A 1 593 ? 22.102 0.171 -4.317 1.00 92.19 593 VAL A CA 1
ATOM 4295 C C . VAL A 1 593 ? 20.822 1.013 -4.272 1.00 92.19 593 VAL A C 1
ATOM 4297 O O . VAL A 1 593 ? 20.530 1.738 -5.219 1.00 92.19 593 VAL A O 1
ATOM 4300 N N . ASP A 1 594 ? 20.059 0.967 -3.180 1.00 85.56 594 ASP A N 1
ATOM 4301 C CA . ASP A 1 594 ? 18.839 1.759 -3.008 1.00 85.56 594 ASP A CA 1
ATOM 4302 C C . ASP A 1 594 ? 19.126 3.264 -2.996 1.00 85.56 594 ASP A C 1
ATOM 4304 O O . ASP A 1 594 ? 18.404 4.023 -3.640 1.00 85.56 594 ASP A O 1
ATOM 4308 N N . ILE A 1 595 ? 20.198 3.695 -2.325 1.00 89.62 595 ILE A N 1
ATOM 4309 C CA . ILE A 1 595 ? 20.624 5.102 -2.302 1.00 89.62 595 ILE A CA 1
ATOM 4310 C C . ILE A 1 595 ? 21.028 5.564 -3.708 1.00 89.62 595 ILE A C 1
ATOM 4312 O O . ILE A 1 595 ? 20.539 6.590 -4.180 1.00 89.62 595 ILE A O 1
ATOM 4316 N N . LEU A 1 596 ? 21.871 4.790 -4.400 1.00 89.94 596 LEU A N 1
ATOM 4317 C CA . LEU A 1 596 ? 22.330 5.126 -5.752 1.00 89.94 596 LEU A CA 1
ATOM 4318 C C . LEU A 1 596 ? 21.176 5.124 -6.763 1.00 89.94 596 LEU A C 1
ATOM 4320 O O . LEU A 1 596 ? 21.021 6.065 -7.536 1.00 89.94 596 LEU A O 1
ATOM 4324 N N . SER A 1 597 ? 20.322 4.099 -6.728 1.00 83.62 597 SER A N 1
ATOM 4325 C CA . SER A 1 597 ? 19.151 4.022 -7.607 1.00 83.62 597 SER A CA 1
ATOM 4326 C C . SER A 1 597 ? 18.154 5.157 -7.350 1.00 83.62 597 SER A C 1
ATOM 4328 O O . SER A 1 597 ? 17.590 5.694 -8.299 1.00 83.62 597 SER A O 1
ATOM 4330 N N . GLY A 1 598 ? 17.982 5.582 -6.093 1.00 82.94 598 GLY A N 1
ATOM 4331 C CA . GLY A 1 598 ? 17.133 6.718 -5.733 1.00 82.94 598 GLY A CA 1
ATOM 4332 C C . GLY A 1 598 ? 17.632 8.061 -6.276 1.00 82.94 598 GLY A C 1
ATOM 4333 O O . GLY A 1 598 ? 16.818 8.924 -6.598 1.00 82.94 598 GLY A O 1
ATOM 4334 N N . ALA A 1 599 ? 18.948 8.231 -6.442 1.00 86.38 599 ALA A N 1
ATOM 4335 C CA . ALA A 1 599 ? 19.536 9.443 -7.017 1.00 86.38 599 ALA A CA 1
ATOM 4336 C C . ALA A 1 599 ? 19.397 9.530 -8.550 1.00 86.38 599 ALA A C 1
ATOM 4338 O O . ALA A 1 599 ? 19.528 10.617 -9.115 1.00 86.38 599 ALA A O 1
ATOM 4339 N N . PHE A 1 600 ? 19.101 8.417 -9.232 1.00 82.75 600 PHE A N 1
ATOM 4340 C CA . PHE A 1 600 ? 19.009 8.365 -10.696 1.00 82.75 600 PHE A CA 1
ATOM 4341 C C . PHE A 1 600 ? 17.955 9.322 -11.265 1.00 82.75 600 PHE A C 1
ATOM 4343 O O . PHE A 1 600 ? 18.217 10.038 -12.230 1.00 82.75 600 PHE A O 1
ATOM 4350 N N . VAL A 1 601 ? 16.779 9.365 -10.636 1.00 78.06 601 VAL A N 1
ATOM 4351 C CA . VAL A 1 601 ? 15.642 10.184 -11.077 1.00 78.06 601 VAL A CA 1
ATOM 4352 C C . VAL A 1 601 ? 15.920 11.688 -10.937 1.00 78.06 601 VAL A C 1
ATOM 4354 O O . VAL A 1 601 ? 15.809 12.390 -11.944 1.00 78.06 601 VAL A O 1
ATOM 4357 N N . PRO A 1 602 ? 16.326 12.206 -9.755 1.00 83.38 602 PRO A N 1
ATOM 4358 C CA . PRO A 1 602 ? 16.716 13.606 -9.606 1.00 83.38 602 PRO A CA 1
ATOM 4359 C C . PRO A 1 602 ? 17.780 14.049 -10.605 1.00 83.38 602 PRO A C 1
ATOM 4361 O O . PRO A 1 602 ? 17.608 15.066 -11.274 1.00 83.38 602 PRO A O 1
ATOM 4364 N N . VAL A 1 603 ? 18.855 13.268 -10.750 1.00 81.00 603 VAL A N 1
ATOM 4365 C CA . VAL A 1 603 ? 19.954 13.600 -11.666 1.00 81.00 603 VAL A CA 1
ATOM 4366 C C . VAL A 1 603 ? 19.477 13.604 -13.118 1.00 81.00 603 VAL A C 1
ATOM 4368 O O . VAL A 1 603 ? 19.785 14.537 -13.855 1.00 81.00 603 VAL A O 1
ATOM 4371 N N . GLY A 1 604 ? 18.668 12.621 -13.517 1.00 72.69 604 GLY A N 1
ATOM 4372 C CA . GLY A 1 604 ? 18.075 12.549 -14.850 1.00 72.69 604 GLY A CA 1
ATOM 4373 C C . GLY A 1 604 ? 17.224 13.760 -15.219 1.00 72.69 604 GLY A C 1
ATOM 4374 O O . GLY A 1 604 ? 17.414 14.352 -16.280 1.00 72.69 604 GLY A O 1
ATOM 4375 N N . MET A 1 605 ? 16.313 14.160 -14.329 1.00 80.62 605 MET A N 1
ATOM 4376 C CA . MET A 1 605 ? 15.453 15.331 -14.541 1.00 80.62 605 MET A CA 1
ATOM 4377 C C . MET A 1 605 ? 16.251 16.640 -14.577 1.00 80.62 605 MET A C 1
ATOM 4379 O O . MET A 1 605 ? 15.977 17.503 -15.412 1.00 80.62 605 MET A O 1
ATOM 4383 N N . MET A 1 606 ? 17.292 16.772 -13.749 1.00 82.25 606 MET A N 1
ATOM 4384 C CA . MET A 1 606 ? 18.179 17.938 -13.789 1.00 82.25 606 MET A CA 1
ATOM 4385 C C . MET A 1 606 ? 18.985 18.022 -15.095 1.00 82.25 606 MET A C 1
ATOM 4387 O O . MET A 1 606 ? 19.154 19.118 -15.622 1.00 82.25 606 MET A O 1
ATOM 4391 N N . ILE A 1 607 ? 19.436 16.891 -15.658 1.00 74.00 607 ILE A N 1
ATOM 4392 C CA . ILE A 1 607 ? 20.112 16.858 -16.971 1.00 74.00 607 ILE A CA 1
ATOM 4393 C C . ILE A 1 607 ? 19.194 17.408 -18.072 1.00 74.00 607 ILE A C 1
ATOM 4395 O O . ILE A 1 607 ? 19.654 18.167 -18.925 1.00 74.00 607 ILE A O 1
ATOM 4399 N N . VAL A 1 608 ? 17.900 17.066 -18.043 1.00 71.81 608 VAL A N 1
ATOM 4400 C CA . VAL A 1 608 ? 16.915 17.603 -18.998 1.00 71.81 608 VAL A CA 1
ATOM 4401 C C . VAL A 1 608 ? 16.799 19.122 -18.857 1.00 71.81 608 VAL A C 1
ATOM 4403 O O . VAL A 1 608 ? 16.915 19.834 -19.853 1.00 71.81 608 VAL A O 1
ATOM 4406 N N . GLY A 1 609 ? 16.647 19.628 -17.628 1.00 78.94 609 GLY A N 1
ATOM 4407 C CA . GLY A 1 609 ? 16.608 21.068 -17.353 1.00 78.94 609 GLY A CA 1
ATOM 4408 C C . GLY A 1 609 ? 17.864 21.808 -17.822 1.00 78.94 609 GLY A C 1
ATOM 4409 O O . GLY A 1 609 ? 17.780 22.858 -18.455 1.00 78.94 609 GLY A O 1
ATOM 4410 N N . LEU A 1 610 ? 19.035 21.223 -17.585 1.00 77.44 610 LEU A N 1
ATOM 4411 C CA . LEU A 1 610 ? 20.321 21.774 -18.002 1.00 77.44 610 LEU A CA 1
ATOM 4412 C C . LEU A 1 610 ? 20.458 21.847 -19.531 1.00 77.44 610 LEU A C 1
ATOM 4414 O O . LEU A 1 610 ? 20.988 22.824 -20.055 1.00 77.44 610 LEU A O 1
ATOM 4418 N N . GLY A 1 611 ? 19.931 20.856 -20.255 1.00 70.12 611 GLY A N 1
ATOM 4419 C CA . GLY A 1 611 ? 19.848 20.892 -21.717 1.00 70.12 611 GLY A CA 1
ATOM 4420 C C . GLY A 1 611 ? 18.955 22.025 -22.235 1.00 70.12 611 GLY A C 1
ATOM 4421 O O . GLY A 1 611 ? 19.322 22.701 -23.194 1.00 70.12 611 GLY A O 1
ATOM 4422 N N . LEU A 1 612 ? 17.822 22.285 -21.568 1.00 73.38 612 LEU A N 1
ATOM 4423 C CA . LEU A 1 612 ? 16.927 23.404 -21.899 1.00 73.38 612 LEU A CA 1
ATOM 4424 C C . LEU A 1 612 ? 17.609 24.767 -21.724 1.00 73.38 612 LEU A C 1
ATOM 4426 O O . LEU A 1 612 ? 17.405 25.663 -22.539 1.00 73.38 612 LEU A O 1
ATOM 4430 N N . ALA A 1 613 ? 18.440 24.920 -20.691 1.00 77.19 613 ALA A N 1
ATOM 4431 C CA . ALA A 1 613 ? 19.131 26.175 -20.396 1.00 77.19 613 ALA A CA 1
ATOM 4432 C C . ALA A 1 613 ? 20.184 26.568 -21.449 1.00 77.19 613 ALA A C 1
ATOM 4434 O O . ALA A 1 613 ? 20.546 27.739 -21.547 1.00 77.19 613 ALA A O 1
ATOM 4435 N N . GLN A 1 614 ? 20.670 25.609 -22.244 1.00 69.81 614 GLN A N 1
ATOM 4436 C CA . GLN A 1 614 ? 21.704 25.832 -23.262 1.00 69.81 614 GLN A CA 1
ATOM 4437 C C . GLN A 1 614 ? 21.141 26.234 -24.636 1.00 69.81 614 GLN A C 1
ATOM 4439 O O . GLN A 1 614 ? 21.911 26.563 -25.541 1.00 69.81 614 GLN A O 1
ATOM 4444 N N . LEU A 1 615 ? 19.815 26.236 -24.809 1.00 66.81 615 LEU A N 1
ATOM 4445 C CA . LEU A 1 615 ? 19.167 26.606 -26.067 1.00 66.81 615 LEU A CA 1
ATOM 4446 C C . LEU A 1 615 ? 19.337 28.108 -26.351 1.00 66.81 615 LEU A C 1
ATOM 4448 O O . LEU A 1 615 ? 18.765 28.952 -25.667 1.00 66.81 615 LEU A O 1
ATOM 4452 N N . ARG A 1 616 ? 20.107 28.446 -27.395 1.00 61.97 616 ARG A N 1
ATOM 4453 C CA . ARG A 1 616 ? 20.350 29.840 -27.824 1.00 61.97 616 ARG A CA 1
ATOM 4454 C C . ARG A 1 616 ? 19.299 30.389 -28.797 1.00 61.97 616 ARG A C 1
ATOM 4456 O O . ARG A 1 616 ? 19.177 31.602 -28.925 1.00 61.97 616 ARG A O 1
ATOM 4463 N N . SER A 1 617 ? 18.546 29.529 -29.492 1.00 63.78 617 SER A N 1
ATOM 4464 C CA . SER A 1 617 ? 17.459 29.939 -30.395 1.00 63.78 617 SER A CA 1
ATOM 4465 C C . SER A 1 617 ? 16.303 28.935 -30.367 1.00 63.78 617 SER A C 1
ATOM 4467 O O . SER A 1 617 ? 16.540 27.732 -30.305 1.00 63.78 617 SER A O 1
ATOM 4469 N N . LEU A 1 618 ? 15.064 29.424 -30.464 1.00 65.19 618 LEU A N 1
ATOM 4470 C CA . LEU A 1 618 ? 13.832 28.619 -30.511 1.00 65.19 618 LEU A CA 1
ATOM 4471 C C . LEU A 1 618 ? 13.327 28.392 -31.947 1.00 65.19 618 LEU A C 1
ATOM 4473 O O . LEU A 1 618 ? 12.125 28.280 -32.182 1.00 65.19 618 LEU A O 1
ATOM 4477 N N . ARG A 1 619 ? 14.220 28.356 -32.944 1.00 68.12 619 ARG A N 1
ATOM 4478 C CA . ARG A 1 619 ? 13.806 28.095 -34.330 1.00 68.12 619 ARG A CA 1
ATOM 4479 C C . ARG A 1 619 ? 13.378 26.634 -34.488 1.00 68.12 619 ARG A C 1
ATOM 4481 O O . ARG A 1 619 ? 14.206 25.743 -34.666 1.00 68.12 619 ARG A O 1
ATOM 4488 N N . LEU A 1 620 ? 12.067 26.413 -34.417 1.00 69.25 620 LEU A N 1
ATOM 4489 C CA . LEU A 1 620 ? 11.428 25.113 -34.584 1.00 69.25 620 LEU A CA 1
ATOM 4490 C C . LEU A 1 620 ? 11.524 24.649 -36.041 1.00 69.25 620 LEU A C 1
ATOM 4492 O O . LEU A 1 620 ? 10.957 25.259 -36.945 1.00 69.25 620 LEU A O 1
ATOM 4496 N N . ASP A 1 621 ? 12.196 23.522 -36.267 1.00 80.94 621 ASP A N 1
ATOM 4497 C CA . ASP A 1 621 ? 12.014 22.749 -37.495 1.00 80.94 621 ASP A CA 1
ATOM 4498 C C . ASP A 1 621 ? 10.675 22.012 -37.379 1.00 80.94 621 ASP A C 1
ATOM 4500 O O . ASP A 1 621 ? 10.592 20.951 -36.752 1.00 80.94 621 ASP A O 1
ATOM 4504 N N . LEU A 1 622 ? 9.617 22.626 -37.917 1.00 81.69 622 LEU A N 1
ATOM 4505 C CA . LEU A 1 622 ? 8.247 22.115 -37.843 1.00 81.69 622 LEU A CA 1
ATOM 4506 C C . LEU A 1 622 ? 8.129 20.712 -38.446 1.00 81.69 622 LEU A C 1
ATOM 4508 O O . LEU A 1 622 ? 7.462 19.866 -37.862 1.00 81.69 622 LEU A O 1
ATOM 4512 N N . GLY A 1 623 ? 8.819 20.431 -39.558 1.00 86.75 623 GLY A N 1
ATOM 4513 C CA . GLY A 1 623 ? 8.770 19.120 -40.209 1.00 86.75 623 GLY A CA 1
ATOM 4514 C C . GLY A 1 623 ? 9.413 18.025 -39.358 1.00 86.75 623 GLY A C 1
ATOM 4515 O O . GLY A 1 623 ? 8.807 16.981 -39.116 1.00 86.75 623 GLY A O 1
ATOM 4516 N N . PHE A 1 624 ? 10.622 18.276 -38.851 1.00 87.44 624 PHE A N 1
ATOM 4517 C CA . PHE A 1 624 ? 11.331 17.324 -37.991 1.00 87.44 624 PHE A CA 1
ATOM 4518 C C . PHE A 1 624 ? 10.618 17.114 -36.643 1.00 87.44 624 PHE A C 1
ATOM 4520 O O . PHE A 1 624 ? 10.450 15.982 -36.178 1.00 87.44 624 PHE A O 1
ATOM 4527 N N . THR A 1 625 ? 10.162 18.203 -36.021 1.00 87.06 625 THR A N 1
ATOM 4528 C CA . THR A 1 625 ? 9.457 18.163 -34.733 1.00 87.06 625 THR A CA 1
ATOM 4529 C C . THR A 1 625 ? 8.105 17.460 -34.868 1.00 87.06 625 THR A C 1
ATOM 4531 O O . THR A 1 625 ? 7.813 16.562 -34.084 1.00 87.06 625 THR A O 1
ATOM 4534 N N . ALA A 1 626 ? 7.302 17.783 -35.888 1.00 88.00 626 ALA A N 1
ATOM 4535 C CA . ALA A 1 626 ? 6.013 17.125 -36.107 1.00 88.00 626 ALA A CA 1
ATOM 4536 C C . ALA A 1 626 ? 6.175 15.622 -36.368 1.00 88.00 626 ALA A C 1
ATOM 4538 O O . ALA A 1 626 ? 5.448 14.824 -35.782 1.00 88.00 626 ALA A O 1
ATOM 4539 N N . PHE A 1 627 ? 7.161 15.223 -37.180 1.00 90.81 627 PHE A N 1
ATOM 4540 C CA . PHE A 1 627 ? 7.449 13.810 -37.433 1.00 90.81 627 PHE A CA 1
ATOM 4541 C C . PHE A 1 627 ? 7.787 13.054 -36.140 1.00 90.81 627 PHE A C 1
ATOM 4543 O O . PHE A 1 627 ? 7.182 12.027 -35.835 1.00 90.81 627 PHE A O 1
ATOM 4550 N N . THR A 1 628 ? 8.741 13.570 -35.361 1.00 89.69 628 THR A N 1
ATOM 4551 C CA . THR A 1 628 ? 9.204 12.910 -34.130 1.00 89.69 628 THR A CA 1
ATOM 4552 C C . THR A 1 628 ? 8.112 12.844 -33.059 1.00 89.69 628 THR A C 1
ATOM 4554 O O . THR A 1 628 ? 7.954 11.803 -32.418 1.00 89.69 628 THR A O 1
ATOM 4557 N N . LEU A 1 629 ? 7.302 13.898 -32.912 1.00 90.06 629 LEU A N 1
ATOM 4558 C CA . LEU A 1 629 ? 6.143 13.898 -32.017 1.00 90.06 629 LEU A CA 1
ATOM 4559 C C . LEU A 1 629 ? 5.045 12.937 -32.487 1.00 90.06 629 LEU A C 1
ATOM 4561 O O . LEU A 1 629 ? 4.509 12.203 -31.662 1.00 90.06 629 LEU A O 1
ATOM 4565 N N . ALA A 1 630 ? 4.733 12.884 -33.785 1.00 91.38 630 ALA A N 1
ATOM 4566 C CA . ALA A 1 630 ? 3.716 11.978 -34.321 1.00 91.38 630 ALA A CA 1
ATOM 4567 C C . ALA A 1 630 ? 4.103 10.508 -34.110 1.00 91.38 630 ALA A C 1
ATOM 4569 O O . ALA A 1 630 ? 3.297 9.707 -33.634 1.00 91.38 630 ALA A O 1
ATOM 4570 N N . VAL A 1 631 ? 5.361 10.150 -34.381 1.00 91.38 631 VAL A N 1
ATOM 4571 C CA . VAL A 1 631 ? 5.849 8.798 -34.088 1.00 91.38 631 VAL A CA 1
ATOM 4572 C C . VAL A 1 631 ? 5.739 8.507 -32.589 1.00 91.38 631 VAL A C 1
ATOM 4574 O O . VAL A 1 631 ? 5.211 7.462 -32.206 1.00 91.38 631 VAL A O 1
ATOM 4577 N N . LYS A 1 632 ? 6.174 9.427 -31.718 1.00 92.06 632 LYS A N 1
ATOM 4578 C CA . LYS A 1 632 ? 6.207 9.158 -30.274 1.00 92.06 632 LYS A CA 1
ATOM 4579 C C . LYS A 1 632 ? 4.840 9.153 -29.600 1.00 92.06 632 LYS A C 1
ATOM 4581 O O . LYS A 1 632 ? 4.625 8.329 -28.723 1.00 92.06 632 LYS A O 1
ATOM 4586 N N . PHE A 1 633 ? 3.931 10.039 -29.987 1.00 92.31 633 PHE A N 1
ATOM 4587 C CA . PHE A 1 633 ? 2.667 10.245 -29.277 1.00 92.31 633 PHE A CA 1
ATOM 4588 C C . PHE A 1 633 ? 1.433 9.733 -30.021 1.00 92.31 633 PHE A C 1
ATOM 4590 O O . PHE A 1 633 ? 0.359 9.708 -29.425 1.00 92.31 633 PHE A O 1
ATOM 4597 N N . ALA A 1 634 ? 1.575 9.265 -31.265 1.00 91.44 634 ALA A N 1
ATOM 4598 C CA . ALA A 1 634 ? 0.517 8.539 -31.969 1.00 91.44 634 ALA A CA 1
ATOM 4599 C C . ALA A 1 634 ? 0.900 7.074 -32.220 1.00 91.44 634 ALA A C 1
ATOM 4601 O O . ALA A 1 634 ? 0.194 6.175 -31.766 1.00 91.44 634 ALA A O 1
ATOM 4602 N N . VAL A 1 635 ? 2.033 6.815 -32.886 1.00 92.19 635 VAL A N 1
ATOM 4603 C CA . VAL A 1 635 ? 2.404 5.444 -33.293 1.00 92.19 635 VAL A CA 1
ATOM 4604 C C . VAL A 1 635 ? 2.697 4.559 -32.081 1.00 92.19 635 VAL A C 1
ATOM 4606 O O . VAL A 1 635 ? 2.131 3.476 -31.972 1.00 92.19 635 VAL A O 1
ATOM 4609 N N . TRP A 1 636 ? 3.531 5.011 -31.141 1.00 93.12 636 TRP A N 1
ATOM 4610 C CA . TRP A 1 636 ? 3.868 4.216 -29.953 1.00 93.12 636 TRP A CA 1
ATOM 4611 C C . TRP A 1 636 ? 2.656 3.895 -29.061 1.00 93.12 636 TRP A C 1
ATOM 4613 O O . TRP A 1 636 ? 2.484 2.720 -28.733 1.00 93.12 636 TRP A O 1
ATOM 4623 N N . PRO A 1 637 ? 1.784 4.859 -28.699 1.00 93.25 637 PRO A N 1
ATOM 4624 C CA . PRO A 1 637 ? 0.560 4.553 -27.962 1.00 93.25 637 PRO A CA 1
ATOM 4625 C C . PRO A 1 637 ? -0.379 3.616 -28.721 1.00 93.25 637 PRO A C 1
ATOM 4627 O O . PRO A 1 637 ? -0.932 2.706 -28.113 1.00 93.25 637 PRO A O 1
ATOM 4630 N N . ALA A 1 638 ? -0.520 3.770 -30.042 1.00 93.00 638 ALA A N 1
ATOM 4631 C CA . ALA A 1 638 ? -1.329 2.857 -30.849 1.00 93.00 638 ALA A CA 1
ATOM 4632 C C . ALA A 1 638 ? -0.772 1.424 -30.826 1.00 93.00 638 ALA A C 1
ATOM 4634 O O . ALA A 1 638 ? -1.528 0.478 -30.614 1.00 93.00 638 ALA A O 1
ATOM 4635 N N . LEU A 1 639 ? 0.548 1.257 -30.971 1.00 92.81 639 LEU A N 1
ATOM 4636 C CA . LEU A 1 639 ? 1.212 -0.046 -30.868 1.00 92.81 639 LEU A CA 1
ATOM 4637 C C . LEU A 1 639 ? 1.047 -0.660 -29.472 1.00 92.81 639 LEU A C 1
ATOM 4639 O O . LEU A 1 639 ? 0.750 -1.848 -29.357 1.00 92.81 639 LEU A O 1
ATOM 4643 N N . ALA A 1 640 ? 1.199 0.143 -28.417 1.00 92.81 640 ALA A N 1
ATOM 4644 C CA . ALA A 1 640 ? 1.026 -0.313 -27.043 1.00 92.81 640 ALA A CA 1
ATOM 4645 C C . ALA A 1 640 ? -0.421 -0.735 -26.764 1.00 92.81 640 ALA A C 1
ATOM 4647 O O . ALA A 1 640 ? -0.642 -1.817 -26.231 1.00 92.81 640 ALA A O 1
ATOM 4648 N N . LEU A 1 641 ? -1.411 0.065 -27.169 1.00 92.56 641 LEU A N 1
ATOM 4649 C CA . LEU A 1 641 ? -2.830 -0.260 -27.007 1.00 92.56 641 LEU A CA 1
ATOM 4650 C C . LEU A 1 641 ? -3.232 -1.492 -27.824 1.00 92.56 641 LEU A C 1
ATOM 4652 O O . LEU A 1 641 ? -3.954 -2.343 -27.309 1.00 92.56 641 LEU A O 1
ATOM 4656 N N . ALA A 1 642 ? -2.730 -1.629 -29.054 1.00 93.38 642 ALA A N 1
ATOM 4657 C CA . ALA A 1 642 ? -2.956 -2.814 -29.877 1.00 93.38 642 ALA A CA 1
ATOM 4658 C C . ALA A 1 642 ? -2.373 -4.072 -29.217 1.00 93.38 642 ALA A C 1
ATOM 4660 O O . ALA A 1 642 ? -3.060 -5.089 -29.113 1.00 93.38 642 ALA A O 1
ATOM 4661 N N . PHE A 1 643 ? -1.140 -3.994 -28.707 1.00 91.19 643 PHE A N 1
ATOM 4662 C CA . PHE A 1 643 ? -0.516 -5.101 -27.987 1.00 91.19 643 PHE A CA 1
ATOM 4663 C C . PHE A 1 643 ? -1.258 -5.437 -26.689 1.00 91.19 643 PHE A C 1
ATOM 4665 O O . PHE A 1 643 ? -1.520 -6.605 -26.427 1.00 91.19 643 PHE A O 1
ATOM 4672 N N . ILE A 1 644 ? -1.651 -4.435 -25.898 1.00 91.81 644 ILE A N 1
ATOM 4673 C CA . ILE A 1 644 ? -2.436 -4.630 -24.670 1.00 91.81 644 ILE A CA 1
ATOM 4674 C C . ILE A 1 644 ? -3.792 -5.269 -24.995 1.00 91.81 644 ILE A C 1
ATOM 4676 O O . ILE A 1 644 ? -4.228 -6.166 -24.277 1.00 91.81 644 ILE A O 1
ATOM 4680 N N . GLY A 1 645 ? -4.454 -4.849 -26.076 1.00 90.50 645 GLY A N 1
ATOM 4681 C CA . GLY A 1 645 ? -5.701 -5.452 -26.547 1.00 90.50 645 GLY A CA 1
ATOM 4682 C C . GLY A 1 645 ? -5.523 -6.919 -26.939 1.00 90.50 645 GLY A C 1
ATOM 4683 O O . GLY A 1 645 ? -6.281 -7.773 -26.480 1.00 90.50 645 GLY A O 1
ATOM 4684 N N . LEU A 1 646 ? -4.482 -7.225 -27.720 1.00 92.50 646 LEU A N 1
ATOM 4685 C CA . LEU A 1 646 ? -4.130 -8.591 -28.114 1.00 92.50 646 LEU A CA 1
ATOM 4686 C C . LEU A 1 646 ? -3.796 -9.465 -26.897 1.00 92.50 646 LEU A C 1
ATOM 4688 O O . LEU A 1 646 ? -4.267 -10.597 -26.792 1.00 92.50 646 LEU A O 1
ATOM 4692 N N . ASP A 1 647 ? -3.016 -8.935 -25.958 1.00 89.56 647 ASP A N 1
ATOM 4693 C CA . ASP A 1 647 ? -2.623 -9.641 -24.744 1.00 89.56 647 ASP A CA 1
ATOM 4694 C C . ASP A 1 647 ? -3.822 -9.925 -23.836 1.00 89.56 647 ASP A C 1
ATOM 4696 O O . ASP A 1 647 ? -3.970 -11.035 -23.333 1.00 89.56 647 ASP A O 1
ATOM 4700 N N . ARG A 1 648 ? -4.736 -8.961 -23.681 1.00 88.00 648 ARG A N 1
ATOM 4701 C CA . ARG A 1 648 ? -5.971 -9.151 -22.907 1.00 88.00 648 ARG A CA 1
ATOM 4702 C C . ARG A 1 648 ? -6.919 -10.167 -23.528 1.00 88.00 648 ARG A C 1
ATOM 4704 O O . ARG A 1 648 ? -7.644 -10.811 -22.777 1.00 88.00 648 ARG A O 1
ATOM 4711 N N . ALA A 1 649 ? -6.946 -10.274 -24.853 1.00 88.44 649 ALA A N 1
ATOM 4712 C CA . ALA A 1 649 ? -7.875 -11.149 -25.558 1.00 88.44 649 ALA A CA 1
ATOM 4713 C C . ALA A 1 649 ? -7.334 -12.573 -25.774 1.00 88.44 649 ALA A C 1
ATOM 4715 O O . ALA A 1 649 ? -8.129 -13.509 -25.777 1.00 88.44 649 ALA A O 1
ATOM 4716 N N . TRP A 1 650 ? -6.017 -12.746 -25.946 1.00 86.69 650 TRP A N 1
ATOM 4717 C CA . TRP A 1 650 ? -5.449 -14.022 -26.407 1.00 86.69 650 TRP A CA 1
ATOM 4718 C C . TRP A 1 650 ? -4.234 -14.497 -25.610 1.00 86.69 650 TRP A C 1
ATOM 4720 O O . TRP A 1 650 ? -4.163 -15.670 -25.248 1.00 86.69 650 TRP A O 1
ATOM 4730 N N . LEU A 1 651 ? -3.249 -13.622 -25.376 1.00 83.62 651 LEU A N 1
ATOM 4731 C CA . LEU A 1 651 ? -1.928 -14.065 -24.905 1.00 83.62 651 LEU A CA 1
ATOM 4732 C C . LEU A 1 651 ? -1.846 -14.190 -23.374 1.00 83.62 651 LEU A C 1
ATOM 4734 O O . LEU A 1 651 ? -1.154 -15.072 -22.869 1.00 83.62 651 LEU A O 1
ATOM 4738 N N . HIS A 1 652 ? -2.557 -13.327 -22.642 1.00 84.69 652 HIS A N 1
ATOM 4739 C CA . HIS A 1 652 ? -2.597 -13.249 -21.178 1.00 84.69 652 HIS A CA 1
ATOM 4740 C C . HIS A 1 652 ? -1.211 -13.271 -20.508 1.00 84.69 652 HIS A C 1
ATOM 4742 O O . HIS A 1 652 ? -1.034 -13.841 -19.427 1.00 84.69 652 HIS A O 1
ATOM 4748 N N . ILE A 1 653 ? -0.223 -12.654 -21.157 1.00 82.94 653 ILE A N 1
ATOM 4749 C CA . ILE A 1 653 ? 1.176 -12.632 -20.738 1.00 82.94 653 ILE A CA 1
ATOM 4750 C C . ILE A 1 653 ? 1.376 -11.633 -19.599 1.00 82.94 653 ILE A C 1
ATOM 4752 O O . ILE A 1 653 ? 2.079 -11.931 -18.630 1.00 82.94 653 ILE A O 1
ATOM 4756 N N . PHE A 1 654 ? 0.773 -10.446 -19.703 1.00 83.50 654 PHE A N 1
ATOM 4757 C CA . PHE A 1 654 ? 0.956 -9.372 -18.733 1.00 83.50 654 PHE A CA 1
ATOM 4758 C C . PHE A 1 654 ? -0.297 -9.152 -17.882 1.00 83.50 654 PHE A C 1
ATOM 4760 O O . PHE A 1 654 ? -1.433 -9.148 -18.351 1.00 83.50 654 PHE A O 1
ATOM 4767 N N . GLY A 1 655 ? -0.082 -8.933 -16.583 1.00 84.31 655 GLY A N 1
ATOM 4768 C CA . GLY A 1 655 ? -1.124 -8.442 -15.685 1.00 84.31 655 GLY A CA 1
ATOM 4769 C C . GLY A 1 655 ? -1.333 -6.932 -15.822 1.00 84.31 655 GLY A C 1
ATOM 4770 O O . GLY A 1 655 ? -0.598 -6.243 -16.529 1.00 84.31 655 GLY A O 1
ATOM 4771 N N . ARG A 1 656 ? -2.281 -6.389 -15.049 1.00 85.06 656 ARG A N 1
ATOM 4772 C CA . ARG A 1 656 ? -2.630 -4.957 -15.058 1.00 85.06 656 ARG A CA 1
ATOM 4773 C C . ARG A 1 656 ? -1.420 -4.024 -14.912 1.00 85.06 656 ARG A C 1
ATOM 4775 O O . ARG A 1 656 ? -1.303 -3.076 -15.676 1.00 85.06 656 ARG A O 1
ATOM 4782 N N . ILE A 1 657 ? -0.514 -4.318 -13.975 1.00 87.25 657 ILE A N 1
ATOM 4783 C CA . ILE A 1 657 ? 0.708 -3.522 -13.750 1.00 87.25 657 ILE A CA 1
ATOM 4784 C C . ILE A 1 657 ? 1.590 -3.521 -15.007 1.00 87.25 657 ILE A C 1
ATOM 4786 O O . ILE A 1 657 ? 2.113 -2.481 -15.389 1.00 87.25 657 ILE A O 1
ATOM 4790 N N . GLY A 1 658 ? 1.715 -4.664 -15.688 1.00 89.00 658 GLY A N 1
ATOM 4791 C CA . GLY A 1 658 ? 2.462 -4.762 -16.941 1.00 89.00 658 GLY A CA 1
ATOM 4792 C C . GLY A 1 658 ? 1.836 -3.919 -18.051 1.00 89.00 658 GLY A C 1
ATOM 4793 O O . GLY A 1 658 ? 2.542 -3.147 -18.690 1.00 89.00 658 GLY A O 1
ATOM 4794 N N . HIS A 1 659 ? 0.511 -3.985 -18.228 1.00 91.81 659 HIS A N 1
ATOM 4795 C CA . HIS A 1 659 ? -0.200 -3.137 -19.199 1.00 91.81 659 HIS A CA 1
ATOM 4796 C C . HIS A 1 659 ? -0.032 -1.646 -18.898 1.00 91.81 659 HIS A C 1
ATOM 4798 O O . HIS A 1 659 ? 0.225 -0.867 -19.810 1.00 91.81 659 HIS A O 1
ATOM 4804 N N . GLN A 1 660 ? -0.120 -1.258 -17.624 1.00 92.25 660 GLN A N 1
ATOM 4805 C CA . GLN A 1 660 ? 0.089 0.121 -17.183 1.00 92.25 660 GLN A CA 1
ATOM 4806 C C . GLN A 1 660 ? 1.502 0.616 -17.490 1.00 92.25 660 GLN A C 1
ATOM 4808 O O . GLN A 1 660 ? 1.662 1.724 -17.996 1.00 92.25 660 GLN A O 1
ATOM 4813 N N . VAL A 1 661 ? 2.522 -0.205 -17.227 1.00 92.81 661 VAL A N 1
ATOM 4814 C CA . VAL A 1 661 ? 3.915 0.129 -17.551 1.00 92.81 661 VAL A CA 1
ATOM 4815 C C . VAL A 1 661 ? 4.097 0.279 -19.058 1.00 92.81 661 VAL A C 1
ATOM 4817 O O . VAL A 1 661 ? 4.629 1.293 -19.489 1.00 92.81 661 VAL A O 1
ATOM 4820 N N . LEU A 1 662 ? 3.609 -0.663 -19.872 1.00 92.88 662 LEU A N 1
ATOM 4821 C CA . LEU A 1 662 ? 3.721 -0.578 -21.335 1.00 92.88 662 LEU A CA 1
ATOM 4822 C C . LEU A 1 662 ? 3.032 0.673 -21.899 1.00 92.88 662 LEU A C 1
ATOM 4824 O O . LEU A 1 662 ? 3.574 1.327 -22.790 1.00 92.88 662 LEU A O 1
ATOM 4828 N N . LEU A 1 663 ? 1.868 1.035 -21.355 1.00 94.25 663 LEU A N 1
ATOM 4829 C CA . LEU A 1 663 ? 1.170 2.257 -21.736 1.00 94.25 663 LEU A CA 1
ATOM 4830 C C . LEU A 1 663 ? 1.978 3.504 -21.351 1.00 94.25 663 LEU A C 1
ATOM 4832 O O . LEU A 1 663 ? 2.201 4.359 -22.205 1.00 94.25 663 LEU A O 1
ATOM 4836 N N . ILE A 1 664 ? 2.459 3.603 -20.108 1.00 93.19 664 ILE A N 1
ATOM 4837 C CA . ILE A 1 664 ? 3.271 4.745 -19.652 1.00 93.19 664 ILE A CA 1
ATOM 4838 C C . ILE A 1 664 ? 4.547 4.876 -20.491 1.00 93.19 664 ILE A C 1
ATOM 4840 O O . ILE A 1 664 ? 4.842 5.965 -20.975 1.00 93.19 664 ILE A O 1
ATOM 4844 N N . GLU A 1 665 ? 5.258 3.774 -20.735 1.00 93.56 665 GLU A N 1
ATOM 4845 C CA . GLU A 1 665 ? 6.485 3.740 -21.543 1.00 93.56 665 GLU A CA 1
ATOM 4846 C C . GLU A 1 665 ? 6.238 4.166 -23.000 1.00 93.56 665 GLU A C 1
ATOM 4848 O O . GLU A 1 665 ? 7.075 4.820 -23.628 1.00 93.56 665 GLU A O 1
ATOM 4853 N N . SER A 1 666 ? 5.049 3.897 -23.542 1.00 93.62 666 SER A N 1
ATOM 4854 C CA . SER A 1 666 ? 4.667 4.407 -24.863 1.00 93.62 666 SER A CA 1
ATOM 4855 C C . SER A 1 666 ? 4.476 5.932 -24.884 1.00 93.62 666 SER A C 1
ATOM 4857 O O . SER A 1 666 ? 4.711 6.561 -25.915 1.00 93.62 666 SER A O 1
ATOM 4859 N N . LEU A 1 667 ? 4.152 6.538 -23.737 1.00 93.31 667 LEU A N 1
ATOM 4860 C CA . LEU A 1 667 ? 3.828 7.959 -23.566 1.00 93.31 667 LEU A CA 1
ATOM 4861 C C . LEU A 1 667 ? 5.000 8.814 -23.062 1.00 93.31 667 LEU A C 1
ATOM 4863 O O . LEU A 1 667 ? 4.854 10.029 -22.938 1.00 93.31 667 LEU A O 1
ATOM 4867 N N . VAL A 1 668 ? 6.159 8.219 -22.766 1.00 92.31 668 VAL A N 1
ATOM 4868 C CA . VAL A 1 668 ? 7.350 8.989 -22.365 1.00 92.31 668 VAL A CA 1
ATOM 4869 C C . VAL A 1 668 ? 7.830 9.886 -23.517 1.00 92.31 668 VAL A C 1
ATOM 4871 O O . VAL A 1 668 ? 7.611 9.545 -24.685 1.00 92.31 668 VAL A O 1
ATOM 4874 N N . PRO A 1 669 ? 8.512 11.009 -23.229 1.00 91.25 669 PRO A N 1
ATOM 4875 C CA . PRO A 1 669 ? 9.027 11.902 -24.263 1.00 91.25 669 PRO A CA 1
ATOM 4876 C C . PRO A 1 669 ? 10.200 11.297 -25.045 1.00 91.25 669 PRO A C 1
ATOM 4878 O O . PRO A 1 669 ? 10.624 10.166 -24.799 1.00 91.25 669 PRO A O 1
ATOM 4881 N N . LEU A 1 670 ? 10.740 12.053 -26.003 1.00 90.38 670 LEU A N 1
ATOM 4882 C CA . LEU A 1 670 ? 11.911 11.648 -26.783 1.00 90.38 670 LEU A CA 1
ATOM 4883 C C . LEU A 1 670 ? 13.131 11.474 -25.861 1.00 90.38 670 LEU A C 1
ATOM 4885 O O . LEU A 1 670 ? 13.294 12.195 -24.874 1.00 90.38 670 LEU A O 1
ATOM 4889 N N . ALA A 1 671 ? 14.004 10.517 -26.180 1.00 86.38 671 ALA A N 1
ATOM 4890 C CA . ALA A 1 671 ? 15.155 10.200 -25.339 1.00 86.38 671 ALA A CA 1
ATOM 4891 C C . ALA A 1 671 ? 16.179 11.347 -25.307 1.00 86.38 671 ALA A C 1
ATOM 4893 O O . ALA A 1 671 ? 16.597 11.844 -26.356 1.00 86.38 671 ALA A O 1
ATOM 4894 N N . ALA A 1 672 ? 16.663 11.705 -24.113 1.00 75.12 672 ALA A N 1
ATOM 4895 C CA . ALA A 1 672 ? 17.686 12.743 -23.939 1.00 75.12 672 ALA A CA 1
ATOM 4896 C C . ALA A 1 672 ? 19.007 12.412 -24.664 1.00 75.12 672 ALA A C 1
ATOM 4898 O O . ALA A 1 672 ? 19.703 13.306 -25.146 1.00 75.12 672 ALA A O 1
ATOM 4899 N N . VAL A 1 673 ? 19.325 11.120 -24.816 1.00 76.88 673 VAL A N 1
ATOM 4900 C CA . VAL A 1 673 ? 20.516 10.638 -25.537 1.00 76.88 673 VAL A CA 1
ATOM 4901 C C . VAL A 1 673 ? 20.526 11.051 -27.019 1.00 76.88 673 VAL A C 1
ATOM 4903 O O . VAL A 1 673 ? 21.590 11.163 -27.625 1.00 76.88 673 VAL A O 1
ATOM 4906 N N . THR A 1 674 ? 19.362 11.376 -27.591 1.00 83.81 674 THR A N 1
ATOM 4907 C CA . THR A 1 674 ? 19.238 11.934 -28.947 1.00 83.81 674 THR A CA 1
ATOM 4908 C C . THR A 1 674 ? 20.085 13.194 -29.117 1.00 83.81 674 THR A C 1
ATOM 4910 O O . THR A 1 674 ? 20.808 13.328 -30.103 1.00 83.81 674 THR A O 1
ATOM 4913 N N . VAL A 1 675 ? 20.037 14.101 -28.136 1.00 75.69 675 VAL A N 1
ATOM 4914 C CA . VAL A 1 675 ? 20.798 15.358 -28.163 1.00 75.69 675 VAL A CA 1
ATOM 4915 C C . VAL A 1 675 ? 22.292 15.066 -28.123 1.00 75.69 675 VAL A C 1
ATOM 4917 O O . VAL A 1 675 ? 23.058 15.636 -28.891 1.00 75.69 675 VAL A O 1
ATOM 4920 N N . VAL A 1 676 ? 22.707 14.112 -27.286 1.00 70.81 676 VAL A N 1
ATOM 4921 C CA . VAL A 1 676 ? 24.110 13.691 -27.181 1.00 70.81 676 VAL A CA 1
ATOM 4922 C C . VAL A 1 676 ? 24.626 13.179 -28.527 1.00 70.81 676 VAL A C 1
ATOM 4924 O O . VAL A 1 676 ? 25.702 13.581 -28.972 1.00 70.81 676 VAL A O 1
ATOM 4927 N N . HIS A 1 677 ? 23.859 12.326 -29.210 1.00 75.31 677 HIS A N 1
ATOM 4928 C CA . HIS A 1 677 ? 24.256 11.796 -30.512 1.00 75.31 677 HIS A CA 1
ATOM 4929 C C . HIS A 1 677 ? 24.298 12.854 -31.614 1.00 75.31 677 HIS A C 1
ATOM 4931 O O . HIS A 1 677 ? 25.211 12.794 -32.442 1.00 75.31 677 HIS A O 1
ATOM 4937 N N . ALA A 1 678 ? 23.358 13.802 -31.603 1.00 78.50 678 ALA A N 1
ATOM 4938 C CA . ALA A 1 678 ? 23.319 14.935 -32.519 1.00 78.50 678 ALA A CA 1
ATOM 4939 C C . ALA A 1 678 ? 24.534 15.861 -32.324 1.00 78.50 678 ALA A C 1
ATOM 4941 O O . ALA A 1 678 ? 25.221 16.187 -33.291 1.00 78.50 678 ALA A O 1
ATOM 4942 N N . THR A 1 679 ? 24.863 16.201 -31.073 1.00 67.50 679 THR A N 1
ATOM 4943 C CA . THR A 1 679 ? 26.000 17.068 -30.722 1.00 67.50 679 THR A CA 1
ATOM 4944 C C . THR A 1 679 ? 27.340 16.435 -31.063 1.00 67.50 679 THR A C 1
ATOM 4946 O O . THR A 1 679 ? 28.154 17.066 -31.730 1.00 67.50 679 THR A O 1
ATOM 4949 N N . LEU A 1 680 ? 27.570 15.175 -30.675 1.00 67.00 680 LEU A N 1
ATOM 4950 C CA . LEU A 1 680 ? 28.848 14.493 -30.928 1.00 67.00 680 LEU A CA 1
ATOM 4951 C C . LEU A 1 680 ? 29.174 14.325 -32.419 1.00 67.00 680 LEU A C 1
ATOM 4953 O O . LEU A 1 680 ? 30.318 14.045 -32.753 1.00 67.00 680 LEU A O 1
ATOM 4957 N N . ARG A 1 681 ? 28.176 14.443 -33.300 1.00 73.88 681 ARG A N 1
ATOM 4958 C CA . ARG A 1 681 ? 28.322 14.244 -34.751 1.00 73.88 681 ARG A CA 1
ATOM 4959 C C . ARG A 1 681 ? 28.072 15.508 -35.565 1.00 73.88 681 ARG A C 1
ATOM 4961 O O . ARG A 1 681 ? 28.086 15.439 -36.788 1.00 73.88 681 ARG A O 1
ATOM 4968 N N . GLY A 1 682 ? 27.781 16.633 -34.912 1.00 75.00 682 GLY A N 1
ATOM 4969 C CA . GLY A 1 682 ? 27.431 17.877 -35.596 1.00 75.00 682 GLY A CA 1
ATOM 4970 C C . GLY A 1 682 ? 26.155 17.792 -36.447 1.00 75.00 682 GLY A C 1
ATOM 4971 O O . GLY A 1 682 ? 26.003 18.562 -37.388 1.00 75.00 682 GLY A O 1
ATOM 4972 N N . ILE A 1 683 ? 25.230 16.872 -36.143 1.00 82.25 683 ILE A N 1
ATOM 4973 C CA . ILE A 1 683 ? 23.998 16.670 -36.923 1.00 82.25 683 ILE A CA 1
ATOM 4974 C C . ILE A 1 683 ? 22.847 17.413 -36.244 1.00 82.25 683 ILE A C 1
ATOM 4976 O O . ILE A 1 683 ? 22.140 16.846 -35.416 1.00 82.25 683 ILE A O 1
ATOM 4980 N N . HIS A 1 684 ? 22.666 18.688 -36.589 1.00 82.19 684 HIS A N 1
ATOM 4981 C CA . HIS A 1 684 ? 21.564 19.541 -36.113 1.00 82.19 684 HIS A CA 1
ATOM 4982 C C . HIS A 1 684 ? 21.251 19.434 -34.595 1.00 82.19 684 HIS A C 1
ATOM 4984 O O . HIS A 1 684 ? 20.097 19.180 -34.225 1.00 82.19 684 HIS A O 1
ATOM 4990 N N . PRO A 1 685 ? 22.239 19.649 -33.702 1.00 74.75 685 PRO A N 1
ATOM 4991 C CA . PRO A 1 685 ? 22.069 19.498 -32.251 1.00 74.75 685 PRO A CA 1
ATOM 4992 C C . PRO A 1 685 ? 20.947 20.367 -31.677 1.00 74.75 685 PRO A C 1
ATOM 4994 O O . PRO A 1 685 ? 20.156 19.885 -30.867 1.00 74.75 685 PRO A O 1
ATOM 4997 N N . ASP A 1 686 ? 20.811 21.602 -32.164 1.00 75.19 686 ASP A N 1
ATOM 4998 C CA . ASP A 1 686 ? 19.766 22.525 -31.717 1.00 75.19 686 ASP A CA 1
ATOM 4999 C C . ASP A 1 686 ? 18.362 21.978 -32.006 1.00 75.19 686 ASP A C 1
ATOM 5001 O O . ASP A 1 686 ? 17.480 22.030 -31.153 1.00 75.19 686 ASP A O 1
ATOM 5005 N N . ARG A 1 687 ? 18.151 21.372 -33.183 1.00 81.69 687 ARG A N 1
ATOM 5006 C CA . ARG A 1 687 ? 16.845 20.806 -33.565 1.00 81.69 687 ARG A CA 1
ATOM 5007 C C . ARG A 1 687 ? 16.490 19.593 -32.712 1.00 81.69 687 ARG A C 1
ATOM 5009 O O . ARG A 1 687 ? 15.348 19.464 -32.278 1.00 81.69 687 ARG A O 1
ATOM 5016 N N . ALA A 1 688 ? 17.466 18.729 -32.438 1.00 81.00 688 ALA A N 1
ATOM 5017 C CA . ALA A 1 688 ? 17.287 17.586 -31.548 1.00 81.00 688 ALA A CA 1
ATOM 5018 C C . ALA A 1 688 ? 16.947 18.031 -30.115 1.00 81.00 688 ALA A C 1
ATOM 5020 O O . ALA A 1 688 ? 16.029 17.483 -29.504 1.00 81.00 688 ALA A O 1
ATOM 5021 N N . ALA A 1 689 ? 17.647 19.043 -29.598 1.00 76.25 689 ALA A N 1
ATOM 5022 C CA . ALA A 1 689 ? 17.409 19.585 -28.265 1.00 76.25 689 ALA A CA 1
ATOM 5023 C C . ALA A 1 689 ? 16.016 20.221 -28.138 1.00 76.25 689 ALA A C 1
ATOM 5025 O O . ALA A 1 689 ? 15.295 19.919 -27.187 1.00 76.25 689 ALA A O 1
ATOM 5026 N N . ILE A 1 690 ? 15.596 21.017 -29.128 1.00 79.88 690 ILE A N 1
ATOM 5027 C CA . ILE A 1 690 ? 14.254 21.617 -29.167 1.00 79.88 690 ILE A CA 1
ATOM 5028 C C . ILE A 1 690 ? 13.164 20.538 -29.266 1.00 79.88 690 ILE A C 1
ATOM 5030 O O . ILE A 1 690 ? 12.160 20.622 -28.561 1.00 79.88 690 ILE A O 1
ATOM 5034 N N . ALA A 1 691 ? 13.348 19.499 -30.086 1.00 85.00 691 ALA A N 1
ATOM 5035 C CA . ALA A 1 691 ? 12.372 18.414 -30.189 1.00 85.00 691 ALA A CA 1
ATOM 5036 C C . ALA A 1 691 ? 12.227 17.653 -28.859 1.00 85.00 691 ALA A C 1
ATOM 5038 O O . ALA A 1 691 ? 11.109 17.431 -28.392 1.00 85.00 691 ALA A O 1
ATOM 5039 N N . VAL A 1 692 ? 13.341 17.304 -28.200 1.00 82.50 692 VAL A N 1
ATOM 5040 C CA . VAL A 1 692 ? 13.328 16.641 -26.883 1.00 82.50 692 VAL A CA 1
ATOM 5041 C C . VAL A 1 692 ? 12.643 17.519 -25.835 1.00 82.50 692 VAL A C 1
ATOM 5043 O O . VAL A 1 692 ? 11.771 17.031 -25.111 1.00 82.50 692 VAL A O 1
ATOM 5046 N N . ALA A 1 693 ? 12.956 18.815 -25.808 1.00 77.00 693 ALA A N 1
ATOM 5047 C CA . ALA A 1 693 ? 12.311 19.806 -24.954 1.00 77.00 693 ALA A CA 1
ATOM 5048 C C . ALA A 1 693 ? 10.789 19.846 -25.149 1.00 77.00 693 ALA A C 1
ATOM 5050 O O . ALA A 1 693 ? 10.028 19.642 -24.200 1.00 77.00 693 ALA A O 1
ATOM 5051 N N . ALA A 1 694 ? 10.353 20.044 -26.395 1.00 81.56 694 ALA A N 1
ATOM 5052 C CA . ALA A 1 694 ? 8.947 20.126 -26.765 1.00 81.56 694 ALA A CA 1
ATOM 5053 C C . ALA A 1 694 ? 8.204 18.830 -26.426 1.00 81.56 694 ALA A C 1
ATOM 5055 O O . ALA A 1 694 ? 7.128 18.871 -25.837 1.00 81.56 694 ALA A O 1
ATOM 5056 N N . SER A 1 695 ? 8.803 17.672 -26.720 1.00 88.19 695 SER A N 1
ATOM 5057 C CA . SER A 1 695 ? 8.215 16.375 -26.379 1.00 88.19 695 SER A CA 1
ATOM 5058 C C . SER A 1 695 ? 8.093 16.164 -24.876 1.00 88.19 695 SER A C 1
ATOM 5060 O O . SER A 1 695 ? 7.115 15.576 -24.433 1.00 88.19 695 SER A O 1
ATOM 5062 N N . THR A 1 696 ? 9.050 16.663 -24.087 1.00 82.75 696 THR A N 1
ATOM 5063 C CA . THR A 1 696 ? 9.005 16.575 -22.625 1.00 82.75 696 THR A CA 1
ATOM 5064 C C . THR A 1 696 ? 7.842 17.399 -22.100 1.00 82.75 696 THR A C 1
ATOM 5066 O O . THR A 1 696 ? 7.002 16.852 -21.399 1.00 82.75 696 THR A O 1
ATOM 5069 N N . LEU A 1 697 ? 7.716 18.664 -22.509 1.00 78.25 697 LEU A N 1
ATOM 5070 C CA . LEU A 1 697 ? 6.578 19.511 -22.134 1.00 78.25 697 LEU A CA 1
ATOM 5071 C C . LEU A 1 697 ? 5.235 18.926 -22.591 1.00 78.25 697 LEU A C 1
ATOM 5073 O O . LEU A 1 697 ? 4.264 18.952 -21.839 1.00 78.25 697 LEU A O 1
ATOM 5077 N N . PHE A 1 698 ? 5.182 18.349 -23.791 1.00 86.25 698 PHE A N 1
ATOM 5078 C CA . PHE A 1 698 ? 3.976 17.704 -24.297 1.00 86.25 698 PHE A CA 1
ATOM 5079 C C . PHE A 1 698 ? 3.607 16.452 -23.489 1.00 86.25 698 PHE A C 1
ATOM 5081 O O . PHE A 1 698 ? 2.461 16.319 -23.067 1.00 86.25 698 PHE A O 1
ATOM 5088 N N . ALA A 1 699 ? 4.569 15.563 -23.210 1.00 86.12 699 ALA A N 1
ATOM 5089 C CA . ALA A 1 699 ? 4.354 14.345 -22.423 1.00 86.12 699 ALA A CA 1
ATOM 5090 C C . ALA A 1 699 ? 3.784 14.647 -21.035 1.00 86.12 699 ALA A C 1
ATOM 5092 O O . ALA A 1 699 ? 2.968 13.890 -20.522 1.00 86.12 699 ALA A O 1
ATOM 5093 N N . LEU A 1 700 ? 4.183 15.768 -20.439 1.00 76.38 700 LEU A N 1
ATOM 5094 C CA . LEU A 1 700 ? 3.721 16.191 -19.122 1.00 76.38 700 LEU A CA 1
ATOM 5095 C C . LEU A 1 700 ? 2.211 16.468 -19.069 1.00 76.38 700 LEU A C 1
ATOM 5097 O O . LEU A 1 700 ? 1.567 16.151 -18.070 1.00 76.38 700 LEU A O 1
ATOM 5101 N N . ALA A 1 701 ? 1.636 16.999 -20.150 1.00 81.00 701 ALA A N 1
ATOM 5102 C CA . ALA A 1 701 ? 0.191 17.170 -20.284 1.00 81.00 701 ALA A CA 1
ATOM 5103 C C . ALA A 1 701 ? -0.494 15.912 -20.830 1.00 81.00 701 ALA A C 1
ATOM 5105 O O . ALA A 1 701 ? -1.561 15.515 -20.367 1.00 81.00 701 ALA A O 1
ATOM 5106 N N . TRP A 1 702 ? 0.133 15.267 -21.809 1.00 86.88 702 TRP A N 1
ATOM 5107 C CA . TRP A 1 702 ? -0.442 14.148 -22.541 1.00 86.88 702 TRP A CA 1
ATOM 5108 C C . TRP A 1 702 ? -0.549 12.871 -21.708 1.00 86.88 702 TRP A C 1
ATOM 5110 O O . TRP A 1 702 ? -1.546 12.155 -21.788 1.00 86.88 702 TRP A O 1
ATOM 5120 N N . LEU A 1 703 ? 0.456 12.591 -20.878 1.00 87.62 703 LEU A N 1
ATOM 5121 C CA . LEU A 1 703 ? 0.521 11.357 -20.108 1.00 87.62 703 LEU A CA 1
ATOM 5122 C C . LEU A 1 703 ? -0.645 11.238 -19.114 1.00 87.62 703 LEU A C 1
ATOM 5124 O O . LEU A 1 703 ? -1.320 10.211 -19.172 1.00 87.62 703 LEU A O 1
ATOM 5128 N N . PRO A 1 704 ? -0.970 12.238 -18.265 1.00 82.31 704 PRO A N 1
ATOM 5129 C CA . PRO A 1 704 ? -2.160 12.172 -17.410 1.00 82.31 704 PRO A CA 1
ATOM 5130 C C . PRO A 1 704 ? -3.468 11.972 -18.194 1.00 82.31 704 PRO A C 1
ATOM 5132 O O . PRO A 1 704 ? -4.327 11.196 -17.773 1.00 82.31 704 PRO A O 1
ATOM 5135 N N . ILE A 1 705 ? -3.613 12.625 -19.353 1.00 84.69 705 ILE A N 1
ATOM 5136 C CA . ILE A 1 705 ? -4.819 12.542 -20.194 1.00 84.69 705 ILE A CA 1
ATOM 5137 C C . ILE A 1 705 ? -5.017 11.125 -20.735 1.00 84.69 705 ILE A C 1
ATOM 5139 O O . ILE A 1 705 ? -6.106 10.564 -20.635 1.00 84.69 705 ILE A O 1
ATOM 5143 N N . VAL A 1 706 ? -3.977 10.521 -21.308 1.00 84.75 706 VAL A N 1
ATOM 5144 C CA . VAL A 1 706 ? -4.093 9.164 -21.859 1.00 84.75 706 VAL A CA 1
ATOM 5145 C C . VAL A 1 706 ? -4.171 8.130 -20.738 1.00 84.75 706 VAL A C 1
ATOM 5147 O O . VAL A 1 706 ? -4.983 7.210 -20.807 1.00 84.75 706 VAL A O 1
ATOM 5150 N N . PHE A 1 707 ? -3.376 8.289 -19.679 1.00 84.44 707 PHE A N 1
ATOM 5151 C CA . PHE A 1 707 ? -3.344 7.338 -18.571 1.00 84.44 707 PHE A CA 1
ATOM 5152 C C . PHE A 1 707 ? -4.656 7.313 -17.778 1.00 84.44 707 PHE A C 1
ATOM 5154 O O . PHE A 1 707 ? -5.108 6.240 -17.406 1.00 84.44 707 PHE A O 1
ATOM 5161 N N . SER A 1 708 ? -5.323 8.452 -17.574 1.00 79.12 708 SER A N 1
ATOM 5162 C CA . SER A 1 708 ? -6.651 8.477 -16.932 1.00 79.12 708 SER A CA 1
ATOM 5163 C C . SER A 1 708 ? -7.726 7.720 -17.723 1.00 79.12 708 SER A C 1
ATOM 5165 O O . SER A 1 708 ? -8.655 7.180 -17.129 1.00 79.12 708 SER A O 1
ATOM 5167 N N . ARG A 1 709 ? -7.601 7.653 -19.056 1.00 80.12 709 ARG A N 1
ATOM 5168 C CA . ARG A 1 709 ? -8.576 6.988 -19.935 1.00 80.12 709 ARG A CA 1
ATOM 5169 C C . ARG A 1 709 ? -8.287 5.507 -20.162 1.00 80.12 709 ARG A C 1
ATOM 5171 O O . ARG A 1 709 ? -9.222 4.725 -20.299 1.00 80.12 709 ARG A O 1
ATOM 5178 N N . PHE A 1 710 ? -7.011 5.132 -20.251 1.00 75.81 710 PHE A N 1
ATOM 5179 C CA . PHE A 1 710 ? -6.591 3.794 -20.689 1.00 75.81 710 PHE A CA 1
ATOM 5180 C C . PHE A 1 710 ? -5.730 3.028 -19.667 1.00 75.81 710 PHE A C 1
ATOM 5182 O O . PHE A 1 710 ? -5.410 1.860 -19.906 1.00 75.81 710 PHE A O 1
ATOM 5189 N N . GLY A 1 711 ? -5.330 3.677 -18.568 1.00 61.34 711 GLY A N 1
ATOM 5190 C CA . GLY A 1 711 ? -4.449 3.144 -17.521 1.00 61.34 711 GLY A CA 1
ATOM 5191 C C . GLY A 1 711 ? -5.132 2.299 -16.455 1.00 61.34 711 GLY A C 1
ATOM 5192 O O . GLY A 1 711 ? -6.363 2.346 -16.267 1.00 61.34 711 GLY A O 1
#

Secondary structure (DSSP, 8-state):
-HHHHHHHT-HHHHSGGGPPPPPSS-EEEEEESTTHHHHHHHHHHH--S-EEEEEEEETT-----SSEEEEEE-SSS--HHHHHHHHHHHHHHTT--TT-EEEEEE-TTHHHHS--BPTT--HHHHHHHHHHHHHTT--HHHHHHHHHHTBSSTTTHHHHHHTTSEEEEEEE--STT--TTTGGG-TTS-----HHHHHHHHHHTT-PPPHHHHHHHH-GGGPPPSS-SSEEEEEEE-HHHHHHHHHHHHHHTT-EEEE--S-EEEEHHHHHHHHHHHHHHHHHH--SSPSSEEEEE-EEEE----TT-------------------------------------------PPPPS----------SS--S-----EEEE-HHHHHHHHHHHHHTT--PPPTT----S--HHHHHHTHHHHHHHHHHHHHHHHS---HHHHHHHIIIIIHHHHHHHHHHHS---THHHHHHHHHHHHHHHHHHHHHHHHHHH--SSHHHHHHHHHT---IIIIIHHHHHHHT-GGGHHHHHHHHHHHHHHIIIIIHHHHSTTT--HHHHHHHHHH-HHHHHHHHHHHHHHTT-PPPHHHHHHHHHHHHHHHHHHHHHHHHHHHT-------HHHHHHHHHIIIIIHHHHHHHHHHHIIIII--S-HHHHHHHHHHHHS---THHHHHHHHTTS-HHHHHHHHHHHHHHHHHHHHHHHHHH-

Sequence (711 aa):
MFEAAVAAARPSVCLPPALPAPPPGRTLVIGAGKAAAAMARAVEDHWSGPLSGLVVTRYGHAAATRRIEVAQAAHPVPDAAGEKAAGRMIGLLAGLGPDDLVLCLISGGGSALLARPAPGITLAEKQALTAALLRSGAAIGEINCVRKHLSAVKGGRLAALAAPARLVTLAISDVPGDDPSVIASGPTVADPTTLAEARDVLARYGIAPPPAIAAHLNDPAAETPKALPDSEYRLIATPQRSLEAAALVAARAGLMPLLLGDALEGEAREMAKVMAGVVK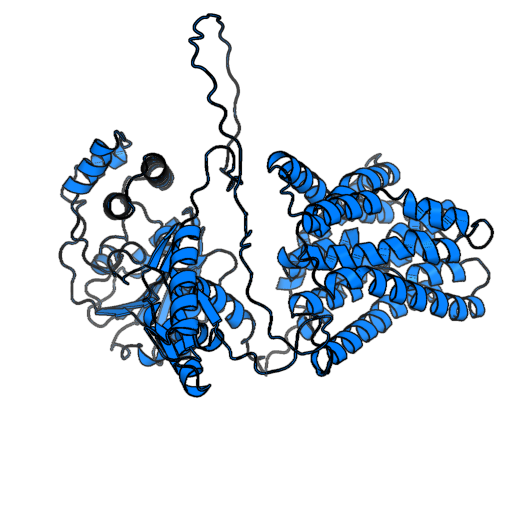SIRAHQQPVPFPAVILSGGEATVTLRAGQGRAQRRIRPGAGPGAEGLRRGGGHRLRHRRHRRLRGQCRGDHRPRHPGARPHPGTSSGISSSGKRFLRIFQGVGRSCSERSDADQRQRLPGDPGTMTLPFDTSLALKLLPLYLLVAIGFALGRFGEVRGQDLGRLALFVLSPAVVFKGFVTADLSGALLALPFAVFGLCSAVALLAARLTGRLWKDGRERIAAFTAGTGNTGFFGIPACLALVGPDALPIVVMVSFGATAYENSVGFYTVARAEASVTGAILRVLKYPGLHACWLGALLNLSGTKVPPAVMQGVDILSGAFVPVGMMIVGLGLAQLRSLRLDLGFTAFTLAVKFAVWPALALAFIGLDRAWLHIFGRIGHQVLLIESLVPLAAVTVVHATLRGIHPDRAAIAVAASTLFALAWLPIVFSRFG

Radius of gyration: 30.57 Å; chains: 1; bounding box: 77×73×89 Å

InterPro domains:
  IPR004776 Membrane transport PIN-like [PF03547] (560-705)
  IPR025286 MOFRL-associated domain [PF13660] (1-217)
  IPR038614 Glycerate kinase, N-terminal domain superfamily [G3DSA:3.40.50.10180] (18-236)
  IPR039760 MOFRL domain-containing protein [PTHR12227] (24-311)

Foldseek 3Di:
DLVLLLVLLFLLNLVLVVDDAAFPDEEEEEEEDQCSQRNQQSCQVRPPDHYAYEYEHAPPQHDDDDHYHYFHADPPAADPSLQVRLVVRLVVLPPDDQRYEYEYEFEHSLLRSNQHFDPQDDSVLLRVLLVLCVVLVHDLVLSLLLSQLGHCQAQQNVLQSNPPYEYEYEYADLAQVRDCCSGSNNSRHHHPHWLVSNVVSCVVSVHDGDPSSVVSSPDPVSIHHNDGPNYHYDHSHDQVSSLVSVQVVCVVVVAAEDEPEAADEEAPVVVVVVVVVQVVCCVPPVPPHHPPHEYEYHHDHDHDQDPPRDPDPDDDDDDDDDDDDDDDDDDDDDDDDDDDDDDDDDDDPDDDDDDDDDDDDDDDDDDDDDDDPGDYYYDYHSSVVSSVCSSVCSVVDDDDDPDDPDDLFPVVLLVLCVVLVVLLQLLQCCLQPNPDDLVVLVCLLQQFQLLLLLLVLLLPDPCDDPLVCLLVVLLVQLLVQLVVQLVVLVVVDDLLLSLLLSLQLSAFQLQQFLQSSLCSPVNPVLSNLSSSNVNSRVLNCLASSCCSRCVPPDDNVNSVVSSVVRSNVVSNVVSNVCNVVVPDDNSVVNVVSVVSNVVSNSSSSSSLSSLVNPQPDLPAPCVSLVSSLCSQQPVLLVVLVVVVVCCVVPVVSDDPSNSLSSNSRSLGFGHPCSLVSCVVVVNPSNNSSSSRNVRNVVSSRRVSSVSVVRD

pLDDT: mean 79.46, std 21.81, range [20.08, 98.44]

Organism: NCBI:txid1244869